Protein AF-0000000071193215 (afdb_homodimer)

Sequence (672 aa):
MALIPHDVGPQQVNVNNNQVQIKWNDGHLSCFDSSWLKANAYDGSQTRKRKSGLGSIADESNMLLWDKDKITSNPPRNFTFDQLKNDPKVLPSLLENLHRFGFIFVDDTPLDDECVSEVCELIGGFVQETIFGRVYVLSNRTLTHADIAYLNPALNAHTDQTYFACPVGLQAMHVTHHDGTGGLSLLVDGFKAAKDLYKEDPEAYEILTSTRIPFEYISKGHVLRNYHVILDVDPGTNELLHLRYNNTRVGSLAHLPYKRMEKFYRAIRSFGSILQREENELWFKLTPGRVIVMDNRRVLHGRSEITGSRKLVGGYVCIDNYMGSWRAMKLLTTDQMALIPHDVGPQQVNVNNNQVQIKWNDGHLSCFDSSWLKANAYDGSQTRKRKSGLGSIADESNMLLWDKDKITSNPPRNFTFDQLKNDPKVLPSLLENLHRFGFIFVDDTPLDDECVSEVCELIGGFVQETIFGRVYVLSNRTLTHADIAYLNPALNAHTDQTYFACPVGLQAMHVTHHDGTGGLSLLVDGFKAAKDLYKEDPEAYEILTSTRIPFEYISKGHVLRNYHVILDVDPGTNELLHLRYNNTRVGSLAHLPYKRMEKFYRAIRSFGSILQREENELWFKLTPGRVIVMDNRRVLHGRSEITGSRKLVGGYVCIDNYMGSWRAMKLLTTDQ

Radius of gyration: 26.39 Å; Cα contacts (8 Å, |Δi|>4): 1389; chains: 2; bounding box: 84×66×61 Å

Organism: Exaiptasia diaphana (NCBI:txid2652724)

Solvent-accessible surface area (backbone atoms only — not comparable to full-atom values): 34616 Å² total; per-residue (Å²): 102,49,79,57,64,92,78,64,42,75,68,42,80,44,79,48,102,55,33,37,36,33,34,31,70,82,68,49,74,47,76,39,43,44,70,54,48,64,40,46,41,65,78,50,68,53,43,76,72,38,48,48,45,79,64,26,66,60,67,70,68,58,45,52,73,41,38,34,67,53,37,70,76,56,58,70,72,78,41,39,42,63,45,59,74,71,34,84,70,40,53,60,53,50,43,48,38,29,62,22,62,29,35,41,45,31,30,76,28,68,66,52,79,62,44,49,45,49,53,28,23,73,65,29,69,41,51,40,66,51,99,64,39,53,55,40,75,49,59,54,66,84,53,61,78,82,57,39,64,84,58,34,60,57,38,66,74,24,30,68,52,58,24,39,88,60,48,53,22,31,38,36,41,33,31,54,40,73,56,63,50,74,46,30,33,34,40,26,42,42,60,37,40,49,52,48,33,44,73,77,35,48,68,32,40,49,44,34,48,66,47,66,43,39,16,40,46,79,54,98,61,35,36,33,66,28,69,44,38,37,37,37,49,37,89,87,76,61,45,78,72,34,45,42,44,46,69,89,31,54,50,77,62,46,87,41,56,65,70,57,42,52,51,42,50,52,22,47,26,54,49,43,52,49,56,64,32,71,61,31,43,40,74,45,74,68,44,64,26,35,29,40,40,30,29,31,35,41,32,22,37,29,28,43,46,40,45,69,40,39,34,36,36,32,27,28,17,43,41,54,38,38,51,7,38,48,46,31,49,51,53,59,55,64,75,97,101,49,80,58,63,91,79,64,41,76,68,42,78,45,80,50,101,55,33,38,36,32,35,30,69,82,67,48,74,46,76,40,43,45,68,55,48,62,39,46,41,65,78,49,66,52,46,74,72,39,47,50,45,78,64,30,64,62,67,70,70,58,45,53,72,40,39,33,67,53,37,70,76,57,58,71,71,78,41,39,41,64,45,59,73,71,35,84,70,39,53,62,54,50,44,51,40,30,62,23,62,28,35,40,44,32,30,75,29,69,68,53,80,61,44,47,47,48,54,28,23,74,64,29,70,40,50,40,65,52,99,66,39,52,56,41,75,49,58,55,66,84,52,62,78,83,59,39,63,83,59,34,61,57,38,67,72,23,29,68,52,58,25,40,90,59,49,54,21,32,39,35,41,30,30,55,40,73,56,65,49,74,45,30,33,34,40,28,43,43,60,36,41,48,54,49,32,44,72,77,36,49,67,33,40,51,46,34,49,66,46,66,41,39,17,41,47,79,54,96,62,34,36,33,65,28,70,42,38,37,37,37,50,38,89,88,76,59,44,78,71,34,46,44,43,46,67,90,31,53,51,77,61,47,88,41,56,64,71,56,42,52,52,41,50,52,23,47,27,53,49,43,52,50,55,63,32,71,62,31,43,40,75,45,75,69,46,63,27,36,30,40,39,31,30,32,36,43,32,22,37,28,29,42,45,40,44,67,40,40,32,35,36,32,26,26,16,44,40,55,38,38,50,6,37,46,46,30,50,51,55,58,54,65,78,96

InterPro domains:
  IPR003819 TauD/TfdA-like domain [PF02668] (78-316)
  IPR038492 GBBH-like, N-terminal domain superfamily [G3DSA:3.30.2020.30] (1-43)
  IPR042098 Glutarate 2-hydroxylase superfamily [G3DSA:3.60.130.10] (56-332)
  IPR050411 Alpha-ketoglutarate-dependent hydroxylases [PTHR10696] (10-327)

Nearest PDB structures (foldseek):
  3o2g-assembly1_A  TM=8.628E-01  e=1.027E-28  Homo sapiens
  6npc-assembly1_B  TM=8.709E-01  e=8.613E-29  Leisingera caerulea
  6npb-assembly1_A  TM=8.522E-01  e=2.988E-29  Leisingera caerulea
  3n6w-assembly1_A-2  TM=8.421E-01  e=6.963E-25  Homo sapiens
  7n7v-assembly1_A  TM=6.656E-01  e=7.761E-11  Streptomyces griseochromogenes

Foldseek 3Di:
DVPDDPPKDFPDWDDDPFWIWTQIPVRDIDIDGNLQCVLVPPPCPCVVVSQNRVGVLPCLCLADADWQVRCVVPPFDAAELCCLVPPPVVQLSVLSSCSHYQKYKYFQQDLDLCSQQVVQCSQQVGFDQDPCGSKHKDKCVVPDDVCALVPFAWWAWFFPDLLDPDDFFKKKKAWSDADFDFWKKKKFFLLNLLVVCCVPPVLLNVLQQPFWFWFWDDDDPDTGIDTDGQFHADPVPRHTDFGGGDPVGTDDPVVDDPVSVVSNVVSVVSSSVSRPDPRRMDIDDRDHRMMMMGGSRTMTMITHRIDGIIMMMMTGHHNCSNSVVNSVVVVVVVVD/DVPDDPPKDFPDWDDDPFWIWTQIPVRDIDIDGNLLCVLVPPPCPCVVVNCNSVGVLPCLCLADADWQVRCVVPPFDAAELCCLVPPPVVQLSVLVSCSHHQKYKYFQQDLDLCSQQVVQCSQQVGFDQDPCGSKHKDKCVVPDDVCALVPFAWWAWFFPDLLDPDDFFKKKKAWSDADFDFWKKKKFFLLNLLVVCCVPPVLLNVLQQPFWFWFWDDDDPDTGIDTDGQFHADPVPRHTDFGGGDPVGTDDPVVDDPVSVVSNVVSVVSSSVSRPDPRRMDIGDRDHRMMMMGGSRTMTMITHRIDGIIMMMMTGHHNCSNSVVNSVVVVVVVVD

Structure (mmCIF, N/CA/C/O backbone):
data_AF-0000000071193215-model_v1
#
loop_
_entity.id
_entity.type
_entity.pdbx_description
1 polymer 'TauD/TfdA-like domain-containing protein'
#
loop_
_atom_site.group_PDB
_atom_site.id
_atom_site.type_symbol
_atom_site.label_atom_id
_atom_site.label_alt_id
_atom_site.label_comp_id
_atom_site.label_asym_id
_atom_site.label_entity_id
_atom_site.label_seq_id
_atom_site.pdbx_PDB_ins_code
_atom_site.Cartn_x
_atom_site.Cartn_y
_atom_site.Cartn_z
_atom_site.occupancy
_atom_site.B_iso_or_equiv
_atom_site.auth_seq_id
_atom_site.auth_comp_id
_atom_site.auth_asym_id
_atom_site.auth_atom_id
_atom_site.pdbx_PDB_model_num
ATOM 1 N N . MET A 1 1 ? -15.883 -9.344 -17.438 1 50.72 1 MET A N 1
ATOM 2 C CA . MET A 1 1 ? -15.336 -8.445 -18.453 1 50.72 1 MET A CA 1
ATOM 3 C C . MET A 1 1 ? -14.539 -9.219 -19.5 1 50.72 1 MET A C 1
ATOM 5 O O . MET A 1 1 ? -14.773 -9.07 -20.688 1 50.72 1 MET A O 1
ATOM 9 N N . ALA A 1 2 ? -13.789 -10.102 -19.062 1 50.09 2 ALA A N 1
ATOM 10 C CA . ALA A 1 2 ? -12.914 -10.805 -20 1 50.09 2 ALA A CA 1
ATOM 11 C C . ALA A 1 2 ? -13.641 -11.953 -20.688 1 50.09 2 ALA A C 1
ATOM 13 O O . ALA A 1 2 ? -13.227 -12.414 -21.75 1 50.09 2 ALA A O 1
ATOM 14 N N . LEU A 1 3 ? -14.781 -12.266 -20.125 1 52.75 3 LEU A N 1
ATOM 15 C CA . LEU A 1 3 ? -15.43 -13.461 -20.641 1 52.75 3 LEU A CA 1
ATOM 16 C C . LEU A 1 3 ? -16.609 -13.102 -21.531 1 52.75 3 LEU A C 1
ATOM 18 O O . LEU A 1 3 ? -17.312 -13.992 -22.016 1 52.75 3 LEU A O 1
ATOM 22 N N . ILE A 1 4 ? -16.797 -11.797 -21.766 1 53.94 4 ILE A N 1
ATOM 23 C CA . ILE A 1 4 ? -17.922 -11.367 -22.578 1 53.94 4 ILE A CA 1
ATOM 24 C C . ILE A 1 4 ? -17.547 -11.398 -24.062 1 53.94 4 ILE A C 1
ATOM 26 O O . ILE A 1 4 ? -16.562 -10.781 -24.469 1 53.94 4 ILE A O 1
ATOM 30 N N . PRO A 1 5 ? -18.234 -12.219 -24.734 1 57.53 5 PRO A N 1
ATOM 31 C CA . PRO A 1 5 ? -17.922 -12.281 -26.172 1 57.53 5 PRO A CA 1
ATOM 32 C C . PRO A 1 5 ? -17.953 -10.906 -26.828 1 57.53 5 PRO A C 1
ATOM 34 O O . PRO A 1 5 ? -18.688 -10.016 -26.391 1 57.53 5 PRO A O 1
ATOM 37 N N . HIS A 1 6 ? -17.094 -10.656 -27.812 1 59.78 6 HIS A N 1
ATOM 38 C CA . HIS A 1 6 ? -16.922 -9.383 -28.5 1 59.78 6 HIS A CA 1
ATOM 39 C C . HIS A 1 6 ? -18.203 -9 -29.266 1 59.78 6 HIS A C 1
ATOM 41 O O . HIS A 1 6 ? -18.438 -7.816 -29.531 1 59.78 6 HIS A O 1
ATOM 47 N N . ASP A 1 7 ? -19.031 -9.977 -29.469 1 65.19 7 ASP A N 1
ATOM 48 C CA . ASP A 1 7 ? -20.156 -9.703 -30.359 1 65.19 7 ASP A CA 1
ATOM 49 C C . ASP A 1 7 ? -21.469 -9.641 -29.578 1 65.19 7 ASP A C 1
ATOM 51 O O . ASP A 1 7 ? -22.547 -9.82 -30.156 1 65.19 7 ASP A O 1
ATOM 55 N N . VAL A 1 8 ? -21.219 -9.406 -28.344 1 68.94 8 VAL A N 1
ATOM 56 C CA . VAL A 1 8 ? -22.453 -9.336 -27.562 1 68.94 8 VAL A CA 1
ATOM 57 C C . VAL A 1 8 ? -23.172 -8.031 -27.844 1 68.94 8 VAL A C 1
ATOM 59 O O . VAL A 1 8 ? -22.547 -6.969 -27.938 1 68.94 8 VAL A O 1
ATOM 62 N N . GLY A 1 9 ? -24.391 -8.133 -28.25 1 73 9 GLY A N 1
ATOM 63 C CA . GLY A 1 9 ? -25.234 -6.98 -28.516 1 73 9 GLY A CA 1
ATOM 64 C C . GLY A 1 9 ? -26.656 -7.152 -27.969 1 73 9 GLY A C 1
ATOM 65 O O . GLY A 1 9 ? -27.062 -8.266 -27.641 1 73 9 GLY A O 1
ATOM 66 N N . PRO A 1 10 ? -27.297 -6.016 -27.766 1 75.44 10 PRO A N 1
ATOM 67 C CA . PRO A 1 10 ? -28.656 -6.109 -27.25 1 75.44 10 PRO A CA 1
ATOM 68 C C . PRO A 1 10 ? -29.625 -6.734 -28.266 1 75.44 10 PRO A C 1
ATOM 70 O O . PRO A 1 10 ? -29.609 -6.375 -29.438 1 75.44 10 PRO A O 1
ATOM 73 N N . GLN A 1 11 ? -30.203 -7.77 -27.875 1 78.62 11 GLN A N 1
ATOM 74 C CA . GLN A 1 11 ? -31.234 -8.383 -28.703 1 78.62 11 GLN A CA 1
ATOM 75 C C . GLN A 1 11 ? -32.594 -7.684 -28.5 1 78.62 11 GLN A C 1
ATOM 77 O O . GLN A 1 11 ? -33.312 -7.426 -29.469 1 78.62 11 GLN A O 1
ATOM 82 N N . GLN A 1 12 ? -32.906 -7.367 -27.25 1 80.25 12 GLN A N 1
ATOM 83 C CA . GLN A 1 12 ? -34.156 -6.684 -26.891 1 80.25 12 GLN A CA 1
ATOM 84 C C . GLN A 1 12 ? -33.906 -5.68 -25.766 1 80.25 12 GLN A C 1
ATOM 86 O O . GLN A 1 12 ? -33.156 -5.961 -24.828 1 80.25 12 GLN A O 1
ATOM 91 N N . VAL A 1 13 ? -34.344 -4.5 -26.047 1 82.62 13 VAL A N 1
ATOM 92 C CA . VAL A 1 13 ? -34.25 -3.475 -25.016 1 82.62 13 VAL A CA 1
ATOM 93 C C . VAL A 1 13 ? -35.656 -3.029 -24.594 1 82.62 13 VAL A C 1
ATOM 95 O O . VAL A 1 13 ? -36.469 -2.629 -25.438 1 82.62 13 VAL A O 1
ATOM 98 N N . ASN A 1 14 ? -35.938 -3.273 -23.406 1 79.25 14 ASN A N 1
ATOM 99 C CA . ASN A 1 14 ? -37.188 -2.816 -22.844 1 79.25 14 ASN A CA 1
ATOM 100 C C . ASN A 1 14 ? -37 -1.726 -21.797 1 79.25 14 ASN A C 1
ATOM 102 O O . ASN A 1 14 ? -36.156 -1.868 -20.906 1 79.25 14 ASN A O 1
ATOM 106 N N . VAL A 1 15 ? -37.594 -0.628 -22.031 1 79.06 15 VAL A N 1
ATOM 107 C CA . VAL A 1 15 ? -37.5 0.479 -21.078 1 79.06 15 VAL A CA 1
ATOM 108 C C . VAL A 1 15 ? -38.812 0.582 -20.297 1 79.06 15 VAL A C 1
ATOM 110 O O . VAL A 1 15 ? -39.875 0.738 -20.875 1 79.06 15 VAL A O 1
ATOM 113 N N . ASN A 1 16 ? -38.656 0.169 -19.062 1 73.75 16 ASN A N 1
ATOM 114 C CA . ASN A 1 16 ? -39.781 0.359 -18.156 1 73.75 16 ASN A CA 1
ATOM 115 C C . ASN A 1 16 ? -39.5 1.41 -17.094 1 73.75 16 ASN A C 1
ATOM 117 O O . ASN A 1 16 ? -38.531 1.278 -16.344 1 73.75 16 ASN A O 1
ATOM 121 N N . ASN A 1 17 ? -40.344 2.373 -16.875 1 73.56 17 ASN A N 1
ATOM 122 C CA . ASN A 1 17 ? -40.344 3.576 -16.047 1 73.56 17 ASN A CA 1
ATOM 123 C C . ASN A 1 17 ? -38.969 3.922 -15.516 1 73.56 17 ASN A C 1
ATOM 125 O O . ASN A 1 17 ? -38.469 5.035 -15.719 1 73.56 17 ASN A O 1
ATOM 129 N N . ASN A 1 18 ? -38.312 3.072 -14.789 1 78.5 18 ASN A N 1
ATOM 130 C CA . ASN A 1 18 ? -37.031 3.498 -14.203 1 78.5 18 ASN A CA 1
ATOM 131 C C . ASN A 1 18 ? -35.969 2.438 -14.383 1 78.5 18 ASN A C 1
ATOM 133 O O . ASN A 1 18 ? -34.938 2.461 -13.688 1 78.5 18 ASN A O 1
ATOM 137 N N . GLN A 1 19 ? -36.344 1.544 -15.344 1 81.75 19 GLN A N 1
ATOM 138 C CA . GLN A 1 19 ? -35.344 0.501 -15.547 1 81.75 19 GLN A CA 1
ATOM 139 C C . GLN A 1 19 ? -35.219 0.14 -17.031 1 81.75 19 GLN A C 1
ATOM 141 O O . GLN A 1 19 ? -36.188 0.221 -17.781 1 81.75 19 GLN A O 1
ATOM 146 N N . VAL A 1 20 ? -34.031 -0.065 -17.453 1 80 20 VAL A N 1
ATOM 147 C CA . VAL A 1 20 ? -33.781 -0.585 -18.797 1 80 20 VAL A CA 1
ATOM 148 C C . VAL A 1 20 ? -33.375 -2.059 -18.703 1 80 20 VAL A C 1
ATOM 150 O O . VAL A 1 20 ? -32.438 -2.418 -18 1 80 20 VAL A O 1
ATOM 153 N N . GLN A 1 21 ? -34.219 -2.82 -19.234 1 81.38 21 GLN A N 1
ATOM 154 C CA . GLN A 1 21 ? -33.906 -4.246 -19.312 1 81.38 21 GLN A CA 1
ATOM 155 C C . GLN A 1 21 ? -33.375 -4.617 -20.688 1 81.38 21 GLN A C 1
ATOM 157 O O . GLN A 1 21 ? -33.969 -4.277 -21.703 1 81.38 21 GLN A O 1
ATOM 162 N N . ILE A 1 22 ? -32.156 -5.219 -20.656 1 75.62 22 ILE A N 1
ATOM 163 C CA . ILE A 1 22 ? -31.531 -5.605 -21.922 1 75.62 22 ILE A CA 1
ATOM 164 C C . ILE A 1 22 ? -31.359 -7.121 -21.969 1 75.62 22 ILE A C 1
ATOM 166 O O . ILE A 1 22 ? -30.781 -7.723 -21.062 1 75.62 22 ILE A O 1
ATOM 170 N N . LYS A 1 23 ? -31.984 -7.727 -22.859 1 79 23 LYS A N 1
ATOM 171 C CA . LYS A 1 23 ? -31.688 -9.117 -23.188 1 79 23 LYS A CA 1
ATOM 172 C C . LYS A 1 23 ? -30.578 -9.203 -24.234 1 79 23 LYS A C 1
ATOM 174 O O . LYS A 1 23 ? -30.734 -8.719 -25.359 1 79 23 LYS A O 1
ATOM 179 N N . TRP A 1 24 ? -29.484 -9.82 -23.812 1 77.25 24 TRP A N 1
ATOM 180 C CA . TRP A 1 24 ? -28.344 -9.891 -24.719 1 77.25 24 TRP A CA 1
ATOM 181 C C . TRP A 1 24 ? -28.422 -11.125 -25.609 1 77.25 24 TRP A C 1
ATOM 183 O O . TRP A 1 24 ? -29.219 -12.023 -25.359 1 77.25 24 TRP A O 1
ATOM 193 N N . ASN A 1 25 ? -27.656 -11.047 -26.703 1 76.5 25 ASN A N 1
ATOM 194 C CA . ASN A 1 25 ? -27.734 -12.117 -27.688 1 76.5 25 ASN A CA 1
ATOM 195 C C . ASN A 1 25 ? -27.141 -13.422 -27.141 1 76.5 25 ASN A C 1
ATOM 197 O O . ASN A 1 25 ? -27.297 -14.477 -27.766 1 76.5 25 ASN A O 1
ATOM 201 N N . ASP A 1 26 ? -26.562 -13.305 -26.078 1 71.56 26 ASP A N 1
ATOM 202 C CA . ASP A 1 26 ? -26.047 -14.516 -25.453 1 71.56 26 ASP A CA 1
ATOM 203 C C . ASP A 1 26 ? -27.016 -15.039 -24.391 1 71.56 26 ASP A C 1
ATOM 205 O O . ASP A 1 26 ? -26.719 -16 -23.672 1 71.56 26 ASP A O 1
ATOM 209 N N . GLY A 1 27 ? -28.109 -14.352 -24.344 1 74.38 27 GLY A N 1
ATOM 210 C CA . GLY A 1 27 ? -29.156 -14.828 -23.453 1 74.38 27 GLY A CA 1
ATOM 211 C C . GLY A 1 27 ? -29.125 -14.148 -22.094 1 74.38 27 GLY A C 1
ATOM 212 O O . GLY A 1 27 ? -30.047 -14.312 -21.297 1 74.38 27 GLY A O 1
ATOM 213 N N . HIS A 1 28 ? -28.141 -13.414 -21.875 1 75.94 28 HIS A N 1
ATOM 214 C CA . HIS A 1 28 ? -28.016 -12.727 -20.594 1 75.94 28 HIS A CA 1
ATOM 215 C C . HIS A 1 28 ? -29 -11.578 -20.484 1 75.94 28 HIS A C 1
ATOM 217 O O . HIS A 1 28 ? -29.266 -10.883 -21.469 1 75.94 28 HIS A O 1
ATOM 223 N N . LEU A 1 29 ? -29.609 -11.477 -19.312 1 76.06 29 LEU A N 1
ATOM 224 C CA . LEU A 1 29 ? -30.516 -10.367 -19.047 1 76.06 29 LEU A CA 1
ATOM 225 C C . LEU A 1 29 ? -29.875 -9.375 -18.078 1 76.06 29 LEU A C 1
ATOM 227 O O . LEU A 1 29 ? -29.328 -9.766 -17.047 1 76.06 29 LEU A O 1
ATOM 231 N N . SER A 1 30 ? -29.734 -8.141 -18.594 1 76.62 30 SER A N 1
ATOM 232 C CA . SER A 1 30 ? -29.266 -7.07 -17.719 1 76.62 30 SER A CA 1
ATOM 233 C C . SER A 1 30 ? -30.375 -6.078 -17.406 1 76.62 30 SER A C 1
ATOM 235 O O . SER A 1 30 ? -31.25 -5.84 -18.234 1 76.62 30 SER A O 1
ATOM 237 N N . CYS A 1 31 ? -30.5 -5.652 -16.188 1 76.44 31 CYS A N 1
ATOM 238 C CA . CYS A 1 31 ? -31.438 -4.609 -15.766 1 76.44 31 CYS A CA 1
ATOM 239 C C . CYS A 1 31 ? -30.688 -3.434 -15.141 1 76.44 31 CYS A C 1
ATOM 241 O O . CYS A 1 31 ? -29.906 -3.615 -14.211 1 76.44 31 CYS A O 1
ATOM 243 N N . PHE A 1 32 ? -30.844 -2.295 -15.766 1 76.12 32 PHE A N 1
ATOM 244 C CA . PHE A 1 32 ? -30.188 -1.094 -15.266 1 76.12 32 PHE A CA 1
ATOM 245 C C . PHE A 1 32 ? -31.203 -0.06 -14.82 1 76.12 32 PHE A C 1
ATOM 247 O O . PHE A 1 32 ? -32.188 0.185 -15.523 1 76.12 32 PHE A O 1
ATOM 254 N N . ASP A 1 33 ? -31 0.472 -13.695 1 76.06 33 ASP A N 1
ATOM 255 C CA . ASP A 1 33 ? -31.797 1.616 -13.266 1 76.06 33 ASP A CA 1
ATOM 256 C C . ASP A 1 33 ? -31.438 2.865 -14.07 1 76.06 33 ASP A C 1
ATOM 258 O O . ASP A 1 33 ? -30.281 3.09 -14.398 1 76.06 33 ASP A O 1
ATOM 262 N N . SER A 1 34 ? -32.438 3.613 -14.414 1 75.06 34 SER A N 1
ATOM 263 C CA . SER A 1 34 ? -32.25 4.836 -15.18 1 75.06 34 SER A CA 1
ATOM 264 C C . SER A 1 34 ? -31.25 5.766 -14.492 1 75.06 34 SER A C 1
ATOM 266 O O . SER A 1 34 ? -30.438 6.41 -15.148 1 75.06 34 SER A O 1
ATOM 268 N N . SER A 1 35 ? -31.406 5.758 -13.18 1 65.56 35 SER A N 1
ATOM 269 C CA . SER A 1 35 ? -30.484 6.625 -12.438 1 65.56 35 SER A CA 1
ATOM 270 C C . SER A 1 35 ? -29.047 6.172 -12.586 1 65.56 35 SER A C 1
ATOM 272 O O . SER A 1 35 ? -28.141 7 -12.719 1 65.56 35 SER A O 1
ATOM 274 N N . TRP A 1 36 ? -28.922 4.961 -12.68 1 66 36 TRP A N 1
ATOM 275 C CA . TRP A 1 36 ? -27.594 4.402 -12.875 1 66 36 TRP A CA 1
ATOM 276 C C . TRP A 1 36 ? -27.062 4.711 -14.273 1 66 36 TRP A C 1
ATOM 278 O O . TRP A 1 36 ? -25.906 5.082 -14.438 1 66 36 TRP A O 1
ATOM 288 N N . LEU A 1 37 ? -27.922 4.547 -15.219 1 69.56 37 LEU A N 1
ATOM 289 C CA . LEU A 1 37 ? -27.547 4.797 -16.609 1 69.56 37 LEU A CA 1
ATOM 290 C C . LEU A 1 37 ? -27.172 6.262 -16.812 1 69.56 37 LEU A C 1
ATOM 292 O O . LEU A 1 37 ? -26.234 6.57 -17.547 1 69.56 37 LEU A O 1
ATOM 296 N N . LYS A 1 38 ? -27.969 7.066 -16.172 1 64.94 38 LYS A N 1
ATOM 297 C CA . LYS A 1 38 ? -27.672 8.492 -16.266 1 64.94 38 LYS A CA 1
ATOM 298 C C . LYS A 1 38 ? -26.328 8.82 -15.633 1 64.94 38 LYS A C 1
ATOM 300 O O . LYS A 1 38 ? -25.531 9.578 -16.203 1 64.94 38 LYS A O 1
ATOM 305 N N . ALA A 1 39 ? -26.109 8.102 -14.57 1 61 39 ALA A N 1
ATOM 306 C CA . ALA A 1 39 ? -24.891 8.375 -13.812 1 61 39 ALA A CA 1
ATOM 307 C C . ALA A 1 39 ? -23.656 7.812 -14.523 1 61 39 ALA A C 1
ATOM 309 O O . ALA A 1 39 ? -22.547 8.297 -14.328 1 61 39 ALA A O 1
ATOM 310 N N . ASN A 1 40 ? -23.969 6.898 -15.461 1 61.16 40 ASN A N 1
ATOM 311 C CA . ASN A 1 40 ? -22.844 6.223 -16.109 1 61.16 40 ASN A CA 1
ATOM 312 C C . ASN A 1 40 ? -22.875 6.418 -17.625 1 61.16 40 ASN A C 1
ATOM 314 O O . ASN A 1 40 ? -22.406 5.559 -18.375 1 61.16 40 ASN A O 1
ATOM 318 N N . ALA A 1 41 ? -23.609 7.488 -18.078 1 59.5 41 ALA A N 1
ATOM 319 C CA . ALA A 1 41 ? -23.719 7.777 -19.5 1 59.5 41 ALA A CA 1
ATOM 320 C C . ALA A 1 41 ? -22.391 8.273 -20.062 1 59.5 41 ALA A C 1
ATOM 322 O O . ALA A 1 41 ? -21.641 8.992 -19.391 1 59.5 41 ALA A O 1
ATOM 323 N N . TYR A 1 42 ? -21.984 7.727 -21.234 1 53.88 42 TYR A N 1
ATOM 324 C CA . TYR A 1 42 ? -20.703 8.023 -21.859 1 53.88 42 TYR A CA 1
ATOM 325 C C . TYR A 1 42 ? -20.766 9.32 -22.656 1 53.88 42 TYR A C 1
ATOM 327 O O . TYR A 1 42 ? -19.797 9.711 -23.312 1 53.88 42 TYR A O 1
ATOM 335 N N . ASP A 1 43 ? -21.953 9.812 -23.031 1 49.5 43 ASP A N 1
ATOM 336 C CA . ASP A 1 43 ? -22.078 10.898 -24 1 49.5 43 ASP A CA 1
ATOM 337 C C . ASP A 1 43 ? -21.391 12.164 -23.5 1 49.5 43 ASP A C 1
ATOM 339 O O . ASP A 1 43 ? -21.469 13.219 -24.141 1 49.5 43 ASP A O 1
ATOM 343 N N . GLY A 1 44 ? -20.531 12.164 -22.906 1 45.59 44 GLY A N 1
ATOM 344 C CA . GLY A 1 44 ? -19.75 13.352 -22.578 1 45.59 44 GLY A CA 1
ATOM 345 C C . GLY A 1 44 ? -20.516 14.383 -21.781 1 45.59 44 GLY A C 1
ATOM 346 O O . GLY A 1 44 ? -19.938 15.359 -21.312 1 45.59 44 GLY A O 1
ATOM 347 N N . SER A 1 45 ? -21.766 14.617 -22.188 1 41.34 45 SER A N 1
ATOM 348 C CA . SER A 1 45 ? -22.5 15.727 -21.578 1 41.34 45 SER A CA 1
ATOM 349 C C . SER A 1 45 ? -22.359 15.711 -20.062 1 41.34 45 SER A C 1
ATOM 351 O O . SER A 1 45 ? -22.094 16.75 -19.453 1 41.34 45 SER A O 1
ATOM 353 N N . GLN A 1 46 ? -22.969 14.719 -19.531 1 38.72 46 GLN A N 1
ATOM 354 C CA . GLN A 1 46 ? -22.891 14.641 -18.078 1 38.72 46 GLN A CA 1
ATOM 355 C C . GLN A 1 46 ? -21.516 14.195 -17.625 1 38.72 46 GLN A C 1
ATOM 357 O O . GLN A 1 46 ? -21.281 14.008 -16.422 1 38.72 46 GLN A O 1
ATOM 362 N N . THR A 1 47 ? -20.828 13.789 -18.562 1 37.91 47 THR A N 1
ATOM 363 C CA . THR A 1 47 ? -19.469 13.375 -18.234 1 37.91 47 THR A CA 1
ATOM 364 C C . THR A 1 47 ? -18.703 14.508 -17.547 1 37.91 47 THR A C 1
ATOM 366 O O . THR A 1 47 ? -17.797 14.258 -16.75 1 37.91 47 THR A O 1
ATOM 369 N N . ARG A 1 48 ? -18.812 15.758 -18.141 1 37.56 48 ARG A N 1
ATOM 370 C CA . ARG A 1 48 ? -18.141 16.891 -17.516 1 37.56 48 ARG A CA 1
ATOM 371 C C . ARG A 1 48 ? -18.578 17.047 -16.062 1 37.56 48 ARG A C 1
ATOM 373 O O . ARG A 1 48 ? -17.781 17.422 -15.203 1 37.56 48 ARG A O 1
ATOM 380 N N . LYS A 1 49 ? -20.016 17.281 -15.93 1 33.41 49 LYS A N 1
ATOM 381 C CA . LYS A 1 49 ? -20.547 17.328 -14.57 1 33.41 49 LYS A CA 1
ATOM 382 C C . LYS A 1 49 ? -20.531 15.938 -13.93 1 33.41 49 LYS A C 1
ATOM 384 O O . LYS A 1 49 ? -21.125 15.727 -12.875 1 33.41 49 LYS A O 1
ATOM 389 N N . ARG A 1 50 ? -20.719 14.898 -14.852 1 33.34 50 ARG A N 1
ATOM 390 C CA . ARG A 1 50 ? -20.703 13.562 -14.266 1 33.34 50 ARG A CA 1
ATOM 391 C C . ARG A 1 50 ? -19.609 13.445 -13.203 1 33.34 50 ARG A C 1
ATOM 393 O O . ARG A 1 50 ? -18.422 13.484 -13.523 1 33.34 50 ARG A O 1
ATOM 400 N N . LYS A 1 51 ? -19.984 13.797 -12.211 1 30.66 51 LYS A N 1
ATOM 401 C CA . LYS A 1 51 ? -19.766 13.25 -10.875 1 30.66 51 LYS A CA 1
ATOM 402 C C . LYS A 1 51 ? -19.516 11.742 -10.938 1 30.66 51 LYS A C 1
ATOM 404 O O . LYS A 1 51 ? -20.312 11 -11.523 1 30.66 51 LYS A O 1
ATOM 409 N N . SER A 1 52 ? -18.344 11.148 -11.109 1 29.77 52 SER A N 1
ATOM 410 C CA . SER A 1 52 ? -17.875 9.766 -11.133 1 29.77 52 SER A CA 1
ATOM 411 C C . SER A 1 52 ? -19 8.805 -10.75 1 29.77 52 SER A C 1
ATOM 413 O O . SER A 1 52 ? -19.734 9.055 -9.797 1 29.77 52 SER A O 1
ATOM 415 N N . GLY A 1 53 ? -19.906 8.258 -11.555 1 29.48 53 GLY A N 1
ATOM 416 C CA . GLY A 1 53 ? -21 7.387 -11.172 1 29.48 53 GLY A CA 1
ATOM 417 C C . GLY A 1 53 ? -20.922 6.898 -9.742 1 29.48 53 GLY A C 1
ATOM 418 O O . GLY A 1 53 ? -21.906 6.895 -9.016 1 29.48 53 GLY A O 1
ATOM 419 N N . LEU A 1 54 ? -20.547 5.418 -9.484 1 29.92 54 LEU A N 1
ATOM 420 C CA . LEU A 1 54 ? -20.438 5.504 -8.031 1 29.92 54 LEU A CA 1
ATOM 421 C C . LEU A 1 54 ? -19.969 6.887 -7.602 1 29.92 54 LEU A C 1
ATOM 423 O O . LEU A 1 54 ? -19.172 7.52 -8.297 1 29.92 54 LEU A O 1
ATOM 427 N N . GLY A 1 55 ? -20.703 7.613 -6.77 1 29.64 55 GLY A N 1
ATOM 428 C CA . GLY A 1 55 ? -20.406 8.945 -6.254 1 29.64 55 GLY A CA 1
ATOM 429 C C . GLY A 1 55 ? -19 9.406 -6.555 1 29.64 55 GLY A C 1
ATOM 430 O O . GLY A 1 55 ? -18.078 8.586 -6.668 1 29.64 55 GLY A O 1
ATOM 431 N N . SER A 1 56 ? -18.828 10.383 -7.633 1 32.09 56 SER A N 1
ATOM 432 C CA . SER A 1 56 ? -17.609 11.18 -7.477 1 32.09 56 SER A CA 1
ATOM 433 C C . SER A 1 56 ? -16.906 10.852 -6.164 1 32.09 56 SER A C 1
ATOM 435 O O . SER A 1 56 ? -17.516 10.906 -5.098 1 32.09 56 SER A O 1
ATOM 437 N N . ILE A 1 57 ? -16.469 9.719 -6.039 1 33.09 57 ILE A N 1
ATOM 438 C CA . ILE A 1 57 ? -15.789 9.992 -4.781 1 33.09 57 ILE A CA 1
ATOM 439 C C . ILE A 1 57 ? -15.969 11.461 -4.402 1 33.09 57 ILE A C 1
ATOM 441 O O . ILE A 1 57 ? -15.836 12.352 -5.25 1 33.09 57 ILE A O 1
ATOM 445 N N . ALA A 1 58 ? -16.766 11.633 -3.383 1 34.72 58 ALA A N 1
ATOM 446 C CA . ALA A 1 58 ? -17.016 12.945 -2.781 1 34.72 58 ALA A CA 1
ATOM 447 C C . ALA A 1 58 ? -16.172 14.023 -3.461 1 34.72 58 ALA A C 1
ATOM 449 O O . ALA A 1 58 ? -15.039 13.766 -3.877 1 34.72 58 ALA A O 1
ATOM 450 N N . ASP A 1 59 ? -16.703 14.836 -4.387 1 43.25 59 ASP A N 1
ATOM 451 C CA . ASP A 1 59 ? -16.031 16.141 -4.426 1 43.25 59 ASP A CA 1
ATOM 452 C C . ASP A 1 59 ? -14.945 16.219 -3.355 1 43.25 59 ASP A C 1
ATOM 454 O O . ASP A 1 59 ? -15.211 16.641 -2.227 1 43.25 59 ASP A O 1
ATOM 458 N N . GLU A 1 60 ? -14.359 14.953 -3.266 1 50.84 60 GLU A N 1
ATOM 459 C CA . GLU A 1 60 ? -13.141 15.102 -2.477 1 50.84 60 GLU A CA 1
ATOM 460 C C . GLU A 1 60 ? -12.594 16.516 -2.561 1 50.84 60 GLU A C 1
ATOM 462 O O . GLU A 1 60 ? -11.453 16.781 -2.17 1 50.84 60 GLU A O 1
ATOM 467 N N . SER A 1 61 ? -13.477 17.219 -3.369 1 58.59 61 SER A N 1
ATOM 468 C CA . SER A 1 61 ? -13.305 18.641 -3.68 1 58.59 61 SER A CA 1
ATOM 469 C C . SER A 1 61 ? -13.438 19.5 -2.426 1 58.59 61 SER A C 1
ATOM 471 O O . SER A 1 61 ? -13.109 20.688 -2.447 1 58.59 61 SER A O 1
ATOM 473 N N . ASN A 1 62 ? -13.758 18.734 -1.398 1 76.94 62 ASN A N 1
ATOM 474 C CA . ASN A 1 62 ? -13.953 19.609 -0.249 1 76.94 62 ASN A CA 1
ATOM 475 C C . ASN A 1 62 ? -12.656 19.828 0.524 1 76.94 62 ASN A C 1
ATOM 477 O O . ASN A 1 62 ? -12.68 20.234 1.687 1 76.94 62 ASN A O 1
ATOM 481 N N . MET A 1 63 ? -11.648 19.547 -0.147 1 89.31 63 MET A N 1
ATOM 482 C CA . MET A 1 63 ? -10.375 19.797 0.518 1 89.31 63 MET A CA 1
ATOM 483 C C . MET A 1 63 ? -10.055 21.297 0.528 1 89.31 63 MET A C 1
ATOM 485 O O . MET A 1 63 ? -10.242 21.984 -0.478 1 89.31 63 MET A O 1
ATOM 489 N N . LEU A 1 64 ? -9.766 21.781 1.647 1 94.25 64 LEU A N 1
ATOM 490 C CA . LEU A 1 64 ? -9.297 23.141 1.766 1 94.25 64 LEU A CA 1
ATOM 491 C C . LEU A 1 64 ? -7.77 23.203 1.771 1 94.25 64 LEU A C 1
ATOM 493 O O . LEU A 1 64 ? -7.133 22.75 2.725 1 94.25 64 LEU A O 1
ATOM 497 N N . LEU A 1 65 ? -7.277 23.672 0.699 1 96.44 65 LEU A N 1
ATOM 498 C CA . LEU A 1 65 ? -5.84 23.922 0.694 1 96.44 65 LEU A CA 1
ATOM 499 C C . LEU A 1 65 ? -5.5 25.141 1.555 1 96.44 65 LEU A C 1
ATOM 501 O O . LEU A 1 65 ? -6.188 26.156 1.495 1 96.44 65 LEU A O 1
ATOM 505 N N . TRP A 1 66 ? -4.426 25.031 2.367 1 98 66 TRP A N 1
ATOM 506 C CA . TRP A 1 66 ? -4.27 26.109 3.334 1 98 66 TRP A CA 1
ATOM 507 C C . TRP A 1 66 ? -2.803 26.484 3.51 1 98 66 TRP A C 1
ATOM 509 O O . TRP A 1 66 ? -1.918 25.641 3.324 1 98 66 TRP A O 1
ATOM 519 N N . ASP A 1 67 ? -2.555 27.719 3.73 1 98 67 ASP A N 1
ATOM 520 C CA . ASP A 1 67 ? -1.336 28.25 4.328 1 98 67 ASP A CA 1
ATOM 521 C C . ASP A 1 67 ? -1.575 28.688 5.773 1 98 67 ASP A C 1
ATOM 523 O O . ASP A 1 67 ? -2.643 28.422 6.332 1 98 67 ASP A O 1
ATOM 527 N N . LYS A 1 68 ? -0.591 29.25 6.336 1 98 68 LYS A N 1
ATOM 528 C CA . LYS A 1 68 ? -0.652 29.609 7.746 1 98 68 LYS A CA 1
ATOM 529 C C . LYS A 1 68 ? -1.848 30.516 8.023 1 98 68 LYS A C 1
ATOM 531 O O . LYS A 1 68 ? -2.607 30.281 8.969 1 98 68 LYS A O 1
ATOM 536 N N . ASP A 1 69 ? -2.09 31.484 7.25 1 97.62 69 ASP A N 1
ATOM 537 C CA . ASP A 1 69 ? -3.16 32.469 7.461 1 97.62 69 ASP A CA 1
ATOM 538 C C . ASP A 1 69 ? -4.531 31.797 7.309 1 97.62 69 ASP A C 1
ATOM 540 O O . ASP A 1 69 ? -5.418 32 8.141 1 97.62 69 ASP A O 1
ATOM 544 N N . LYS A 1 70 ? -4.672 31.047 6.309 1 96.81 70 LYS A N 1
ATOM 545 C CA . LYS A 1 70 ? -5.961 30.422 6.031 1 96.81 70 LYS A CA 1
ATOM 546 C C . LYS A 1 70 ? -6.34 29.438 7.133 1 96.81 70 LYS A C 1
ATOM 548 O O . LYS A 1 70 ? -7.492 29.391 7.562 1 96.81 70 LYS A O 1
ATOM 553 N N . ILE A 1 71 ? -5.367 28.672 7.59 1 97.56 71 ILE A N 1
ATOM 554 C CA . ILE A 1 71 ? -5.688 27.609 8.547 1 97.56 71 ILE A CA 1
ATOM 555 C C . ILE A 1 71 ? -5.902 28.219 9.93 1 97.56 71 ILE A C 1
ATOM 557 O O . ILE A 1 71 ? -6.707 27.719 10.719 1 97.56 71 ILE A O 1
ATOM 561 N N . THR A 1 72 ? -5.172 29.297 10.234 1 96.69 72 THR A N 1
ATOM 562 C CA . THR A 1 72 ? -5.34 29.953 11.523 1 96.69 72 THR A CA 1
ATOM 563 C C . THR A 1 72 ? -6.672 30.703 11.578 1 96.69 72 THR A C 1
ATOM 565 O O . THR A 1 72 ? -7.289 30.797 12.641 1 96.69 72 THR A O 1
ATOM 568 N N . SER A 1 73 ? -7.129 31.188 10.445 1 96 73 SER A N 1
ATOM 569 C CA . SER A 1 73 ? -8.398 31.906 10.375 1 96 73 SER A CA 1
ATOM 570 C C . SER A 1 73 ? -9.578 30.938 10.398 1 96 73 SER A C 1
ATOM 572 O O . SER A 1 73 ? -10.672 31.297 10.844 1 96 73 SER A O 1
ATOM 574 N N . ASN A 1 74 ? -9.328 29.75 9.859 1 93.12 74 ASN A N 1
ATOM 575 C CA . ASN A 1 74 ? -10.352 28.719 9.789 1 93.12 74 ASN A CA 1
ATOM 576 C C . ASN A 1 74 ? -9.812 27.359 10.234 1 93.12 74 ASN A C 1
ATOM 578 O O . ASN A 1 74 ? -9.727 26.422 9.43 1 93.12 74 ASN A O 1
ATOM 582 N N . PRO A 1 75 ? -9.562 27.281 11.555 1 93.31 75 PRO A N 1
ATOM 583 C CA . PRO A 1 75 ? -8.984 26.016 12.023 1 93.31 75 PRO A CA 1
ATOM 584 C C . PRO A 1 75 ? -10.008 24.875 12.078 1 93.31 75 PRO A C 1
ATOM 586 O O . PRO A 1 75 ? -11.211 25.125 12.141 1 93.31 75 PRO A O 1
ATOM 589 N N . PRO A 1 76 ? -9.531 23.609 11.961 1 93.19 76 PRO A N 1
ATOM 590 C CA . PRO A 1 76 ? -10.445 22.484 12.133 1 93.19 76 PRO A CA 1
ATOM 591 C C . PRO A 1 76 ? -11.07 22.438 13.523 1 93.19 76 PRO A C 1
ATOM 593 O O . PRO A 1 76 ? -10.477 22.938 14.492 1 93.19 76 PRO A O 1
ATOM 596 N N . ARG A 1 77 ? -12.203 21.812 13.555 1 90.56 77 ARG A N 1
ATOM 597 C CA . ARG A 1 77 ? -12.867 21.594 14.844 1 90.56 77 ARG A CA 1
ATOM 598 C C . ARG A 1 77 ? -12.055 20.656 15.719 1 90.56 77 ARG A C 1
ATOM 600 O O . ARG A 1 77 ? -11.453 19.703 15.219 1 90.56 77 ARG A O 1
ATOM 607 N N . ASN A 1 78 ? -12.086 20.969 16.984 1 91.38 78 ASN A N 1
ATOM 608 C CA . ASN A 1 78 ? -11.469 20.062 17.938 1 91.38 78 ASN A CA 1
ATOM 609 C C . ASN A 1 78 ? -12.438 18.969 18.391 1 91.38 78 ASN A C 1
ATOM 611 O O . ASN A 1 78 ? -13.648 19.203 18.438 1 91.38 78 ASN A O 1
ATOM 615 N N . PHE A 1 79 ? -11.93 17.844 18.609 1 97.31 79 PHE A N 1
ATOM 616 C CA . PHE A 1 79 ? -12.664 16.719 19.172 1 97.31 79 PHE A CA 1
ATOM 617 C C . PHE A 1 79 ? -11.992 16.219 20.453 1 97.31 79 PHE A C 1
ATOM 619 O O . PHE A 1 79 ? -10.789 16.391 20.641 1 97.31 79 PHE A O 1
ATOM 626 N N . THR A 1 80 ? -12.812 15.656 21.328 1 97.94 80 THR A N 1
ATOM 627 C CA . THR A 1 80 ? -12.219 15.047 22.516 1 97.94 80 THR A CA 1
ATOM 628 C C . THR A 1 80 ? -12.227 13.523 22.422 1 97.94 80 THR A C 1
ATOM 630 O O . THR A 1 80 ? -13.016 12.961 21.656 1 97.94 80 THR A O 1
ATOM 633 N N . PHE A 1 81 ? -11.32 12.961 23.188 1 97.88 81 PHE A N 1
ATOM 634 C CA . PHE A 1 81 ? -11.242 11.5 23.234 1 97.88 81 PHE A CA 1
ATOM 635 C C . PHE A 1 81 ? -12.57 10.898 23.672 1 97.88 81 PHE A C 1
ATOM 637 O O . PHE A 1 81 ? -13.047 9.93 23.078 1 97.88 81 PHE A O 1
ATOM 644 N N . ASP A 1 82 ? -13.172 11.523 24.641 1 97.5 82 ASP A N 1
ATOM 645 C CA . ASP A 1 82 ? -14.453 11.047 25.156 1 97.5 82 ASP A CA 1
ATOM 646 C C . ASP A 1 82 ? -15.547 11.125 24.109 1 97.5 82 ASP A C 1
ATOM 648 O O . ASP A 1 82 ? -16.344 10.195 23.953 1 97.5 82 ASP A O 1
ATOM 652 N N . GLN A 1 83 ? -15.586 12.203 23.391 1 97 83 GLN A N 1
ATOM 653 C CA . GLN A 1 83 ? -16.562 12.344 22.328 1 97 83 GLN A CA 1
ATOM 654 C C . GLN A 1 83 ? -16.375 11.258 21.266 1 97 83 GLN A C 1
ATOM 656 O O . GLN A 1 83 ? -17.344 10.641 20.828 1 97 83 GLN A O 1
ATOM 661 N N . LEU A 1 84 ? -15.141 11.094 20.891 1 96.31 84 LEU A N 1
ATOM 662 C CA . LEU A 1 84 ? -14.828 10.125 19.844 1 96.31 84 LEU A CA 1
ATOM 663 C C . LEU A 1 84 ? -15.219 8.711 20.281 1 96.31 84 LEU A C 1
ATOM 665 O O . LEU A 1 84 ? -15.734 7.934 19.484 1 96.31 84 LEU A O 1
ATOM 669 N N . LYS A 1 85 ? -15.062 8.43 21.484 1 95.5 85 LYS A N 1
ATOM 670 C CA . LYS A 1 85 ? -15.289 7.09 22.031 1 95.5 85 LYS A CA 1
ATOM 671 C C . LYS A 1 85 ? -16.781 6.84 22.266 1 95.5 85 LYS A C 1
ATOM 673 O O . LYS A 1 85 ? -17.266 5.727 22.062 1 95.5 85 LYS A O 1
ATOM 678 N N . ASN A 1 86 ? -17.547 7.863 22.562 1 96.06 86 ASN A N 1
ATOM 679 C CA . ASN A 1 86 ? -18.859 7.594 23.141 1 96.06 86 ASN A CA 1
ATOM 680 C C . ASN A 1 86 ? -19.969 8.203 22.297 1 96.06 86 ASN A C 1
ATOM 682 O O . ASN A 1 86 ? -21.141 7.879 22.469 1 96.06 86 ASN A O 1
ATOM 686 N N . ASP A 1 87 ? -19.656 9.086 21.375 1 95 87 ASP A N 1
ATOM 687 C CA . ASP A 1 87 ? -20.656 9.758 20.562 1 95 87 ASP A CA 1
ATOM 688 C C . ASP A 1 87 ? -20.562 9.328 19.094 1 95 87 ASP A C 1
ATOM 690 O O . ASP A 1 87 ? -19.641 9.719 18.391 1 95 87 ASP A O 1
ATOM 694 N N . PRO A 1 88 ? -21.5 8.594 18.609 1 89.31 88 PRO A N 1
ATOM 695 C CA . PRO A 1 88 ? -21.453 8.078 17.234 1 89.31 88 PRO A CA 1
ATOM 696 C C . PRO A 1 88 ? -21.5 9.188 16.188 1 89.31 88 PRO A C 1
ATOM 698 O O . PRO A 1 88 ? -21.172 8.953 15.023 1 89.31 88 PRO A O 1
ATOM 701 N N . LYS A 1 89 ? -21.875 10.336 16.609 1 90.81 89 LYS A N 1
ATOM 702 C CA . LYS A 1 89 ? -21.984 11.438 15.664 1 90.81 89 LYS A CA 1
ATOM 703 C C . LYS A 1 89 ? -20.641 12.117 15.438 1 90.81 89 LYS A C 1
ATOM 705 O O . LYS A 1 89 ? -20.484 12.898 14.5 1 90.81 89 LYS A O 1
ATOM 710 N N . VAL A 1 90 ? -19.719 11.82 16.219 1 94.62 90 VAL A N 1
ATOM 711 C CA . VAL A 1 90 ? -18.438 12.523 16.203 1 94.62 90 VAL A CA 1
ATOM 712 C C . VAL A 1 90 ? -17.562 11.992 15.055 1 94.62 90 VAL A C 1
ATOM 714 O O . VAL A 1 90 ? -16.922 12.766 14.344 1 94.62 90 VAL A O 1
ATOM 717 N N . LEU A 1 91 ? -17.578 10.719 14.812 1 93.88 91 LEU A N 1
ATOM 718 C CA . LEU A 1 91 ? -16.672 10.117 13.844 1 93.88 91 LEU A CA 1
ATOM 719 C C . LEU A 1 91 ? -16.922 10.664 12.445 1 93.88 91 LEU A C 1
ATOM 721 O O . LEU A 1 91 ? -15.977 11.086 11.766 1 93.88 91 LEU A O 1
ATOM 725 N N . PRO A 1 92 ? -18.203 10.742 12 1 91.75 92 PRO A N 1
ATOM 726 C CA . PRO A 1 92 ? -18.422 11.312 10.664 1 91.75 92 PRO A CA 1
ATOM 727 C C . PRO A 1 92 ? -17.922 12.742 10.547 1 91.75 92 PRO A C 1
ATOM 729 O O . PRO A 1 92 ? -17.297 13.102 9.531 1 91.75 92 PRO A O 1
ATOM 732 N N . SER A 1 93 ? -18.141 13.492 11.57 1 93.38 93 SER A N 1
ATOM 733 C CA . SER A 1 93 ? -17.688 14.883 11.57 1 93.38 93 SER A CA 1
ATOM 734 C C . SER A 1 93 ? -16.172 14.961 11.594 1 93.38 93 SER A C 1
ATOM 736 O O . SER A 1 93 ? -15.57 15.781 10.898 1 93.38 93 SER A O 1
ATOM 738 N N . LEU A 1 94 ? -15.617 14.164 12.383 1 96.19 94 LEU A N 1
ATOM 739 C CA . LEU A 1 94 ? -14.164 14.109 12.492 1 96.19 94 LEU A CA 1
ATOM 740 C C . LEU A 1 94 ? -13.531 13.734 11.156 1 96.19 94 LEU A C 1
ATOM 742 O O . LEU A 1 94 ? -12.578 14.383 10.711 1 96.19 94 LEU A O 1
ATOM 746 N N . LEU A 1 95 ? -14.07 12.75 10.492 1 94.25 95 LEU A N 1
ATOM 747 C CA . LEU A 1 95 ? -13.539 12.289 9.211 1 94.25 95 LEU A CA 1
ATOM 748 C C . LEU A 1 95 ? -13.68 13.375 8.148 1 94.25 95 LEU A C 1
ATOM 750 O O . LEU A 1 95 ? -12.797 13.539 7.301 1 94.25 95 LEU A O 1
ATOM 754 N N . GLU A 1 96 ? -14.734 14.062 8.203 1 92.38 96 GLU A N 1
ATOM 755 C CA . GLU A 1 96 ? -14.938 15.164 7.27 1 92.38 96 GLU A CA 1
ATOM 756 C C . GLU A 1 96 ? -13.883 16.25 7.469 1 92.38 96 GLU A C 1
ATOM 758 O O . GLU A 1 96 ? -13.336 16.781 6.496 1 92.38 96 GLU A O 1
ATOM 763 N N . ASN A 1 97 ? -13.648 16.562 8.695 1 94.94 97 ASN A N 1
ATOM 764 C CA . ASN A 1 97 ? -12.633 17.578 8.992 1 94.94 97 ASN A CA 1
ATOM 765 C C . ASN A 1 97 ? -11.242 17.094 8.586 1 94.94 97 ASN A C 1
ATOM 767 O O . ASN A 1 97 ? -10.453 17.859 8.031 1 94.94 97 ASN A O 1
ATOM 771 N N . LEU A 1 98 ? -10.992 15.891 8.883 1 95.88 98 LEU A N 1
ATOM 772 C CA . LEU A 1 98 ? -9.719 15.305 8.492 1 95.88 98 LEU A CA 1
ATOM 773 C C . LEU A 1 98 ? -9.531 15.352 6.98 1 95.88 98 LEU A C 1
ATOM 775 O O . LEU A 1 98 ? -8.461 15.703 6.492 1 95.88 98 LEU A O 1
ATOM 779 N N . HIS A 1 99 ? -10.57 15.016 6.277 1 94 99 HIS A N 1
ATOM 780 C CA . HIS A 1 99 ? -10.516 15.062 4.82 1 94 99 HIS A CA 1
ATOM 781 C C . HIS A 1 99 ? -10.336 16.5 4.324 1 94 99 HIS A C 1
ATOM 783 O O . HIS A 1 99 ? -9.539 16.75 3.418 1 94 99 HIS A O 1
ATOM 789 N N . ARG A 1 100 ? -11.016 17.406 4.926 1 94.62 100 ARG A N 1
ATOM 790 C CA . ARG A 1 100 ? -11.031 18.797 4.492 1 94.62 100 ARG A CA 1
ATOM 791 C C . ARG A 1 100 ? -9.695 19.469 4.773 1 94.62 100 ARG A C 1
ATOM 793 O O . ARG A 1 100 ? -9.148 20.156 3.908 1 94.62 100 ARG A O 1
ATOM 800 N N . PHE A 1 101 ? -9.109 19.203 5.898 1 96.94 101 PHE A N 1
ATOM 801 C CA . PHE A 1 101 ? -7.973 20 6.332 1 96.94 101 PHE A CA 1
ATOM 802 C C . PHE A 1 101 ? -6.688 19.188 6.285 1 96.94 101 PHE A C 1
ATOM 804 O O . PHE A 1 101 ? -5.59 19.75 6.281 1 96.94 101 PHE A O 1
ATOM 811 N N . GLY A 1 102 ? -6.812 17.891 6.359 1 97.19 102 GLY A N 1
ATOM 812 C CA . GLY A 1 102 ? -5.645 17.031 6.336 1 97.19 102 GLY A CA 1
ATOM 813 C C . GLY A 1 102 ? -5.129 16.688 7.719 1 97.19 102 GLY A C 1
ATOM 814 O O . GLY A 1 102 ? -4.188 15.898 7.859 1 97.19 102 GLY A O 1
ATOM 815 N N . PHE A 1 103 ? -5.734 17.297 8.758 1 98.25 103 PHE A N 1
ATOM 816 C CA . PHE A 1 103 ? -5.359 16.953 10.133 1 98.25 103 PHE A CA 1
ATOM 817 C C . PHE A 1 103 ? -6.465 17.344 11.102 1 98.25 103 PHE A C 1
ATOM 819 O O . PHE A 1 103 ? -7.355 18.125 10.766 1 98.25 103 PHE A O 1
ATOM 826 N N . ILE A 1 104 ? -6.41 16.734 12.281 1 97.94 104 ILE A N 1
ATOM 827 C CA . ILE A 1 104 ? -7.305 17.062 13.383 1 97.94 104 ILE A CA 1
ATOM 828 C C . ILE A 1 104 ? -6.594 16.828 14.711 1 97.94 104 ILE A C 1
ATOM 830 O O . ILE A 1 104 ? -5.551 16.172 14.758 1 97.94 104 ILE A O 1
ATOM 834 N N . PHE A 1 105 ? -7.188 17.406 15.727 1 98 105 PHE A N 1
ATOM 835 C CA . PHE A 1 105 ? -6.719 17.156 17.078 1 98 105 PHE A CA 1
ATOM 836 C C . PHE A 1 105 ? -7.77 16.406 17.891 1 98 105 PHE A C 1
ATOM 838 O O . PHE A 1 105 ? -8.969 16.641 17.734 1 98 105 PHE A O 1
ATOM 845 N N . VAL A 1 106 ? -7.336 15.477 18.656 1 98.19 106 VAL A N 1
ATOM 846 C CA . VAL A 1 106 ? -8.148 14.812 19.672 1 98.19 106 VAL A CA 1
ATOM 847 C C . VAL A 1 106 ? -7.641 15.164 21.062 1 98.19 106 VAL A C 1
ATOM 849 O O . VAL A 1 106 ? -6.621 14.633 21.516 1 98.19 106 VAL A O 1
ATOM 852 N N . ASP A 1 107 ? -8.391 15.969 21.719 1 97.69 107 ASP A N 1
ATOM 853 C CA . ASP A 1 107 ? -7.973 16.531 23 1 97.69 107 ASP A CA 1
ATOM 854 C C . ASP A 1 107 ? -8.414 15.641 24.156 1 97.69 107 ASP A C 1
ATOM 856 O O . ASP A 1 107 ? -9.195 14.703 23.969 1 97.69 107 ASP A O 1
ATOM 860 N N . ASP A 1 108 ? -7.863 15.898 25.297 1 97.62 108 ASP A N 1
ATOM 861 C CA . ASP A 1 108 ? -8.195 15.227 26.547 1 97.62 108 ASP A CA 1
ATOM 862 C C . ASP A 1 108 ? -8.016 13.719 26.422 1 97.62 108 ASP A C 1
ATOM 864 O O . ASP A 1 108 ? -8.859 12.945 26.875 1 97.62 108 ASP A O 1
ATOM 868 N N . THR A 1 109 ? -7.039 13.352 25.688 1 97.75 109 THR A N 1
ATOM 869 C CA . THR A 1 109 ? -6.691 11.945 25.562 1 97.75 109 THR A CA 1
ATOM 870 C C . THR A 1 109 ? -5.84 11.492 26.75 1 97.75 109 THR A C 1
ATOM 872 O O . THR A 1 109 ? -4.867 12.156 27.109 1 97.75 109 THR A O 1
ATOM 875 N N . PRO A 1 110 ? -6.215 10.414 27.344 1 97.38 110 PRO A N 1
ATOM 876 C CA . PRO A 1 110 ? -5.375 9.906 28.438 1 97.38 110 PRO A CA 1
ATOM 877 C C . PRO A 1 110 ? -3.926 9.68 28.016 1 97.38 110 PRO A C 1
ATOM 879 O O . PRO A 1 110 ? -3.656 9.445 26.828 1 97.38 110 PRO A O 1
ATOM 882 N N . LEU A 1 111 ? -2.979 9.703 28.938 1 95.94 111 LEU A N 1
ATOM 883 C CA . LEU A 1 111 ? -1.552 9.734 28.625 1 95.94 111 LEU A CA 1
ATOM 884 C C . LEU A 1 111 ? -1.003 8.312 28.484 1 95.94 111 LEU A C 1
ATOM 886 O O . LEU A 1 111 ? 0.183 8.133 28.203 1 95.94 111 LEU A O 1
ATOM 890 N N . ASP A 1 112 ? -1.872 7.32 28.516 1 93.94 112 ASP A N 1
ATOM 891 C CA . ASP A 1 112 ? -1.454 5.934 28.328 1 93.94 112 ASP A CA 1
ATOM 892 C C . ASP A 1 112 ? -1.029 5.68 26.875 1 93.94 112 ASP A C 1
ATOM 894 O O . ASP A 1 112 ? -1.677 6.156 25.953 1 93.94 112 ASP A O 1
ATOM 898 N N . ASP A 1 113 ? 0.002 4.867 26.734 1 88.88 113 ASP A N 1
ATOM 899 C CA . ASP A 1 113 ? 0.557 4.574 25.422 1 88.88 113 ASP A CA 1
ATOM 900 C C . ASP A 1 113 ? -0.491 3.936 24.5 1 88.88 113 ASP A C 1
ATOM 902 O O . ASP A 1 113 ? -0.469 4.133 23.297 1 88.88 113 ASP A O 1
ATOM 906 N N . GLU A 1 114 ? -1.44 3.33 25.078 1 91.06 114 GLU A N 1
ATOM 907 C CA . GLU A 1 114 ? -2.428 2.564 24.328 1 91.06 114 GLU A CA 1
ATOM 908 C C . GLU A 1 114 ? -3.469 3.479 23.688 1 91.06 114 GLU A C 1
ATOM 910 O O . GLU A 1 114 ? -4.207 3.061 22.797 1 91.06 114 GLU A O 1
ATOM 915 N N . CYS A 1 115 ? -3.508 4.676 24.125 1 93.69 115 CYS A N 1
ATOM 916 C CA . CYS A 1 115 ? -4.59 5.547 23.672 1 93.69 115 CYS A CA 1
ATOM 917 C C . CYS A 1 115 ? -4.414 5.934 22.203 1 93.69 115 CYS A C 1
ATOM 919 O O . CYS A 1 115 ? -5.395 6.164 21.5 1 93.69 115 CYS A O 1
ATOM 921 N N . VAL A 1 116 ? -3.182 5.988 21.75 1 94.88 116 VAL A N 1
ATOM 922 C CA . VAL A 1 116 ? -2.947 6.27 20.344 1 94.88 116 VAL A CA 1
ATOM 923 C C . VAL A 1 116 ? -3.547 5.152 19.484 1 94.88 116 VAL A C 1
ATOM 925 O O . VAL A 1 116 ? -4.188 5.418 18.469 1 94.88 116 VAL A O 1
ATOM 928 N N . SER A 1 117 ? -3.332 3.939 19.969 1 95.19 117 SER A N 1
ATOM 929 C CA . SER A 1 117 ? -3.906 2.799 19.266 1 95.19 117 SER A CA 1
ATOM 930 C C . SER A 1 117 ? -5.43 2.867 19.25 1 95.19 117 SER A C 1
ATOM 932 O O . SER A 1 117 ? -6.059 2.543 18.234 1 95.19 117 SER A O 1
ATOM 934 N N . GLU A 1 118 ? -5.945 3.289 20.344 1 96.25 118 GLU A N 1
ATOM 935 C CA . GLU A 1 118 ? -7.402 3.395 20.438 1 96.25 118 GLU A CA 1
ATOM 936 C C . GLU A 1 118 ? -7.938 4.449 19.469 1 96.25 118 GLU A C 1
ATOM 938 O O . GLU A 1 118 ? -8.953 4.234 18.797 1 96.25 118 GLU A O 1
ATOM 943 N N . VAL A 1 119 ? -7.254 5.559 19.422 1 96.88 119 VAL A N 1
ATOM 944 C CA . VAL A 1 119 ? -7.641 6.617 18.5 1 96.88 119 VAL A CA 1
ATOM 945 C C . VAL A 1 119 ? -7.598 6.098 17.062 1 96.88 119 VAL A C 1
ATOM 947 O O . VAL A 1 119 ? -8.539 6.305 16.297 1 96.88 119 VAL A O 1
ATOM 950 N N . CYS A 1 120 ? -6.531 5.371 16.719 1 96.5 120 CYS A N 1
ATOM 951 C CA . CYS A 1 120 ? -6.387 4.801 15.383 1 96.5 120 CYS A CA 1
ATOM 952 C C . CYS A 1 120 ? -7.504 3.807 15.094 1 96.5 120 CYS A C 1
ATOM 954 O O . CYS A 1 120 ? -8.055 3.793 13.992 1 96.5 120 CYS A O 1
ATOM 956 N N . GLU A 1 121 ? -7.832 3.053 16.094 1 95.31 121 GLU A N 1
ATOM 957 C CA . GLU A 1 121 ? -8.875 2.041 15.922 1 95.31 121 GLU A CA 1
ATOM 958 C C . GLU A 1 121 ? -10.242 2.686 15.711 1 95.31 121 GLU A C 1
ATOM 960 O O . GLU A 1 121 ? -11.031 2.225 14.891 1 95.31 121 GLU A O 1
ATOM 965 N N . LEU A 1 122 ? -10.484 3.719 16.453 1 93.94 122 LEU A N 1
ATOM 966 C CA . LEU A 1 122 ? -11.766 4.406 16.344 1 93.94 122 LEU A CA 1
ATOM 967 C C . LEU A 1 122 ? -11.922 5.066 14.984 1 93.94 122 LEU A C 1
ATOM 969 O O . LEU A 1 122 ? -13.016 5.086 14.414 1 93.94 122 LEU A O 1
ATOM 973 N N . ILE A 1 123 ? -10.836 5.5 14.422 1 93.88 123 ILE A N 1
ATOM 974 C CA . ILE A 1 123 ? -10.875 6.262 13.18 1 93.88 123 ILE A CA 1
ATOM 975 C C . ILE A 1 123 ? -10.805 5.305 11.992 1 93.88 123 ILE A C 1
ATOM 977 O O . ILE A 1 123 ? -11.508 5.488 11 1 93.88 123 ILE A O 1
ATOM 981 N N . GLY A 1 124 ? -9.969 4.312 12.148 1 91.06 124 GLY A N 1
ATOM 982 C CA . GLY A 1 124 ? -9.68 3.498 10.977 1 91.06 124 GLY A CA 1
ATOM 983 C C . GLY A 1 124 ? -10.07 2.043 11.156 1 91.06 124 GLY A C 1
ATOM 984 O O . GLY A 1 124 ? -9.828 1.216 10.273 1 91.06 124 GLY A O 1
ATOM 985 N N . GLY A 1 125 ? -10.562 1.655 12.289 1 89.44 125 GLY A N 1
ATOM 986 C CA . GLY A 1 125 ? -10.953 0.28 12.547 1 89.44 125 GLY A CA 1
ATOM 987 C C . GLY A 1 125 ? -9.883 -0.529 13.25 1 89.44 125 GLY A C 1
ATOM 988 O O . GLY A 1 125 ? -10.18 -1.345 14.125 1 89.44 125 GLY A O 1
ATOM 989 N N . PHE A 1 126 ? -8.688 -0.377 12.805 1 92.06 126 PHE A N 1
ATOM 990 C CA . PHE A 1 126 ? -7.551 -1.008 13.461 1 92.06 126 PHE A CA 1
ATOM 991 C C . PHE A 1 126 ? -6.277 -0.204 13.227 1 92.06 126 PHE A C 1
ATOM 993 O O . PHE A 1 126 ? -6.25 0.692 12.375 1 92.06 126 PHE A O 1
ATOM 1000 N N . VAL A 1 127 ? -5.289 -0.52 14.008 1 94.62 127 VAL A N 1
ATOM 1001 C CA . VAL A 1 127 ? -3.971 0.084 13.852 1 94.62 127 VAL A CA 1
ATOM 1002 C C . VAL A 1 127 ? -3.182 -0.67 12.781 1 94.62 127 VAL A C 1
ATOM 1004 O O . VAL A 1 127 ? -3.158 -1.903 12.773 1 94.62 127 VAL A O 1
ATOM 1007 N N . GLN A 1 128 ? -2.65 0.029 11.898 1 94.12 128 GLN A N 1
ATOM 1008 C CA . GLN A 1 128 ? -1.796 -0.62 10.906 1 94.12 128 GLN A CA 1
ATOM 1009 C C . GLN A 1 128 ? -0.433 -0.965 11.5 1 94.12 128 GLN A C 1
ATOM 1011 O O . GLN A 1 128 ? 0.344 -0.072 11.852 1 94.12 128 GLN A O 1
ATOM 1016 N N . GLU A 1 129 ? -0.202 -2.229 11.562 1 92.62 129 GLU A N 1
ATOM 1017 C CA . GLU A 1 129 ? 1.095 -2.691 12.047 1 92.62 129 GLU A CA 1
ATOM 1018 C C . GLU A 1 129 ? 2.17 -2.547 10.977 1 92.62 129 GLU A C 1
ATOM 1020 O O . GLU A 1 129 ? 1.919 -2.809 9.797 1 92.62 129 GLU A O 1
ATOM 1025 N N . THR A 1 130 ? 3.354 -2.088 11.375 1 89.25 130 THR A N 1
ATOM 1026 C CA . THR A 1 130 ? 4.512 -1.975 10.5 1 89.25 130 THR A CA 1
ATOM 1027 C C . THR A 1 130 ? 5.727 -2.66 11.117 1 89.25 130 THR A C 1
ATOM 1029 O O . THR A 1 130 ? 5.613 -3.326 12.148 1 89.25 130 THR A O 1
ATOM 1032 N N . ILE A 1 131 ? 6.855 -2.527 10.484 1 85.38 131 ILE A N 1
ATOM 1033 C CA . ILE A 1 131 ? 8.086 -3.104 11 1 85.38 131 ILE A CA 1
ATOM 1034 C C . ILE A 1 131 ? 8.445 -2.439 12.328 1 85.38 131 ILE A C 1
ATOM 1036 O O . ILE A 1 131 ? 9.281 -2.951 13.078 1 85.38 131 ILE A O 1
ATOM 1040 N N . PHE A 1 132 ? 7.727 -1.402 12.633 1 86.94 132 PHE A N 1
ATOM 1041 C CA . PHE A 1 132 ? 8 -0.679 13.867 1 86.94 132 PHE A CA 1
ATOM 1042 C C . PHE A 1 132 ? 7.016 -1.079 14.961 1 86.94 132 PHE A C 1
ATOM 1044 O O . PHE A 1 132 ? 7.051 -0.535 16.062 1 86.94 132 PHE A O 1
ATOM 1051 N N . GLY A 1 133 ? 6.168 -1.98 14.625 1 88.56 133 GLY A N 1
ATOM 1052 C CA . GLY A 1 133 ? 5.152 -2.414 15.57 1 88.56 133 GLY A CA 1
ATOM 1053 C C . GLY A 1 133 ? 3.793 -1.788 15.312 1 88.56 133 GLY A C 1
ATOM 1054 O O . GLY A 1 133 ? 3.6 -1.101 14.312 1 88.56 133 GLY A O 1
ATOM 1055 N N . ARG A 1 134 ? 2.861 -2.121 16.203 1 90.94 134 ARG A N 1
ATOM 1056 C CA . ARG A 1 134 ? 1.53 -1.528 16.109 1 90.94 134 ARG A CA 1
ATOM 1057 C C . ARG A 1 134 ? 1.566 -0.049 16.484 1 90.94 134 ARG A C 1
ATOM 1059 O O . ARG A 1 134 ? 0.917 0.773 15.836 1 90.94 134 ARG A O 1
ATOM 1066 N N . VAL A 1 135 ? 2.371 0.142 17.562 1 92.44 135 VAL A N 1
ATOM 1067 C CA . VAL A 1 135 ? 2.684 1.509 17.969 1 92.44 135 VAL A CA 1
ATOM 1068 C C . VAL A 1 135 ? 4.195 1.682 18.078 1 92.44 135 VAL A C 1
ATOM 1070 O O . VAL A 1 135 ? 4.922 0.714 18.328 1 92.44 135 VAL A O 1
ATOM 1073 N N . TYR A 1 136 ? 4.664 2.873 17.797 1 90.75 136 TYR A N 1
ATOM 1074 C CA . TYR A 1 136 ? 6.078 3.156 18.016 1 90.75 136 TYR A CA 1
ATOM 1075 C C . TYR A 1 136 ? 6.262 4.23 19.078 1 90.75 136 TYR A C 1
ATOM 1077 O O . TYR A 1 136 ? 5.395 5.09 19.266 1 90.75 136 TYR A O 1
ATOM 1085 N N . VAL A 1 137 ? 7.312 4.129 19.812 1 89.75 137 VAL A N 1
ATOM 1086 C CA . VAL A 1 137 ? 7.625 5.059 20.891 1 89.75 137 VAL A CA 1
ATOM 1087 C C . VAL A 1 137 ? 8.969 5.734 20.609 1 89.75 137 VAL A C 1
ATOM 1089 O O . VAL A 1 137 ? 9.961 5.062 20.344 1 89.75 137 VAL A O 1
ATOM 1092 N N . LEU A 1 138 ? 8.906 6.988 20.562 1 84.62 138 LEU A N 1
ATOM 1093 C CA . LEU A 1 138 ? 10.133 7.781 20.484 1 84.62 138 LEU A CA 1
ATOM 1094 C C . LEU A 1 138 ? 10.414 8.484 21.812 1 84.62 138 LEU A C 1
ATOM 1096 O O . LEU A 1 138 ? 9.578 9.234 22.312 1 84.62 138 LEU A O 1
ATOM 1100 N N . SER A 1 139 ? 11.453 8 22.438 1 84.38 139 SER A N 1
ATOM 1101 C CA . SER A 1 139 ? 11.859 8.617 23.703 1 84.38 139 SER A CA 1
ATOM 1102 C C . SER A 1 139 ? 13.359 8.891 23.719 1 84.38 139 SER A C 1
ATOM 1104 O O . SER A 1 139 ? 14.148 8.094 23.203 1 84.38 139 SER A O 1
ATOM 1106 N N . ASN A 1 140 ? 13.719 10.055 24.062 1 71.88 140 ASN A N 1
ATOM 1107 C CA . ASN A 1 140 ? 15.148 10.328 24.172 1 71.88 140 ASN A CA 1
ATOM 1108 C C . ASN A 1 140 ? 15.672 10.039 25.578 1 71.88 140 ASN A C 1
ATOM 1110 O O . ASN A 1 140 ? 16.781 10.445 25.922 1 71.88 140 ASN A O 1
ATOM 1114 N N . ARG A 1 141 ? 14.82 9.609 26.562 1 58.78 141 ARG A N 1
ATOM 1115 C CA . ARG A 1 141 ? 15.305 9.328 27.906 1 58.78 141 ARG A CA 1
ATOM 1116 C C . ARG A 1 141 ? 16.422 8.289 27.875 1 58.78 141 ARG A C 1
ATOM 1118 O O . ARG A 1 141 ? 17.312 8.312 28.719 1 58.78 141 ARG A O 1
ATOM 1125 N N . THR A 1 142 ? 16.266 7.316 27.156 1 49.97 142 THR A N 1
ATOM 1126 C CA . THR A 1 142 ? 17.297 6.297 27.344 1 49.97 142 THR A CA 1
ATOM 1127 C C . THR A 1 142 ? 18.609 6.727 26.703 1 49.97 142 THR A C 1
ATOM 1129 O O . THR A 1 142 ? 19.594 5.988 26.719 1 49.97 142 THR A O 1
ATOM 1132 N N . LEU A 1 143 ? 18.562 7.77 25.844 1 44 143 LEU A N 1
ATOM 1133 C CA . LEU A 1 143 ? 19.891 8.133 25.391 1 44 143 LEU A CA 1
ATOM 1134 C C . LEU A 1 143 ? 20.594 9.031 26.406 1 44 143 LEU A C 1
ATOM 1136 O O . LEU A 1 143 ? 19.953 9.828 27.078 1 44 143 LEU A O 1
ATOM 1140 N N . THR A 1 144 ? 21.859 8.828 26.938 1 36.41 144 THR A N 1
ATOM 1141 C CA . THR A 1 144 ? 22.734 9.648 27.75 1 36.41 144 THR A CA 1
ATOM 1142 C C . THR A 1 144 ? 22.797 11.078 27.203 1 36.41 144 THR A C 1
ATOM 1144 O O . THR A 1 144 ? 22.484 11.312 26.047 1 36.41 144 THR A O 1
ATOM 1147 N N . HIS A 1 145 ? 23.344 12.234 28.172 1 35.69 145 HIS A N 1
ATOM 1148 C CA . HIS A 1 145 ? 23.5 13.664 27.938 1 35.69 145 HIS A CA 1
ATOM 1149 C C . HIS A 1 145 ? 24.078 13.938 26.547 1 35.69 145 HIS A C 1
ATOM 1151 O O . HIS A 1 145 ? 23.688 14.906 25.891 1 35.69 145 HIS A O 1
ATOM 1157 N N . ALA A 1 146 ? 25.281 13.578 26.453 1 32.38 146 ALA A N 1
ATOM 1158 C CA . ALA A 1 146 ? 26.141 13.898 25.312 1 32.38 146 ALA A CA 1
ATOM 1159 C C . ALA A 1 146 ? 25.406 13.703 23.984 1 32.38 146 ALA A C 1
ATOM 1161 O O . ALA A 1 146 ? 25.625 14.445 23.031 1 32.38 146 ALA A O 1
ATOM 1162 N N . ASP A 1 147 ? 24.719 12.672 23.906 1 35.09 147 ASP A N 1
ATOM 1163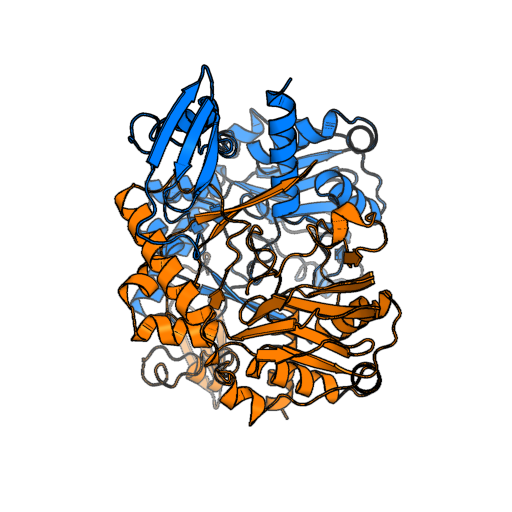 C CA . ASP A 1 147 ? 24.203 12.234 22.609 1 35.09 147 ASP A CA 1
ATOM 1164 C C . ASP A 1 147 ? 22.859 12.891 22.297 1 35.09 147 ASP A C 1
ATOM 1166 O O . ASP A 1 147 ? 22.281 12.648 21.234 1 35.09 147 ASP A O 1
ATOM 1170 N N . ILE A 1 148 ? 22.344 13.805 23.188 1 36.31 148 ILE A N 1
ATOM 1171 C CA . ILE A 1 148 ? 20.953 14.234 23.172 1 36.31 148 ILE A CA 1
ATOM 1172 C C . ILE A 1 148 ? 20.781 15.383 22.188 1 36.31 148 ILE A C 1
ATOM 1174 O O . ILE A 1 148 ? 19.812 15.398 21.422 1 36.31 148 ILE A O 1
ATOM 1178 N N . ALA A 1 149 ? 21.406 16.562 22.594 1 36.53 149 ALA A N 1
ATOM 1179 C CA . ALA A 1 149 ? 21.234 17.766 21.781 1 36.53 149 ALA A CA 1
ATOM 1180 C C . ALA A 1 149 ? 21.578 17.484 20.312 1 36.53 149 ALA A C 1
ATOM 1182 O O . ALA A 1 149 ? 20.906 17.984 19.406 1 36.53 149 ALA A O 1
ATOM 1183 N N . TYR A 1 150 ? 22.766 17.047 20.188 1 38.69 150 TYR A N 1
ATOM 1184 C CA . TYR A 1 150 ? 23.297 16.547 18.938 1 38.69 150 TYR A CA 1
ATOM 1185 C C . TYR A 1 150 ? 22.375 15.492 18.328 1 38.69 150 TYR A C 1
ATOM 1187 O O . TYR A 1 150 ? 22.422 15.227 17.125 1 38.69 150 TYR A O 1
ATOM 1195 N N . LEU A 1 151 ? 21.391 14.938 19.188 1 47.75 151 LEU A N 1
ATOM 1196 C CA . LEU A 1 151 ? 20.625 13.719 18.938 1 47.75 151 LEU A CA 1
ATOM 1197 C C . LEU A 1 151 ? 19.203 14.047 18.5 1 47.75 151 LEU A C 1
ATOM 1199 O O . LEU A 1 151 ? 18.484 13.172 18.016 1 47.75 151 LEU A O 1
ATOM 1203 N N . ASN A 1 152 ? 18.797 15.477 18.938 1 61 152 ASN A N 1
ATOM 1204 C CA . ASN A 1 152 ? 17.438 15.602 18.453 1 61 152 ASN A CA 1
ATOM 1205 C C . ASN A 1 152 ? 17.281 16.781 17.5 1 61 152 ASN A C 1
ATOM 1207 O O . ASN A 1 152 ? 16.609 17.766 17.828 1 61 152 ASN A O 1
ATOM 1211 N N . PRO A 1 153 ? 18.016 16.859 16.453 1 69.25 153 PRO A N 1
ATOM 1212 C CA . PRO A 1 153 ? 17.953 17.922 15.453 1 69.25 153 PRO A CA 1
ATOM 1213 C C . PRO A 1 153 ? 16.531 18.156 14.938 1 69.25 153 PRO A C 1
ATOM 1215 O O . PRO A 1 153 ? 15.656 17.328 15.133 1 69.25 153 PRO A O 1
ATOM 1218 N N . ALA A 1 154 ? 16.438 19.5 14.57 1 84.06 154 ALA A N 1
ATOM 1219 C CA . ALA A 1 154 ? 15.188 19.844 13.883 1 84.06 154 ALA A CA 1
ATOM 1220 C C . ALA A 1 154 ? 14.906 18.875 12.734 1 84.06 154 ALA A C 1
ATOM 1222 O O . ALA A 1 154 ? 15.836 18.328 12.133 1 84.06 154 ALA A O 1
ATOM 1223 N N . LEU A 1 155 ? 13.711 18.578 12.695 1 86.19 155 LEU A N 1
ATOM 1224 C CA . LEU A 1 155 ? 13.242 17.781 11.57 1 86.19 155 LEU A CA 1
ATOM 1225 C C . LEU A 1 155 ? 12.461 18.641 10.586 1 86.19 155 LEU A C 1
ATOM 1227 O O . LEU A 1 155 ? 11.492 19.297 10.961 1 86.19 155 LEU A O 1
ATOM 1231 N N . ASN A 1 156 ? 12.945 18.688 9.414 1 91.38 156 ASN A N 1
ATOM 1232 C CA . ASN A 1 156 ? 12.234 19.438 8.383 1 91.38 156 ASN A CA 1
ATOM 1233 C C . ASN A 1 156 ? 10.93 18.75 7.992 1 91.38 156 ASN A C 1
ATOM 1235 O O . ASN A 1 156 ? 10.727 17.578 8.297 1 91.38 156 ASN A O 1
ATOM 1239 N N . ALA A 1 157 ? 10.102 19.531 7.344 1 96.88 157 ALA A N 1
ATOM 1240 C CA . ALA A 1 157 ? 8.836 18.984 6.859 1 96.88 157 ALA A CA 1
ATOM 1241 C C . ALA A 1 157 ? 9.055 17.75 5.996 1 96.88 157 ALA A C 1
ATOM 1243 O O . ALA A 1 157 ? 9.875 17.766 5.074 1 96.88 157 ALA A O 1
ATOM 1244 N N . HIS A 1 158 ? 8.391 16.672 6.336 1 97.25 158 HIS A N 1
ATOM 1245 C CA . HIS A 1 158 ? 8.539 15.414 5.613 1 97.25 158 HIS A CA 1
ATOM 1246 C C . HIS A 1 158 ? 7.301 14.539 5.77 1 97.25 158 HIS A C 1
ATOM 1248 O O . HIS A 1 158 ? 6.418 14.836 6.574 1 97.25 158 HIS A O 1
ATOM 1254 N N . THR A 1 159 ? 7.133 13.562 4.945 1 97.06 159 THR A N 1
ATOM 1255 C CA . THR A 1 159 ? 6.16 12.492 5.125 1 97.06 159 THR A CA 1
ATOM 1256 C C . THR A 1 159 ? 6.852 11.203 5.555 1 97.06 159 THR A C 1
ATOM 1258 O O . THR A 1 159 ? 8.039 11.008 5.285 1 97.06 159 THR A O 1
ATOM 1261 N N . ASP A 1 160 ? 6.137 10.422 6.273 1 95 160 ASP A N 1
ATOM 1262 C CA . ASP A 1 160 ? 6.695 9.164 6.754 1 95 160 ASP A CA 1
ATOM 1263 C C . ASP A 1 160 ? 6.492 8.047 5.727 1 95 160 ASP A C 1
ATOM 1265 O O . ASP A 1 160 ? 5.656 8.164 4.828 1 95 160 ASP A O 1
ATOM 1269 N N . GLN A 1 161 ? 7.281 7.066 5.785 1 94.12 161 GLN A N 1
ATOM 1270 C CA . GLN A 1 161 ? 7.137 5.777 5.121 1 94.12 161 GLN A CA 1
ATOM 1271 C C . GLN A 1 161 ? 7.223 5.926 3.604 1 94.12 161 GLN A C 1
ATOM 1273 O O . GLN A 1 161 ? 6.492 5.262 2.867 1 94.12 161 GLN A O 1
ATOM 1278 N N . THR A 1 162 ? 8.102 6.801 3.184 1 95.25 162 THR A N 1
ATOM 1279 C CA . THR A 1 162 ? 8.273 7.051 1.757 1 95.25 162 THR A CA 1
ATOM 1280 C C . THR A 1 162 ? 8.852 5.82 1.059 1 95.25 162 THR A C 1
ATOM 1282 O O . THR A 1 162 ? 8.703 5.664 -0.155 1 95.25 162 THR A O 1
ATOM 1285 N N . TYR A 1 163 ? 9.484 4.914 1.824 1 93 163 TYR A N 1
ATOM 1286 C CA . TYR A 1 163 ? 10.203 3.766 1.277 1 93 163 TYR A CA 1
ATOM 1287 C C . TYR A 1 163 ? 9.281 2.561 1.146 1 93 163 TYR A C 1
ATOM 1289 O O . TYR A 1 163 ? 9.688 1.514 0.635 1 93 163 TYR A O 1
ATOM 1297 N N . PHE A 1 164 ? 8.062 2.684 1.585 1 93.06 164 PHE A N 1
ATOM 1298 C CA . PHE A 1 164 ? 7.094 1.603 1.439 1 93.06 164 PHE A CA 1
ATOM 1299 C C . PHE A 1 164 ? 6.422 1.656 0.072 1 93.06 164 PHE A C 1
ATOM 1301 O O . PHE A 1 164 ? 6.32 2.727 -0.533 1 93.06 164 PHE A O 1
ATOM 1308 N N . ALA A 1 165 ? 5.941 0.467 -0.361 1 90.69 165 ALA A N 1
ATOM 1309 C CA . ALA A 1 165 ? 5.164 0.418 -1.596 1 90.69 165 ALA A CA 1
ATOM 1310 C C . ALA A 1 165 ? 3.943 1.334 -1.514 1 90.69 165 ALA A C 1
ATOM 1312 O O . ALA A 1 165 ? 3.625 2.039 -2.473 1 90.69 165 ALA A O 1
ATOM 1313 N N . CYS A 1 166 ? 3.344 1.329 -0.366 1 89.19 166 CYS A N 1
ATOM 1314 C CA . CYS A 1 166 ? 2.236 2.232 -0.07 1 89.19 166 CYS A CA 1
ATOM 1315 C C . CYS A 1 166 ? 2.395 2.854 1.312 1 89.19 166 CYS A C 1
ATOM 1317 O O . CYS A 1 166 ? 2.342 2.15 2.324 1 89.19 166 CYS A O 1
ATOM 1319 N N . PRO A 1 167 ? 2.572 4.102 1.279 1 90.25 167 PRO A N 1
ATOM 1320 C CA . PRO A 1 167 ? 2.674 4.738 2.594 1 90.25 167 PRO A CA 1
ATOM 1321 C C . PRO A 1 167 ? 1.354 4.715 3.363 1 90.25 167 PRO A C 1
ATOM 1323 O O . PRO A 1 167 ? 0.287 4.578 2.76 1 90.25 167 PRO A O 1
ATOM 1326 N N . VAL A 1 168 ? 1.443 4.875 4.621 1 92.06 168 VAL A N 1
ATOM 1327 C CA . VAL A 1 168 ? 0.271 4.871 5.488 1 92.06 168 VAL A CA 1
ATOM 1328 C C . VAL A 1 168 ? -0.636 6.051 5.137 1 92.06 168 VAL A C 1
ATOM 1330 O O . VAL A 1 168 ? -0.185 7.031 4.543 1 92.06 168 VAL A O 1
ATOM 1333 N N . GLY A 1 169 ? -1.853 5.887 5.492 1 95.62 169 GLY A N 1
ATOM 1334 C CA . GLY A 1 169 ? -2.801 6.969 5.27 1 95.62 169 GLY A CA 1
ATOM 1335 C C . GLY A 1 169 ? -2.721 8.062 6.316 1 95.62 169 GLY A C 1
ATOM 1336 O O . GLY A 1 169 ? -2.34 9.195 6.016 1 95.62 169 GLY A O 1
ATOM 1337 N N . LEU A 1 170 ? -2.977 7.582 7.559 1 98 170 LEU A N 1
ATOM 1338 C CA . LEU A 1 170 ? -2.955 8.523 8.672 1 98 170 LEU A CA 1
ATOM 1339 C C . LEU A 1 170 ? -1.827 8.195 9.641 1 98 170 LEU A C 1
ATOM 1341 O O . LEU A 1 170 ? -1.479 7.023 9.82 1 98 170 LEU A O 1
ATOM 1345 N N . GLN A 1 171 ? -1.349 9.219 10.195 1 97.44 171 GLN A N 1
ATOM 1346 C CA . GLN A 1 171 ? -0.415 9.125 11.312 1 97.44 171 GLN A CA 1
ATOM 1347 C C . GLN A 1 171 ? -0.955 9.844 12.547 1 97.44 171 GLN A C 1
ATOM 1349 O O . GLN A 1 171 ? -1.365 11 12.469 1 97.44 171 GLN A O 1
ATOM 1354 N N . ALA A 1 172 ? -1.026 9.133 13.609 1 97.88 172 ALA A N 1
ATOM 1355 C CA . ALA A 1 172 ? -1.385 9.711 14.906 1 97.88 172 ALA A CA 1
ATOM 1356 C C . ALA A 1 172 ? -0.157 9.859 15.797 1 97.88 172 ALA A C 1
ATOM 1358 O O . ALA A 1 172 ? 0.683 8.953 15.859 1 97.88 172 ALA A O 1
ATOM 1359 N N . MET A 1 173 ? -0.044 10.984 16.453 1 96.88 173 MET A N 1
ATOM 1360 C CA . MET A 1 173 ? 1.076 11.234 17.359 1 96.88 173 MET A CA 1
ATOM 1361 C C . MET A 1 173 ? 0.592 11.844 18.672 1 96.88 173 MET A C 1
ATOM 1363 O O . MET A 1 173 ? -0.27 12.727 18.672 1 96.88 173 MET A O 1
ATOM 1367 N N . HIS A 1 174 ? 1.106 11.352 19.719 1 96.75 174 HIS A N 1
ATOM 1368 C CA . HIS A 1 174 ? 0.771 11.789 21.062 1 96.75 174 HIS A CA 1
ATOM 1369 C C . HIS A 1 174 ? 2.029 12.031 21.891 1 96.75 174 HIS A C 1
ATOM 1371 O O . HIS A 1 174 ? 2.764 11.094 22.203 1 96.75 174 HIS A O 1
ATOM 1377 N N . VAL A 1 175 ? 2.277 13.297 22.219 1 93.81 175 VAL A N 1
ATOM 1378 C CA . VAL A 1 175 ? 3.32 13.57 23.203 1 93.81 175 VAL A CA 1
ATOM 1379 C C . VAL A 1 175 ? 2.783 13.32 24.609 1 93.81 175 VAL A C 1
ATOM 1381 O O . VAL A 1 175 ? 1.897 14.039 25.078 1 93.81 175 VAL A O 1
ATOM 1384 N N . THR A 1 176 ? 3.355 12.359 25.234 1 94 176 THR A N 1
ATOM 1385 C CA . THR A 1 176 ? 2.82 11.992 26.547 1 94 176 THR A CA 1
ATOM 1386 C C . THR A 1 176 ? 3.643 12.617 27.672 1 94 176 THR A C 1
ATOM 1388 O O . THR A 1 176 ? 3.201 12.664 28.812 1 94 176 THR A O 1
ATOM 1391 N N . HIS A 1 177 ? 4.82 13.047 27.25 1 92.12 177 HIS A N 1
ATOM 1392 C CA . HIS A 1 177 ? 5.688 13.695 28.219 1 92.12 177 HIS A CA 1
ATOM 1393 C C . HIS A 1 177 ? 6.711 14.594 27.531 1 92.12 177 HIS A C 1
ATOM 1395 O O . HIS A 1 177 ? 7.273 14.227 26.5 1 92.12 177 HIS A O 1
ATOM 1401 N N . HIS A 1 178 ? 6.828 15.805 28.094 1 89.06 178 HIS A N 1
ATOM 1402 C CA . HIS A 1 178 ? 7.938 16.641 27.672 1 89.06 178 HIS A CA 1
ATOM 1403 C C . HIS A 1 178 ? 8.398 17.562 28.797 1 89.06 178 HIS A C 1
ATOM 1405 O O . HIS A 1 178 ? 7.621 18.391 29.281 1 89.06 178 HIS A O 1
ATOM 1411 N N . ASP A 1 179 ? 9.555 17.328 29.266 1 89.19 179 ASP A N 1
ATOM 1412 C CA . ASP A 1 179 ? 10.219 18.188 30.234 1 89.19 179 ASP A CA 1
ATOM 1413 C C . ASP A 1 179 ? 11.422 18.891 29.609 1 89.19 179 ASP A C 1
ATOM 1415 O O . ASP A 1 179 ? 12.531 18.359 29.625 1 89.19 179 ASP A O 1
ATOM 1419 N N . GLY A 1 180 ? 11.273 20 29.078 1 87.44 180 GLY A N 1
ATOM 1420 C CA . GLY A 1 180 ? 12.297 20.75 28.375 1 87.44 180 GLY A CA 1
ATOM 1421 C C . GLY A 1 180 ? 11.742 21.891 27.547 1 87.44 180 GLY A C 1
ATOM 1422 O O . GLY A 1 180 ? 10.641 22.375 27.812 1 87.44 180 GLY A O 1
ATOM 1423 N N . THR A 1 181 ? 12.555 22.406 26.625 1 87.62 181 THR A N 1
ATOM 1424 C CA . THR A 1 181 ? 12.156 23.516 25.781 1 87.62 181 THR A CA 1
ATOM 1425 C C . THR A 1 181 ? 12.141 23.109 24.312 1 87.62 181 THR A C 1
ATOM 1427 O O . THR A 1 181 ? 12.633 22.031 23.969 1 87.62 181 THR A O 1
ATOM 1430 N N . GLY A 1 182 ? 11.453 24.031 23.531 1 89.88 182 GLY A N 1
ATOM 1431 C CA . GLY A 1 182 ? 11.383 23.703 22.125 1 89.88 182 GLY A CA 1
ATOM 1432 C C . GLY A 1 182 ? 10.391 22.594 21.812 1 89.88 182 GLY A C 1
ATOM 1433 O O . GLY A 1 182 ? 9.305 22.562 22.391 1 89.88 182 GLY A O 1
ATOM 1434 N N . GLY A 1 183 ? 10.672 21.828 20.781 1 89.75 183 GLY A N 1
ATOM 1435 C CA . GLY A 1 183 ? 9.828 20.719 20.406 1 89.75 183 GLY A CA 1
ATOM 1436 C C . GLY A 1 183 ? 8.508 21.156 19.781 1 89.75 183 GLY A C 1
ATOM 1437 O O . GLY A 1 183 ? 7.477 20.5 20 1 89.75 183 GLY A O 1
ATOM 1438 N N . LEU A 1 184 ? 8.602 22.25 19.141 1 94.62 184 LEU A N 1
ATOM 1439 C CA . LEU A 1 184 ? 7.422 22.641 18.375 1 94.62 184 LEU A CA 1
ATOM 1440 C C . LEU A 1 184 ? 7.188 21.703 17.203 1 94.62 184 LEU A C 1
ATOM 1442 O O . LEU A 1 184 ? 8.141 21.219 16.594 1 94.62 184 LEU A O 1
ATOM 1446 N N . SER A 1 185 ? 5.945 21.5 16.953 1 96.06 185 SER A N 1
ATOM 1447 C CA . SER A 1 185 ? 5.57 20.688 15.805 1 96.06 185 SER A CA 1
ATOM 1448 C C . SER A 1 185 ? 5.281 21.562 14.586 1 96.06 185 SER A C 1
ATOM 1450 O O . SER A 1 185 ? 4.812 22.688 14.727 1 96.06 185 SER A O 1
ATOM 1452 N N . LEU A 1 186 ? 5.582 21.047 13.516 1 97.88 186 LEU A N 1
ATOM 1453 C CA . LEU A 1 186 ? 5.395 21.719 12.234 1 97.88 186 LEU A CA 1
ATOM 1454 C C . LEU A 1 186 ? 4.414 20.953 11.352 1 97.88 186 LEU A C 1
ATOM 1456 O O . LEU A 1 186 ? 4.477 19.734 11.273 1 97.88 186 LEU A O 1
ATOM 1460 N N . LEU A 1 187 ? 3.449 21.703 10.719 1 98.5 187 LEU A N 1
ATOM 1461 C CA . LEU A 1 187 ? 2.637 21.156 9.633 1 98.5 187 LEU A CA 1
ATOM 1462 C C . LEU A 1 187 ? 2.76 22.016 8.383 1 98.5 187 LEU A C 1
ATOM 1464 O O . LEU A 1 187 ? 2.812 23.25 8.477 1 98.5 187 LEU A O 1
ATOM 1468 N N . VAL A 1 188 ? 2.818 21.406 7.281 1 98.75 188 VAL A N 1
ATOM 1469 C CA . VAL A 1 188 ? 2.787 22.062 5.98 1 98.75 188 VAL A CA 1
ATOM 1470 C C . VAL A 1 188 ? 1.818 21.344 5.055 1 98.75 188 VAL A C 1
ATOM 1472 O O . VAL A 1 188 ? 1.907 20.125 4.887 1 98.75 188 VAL A O 1
ATOM 1475 N N . ASP A 1 189 ? 0.843 22.062 4.48 1 98.44 189 ASP A N 1
ATOM 1476 C CA . ASP A 1 189 ? -0.04 21.453 3.484 1 98.44 189 ASP A CA 1
ATOM 1477 C C . ASP A 1 189 ? 0.691 21.234 2.162 1 98.44 189 ASP A C 1
ATOM 1479 O O . ASP A 1 189 ? 0.843 22.156 1.368 1 98.44 189 ASP A O 1
ATOM 1483 N N . GLY A 1 190 ? 1.039 20.016 1.948 1 98.44 190 GLY A N 1
ATOM 1484 C CA . GLY A 1 190 ? 1.803 19.672 0.762 1 98.44 190 GLY A CA 1
ATOM 1485 C C . GLY A 1 190 ? 1.03 19.875 -0.527 1 98.44 190 GLY A C 1
ATOM 1486 O O . GLY A 1 190 ? 1.62 20.141 -1.574 1 98.44 190 GLY A O 1
ATOM 1487 N N . PHE A 1 191 ? -0.284 19.719 -0.487 1 97.56 191 PHE A N 1
ATOM 1488 C CA . PHE A 1 191 ? -1.103 19.906 -1.679 1 97.56 191 PHE A CA 1
ATOM 1489 C C . PHE A 1 191 ? -1.145 21.375 -2.076 1 97.56 191 PHE A C 1
ATOM 1491 O O . PHE A 1 191 ? -1.077 21.703 -3.262 1 97.56 191 PHE A O 1
ATOM 1498 N N . LYS A 1 192 ? -1.209 22.219 -1.096 1 97.62 192 LYS A N 1
ATOM 1499 C CA . LYS A 1 192 ? -1.122 23.656 -1.376 1 97.62 192 LYS A CA 1
ATOM 1500 C C . LYS A 1 192 ? 0.234 24.016 -1.974 1 97.62 192 LYS A C 1
ATOM 1502 O O . LYS A 1 192 ? 0.306 24.75 -2.963 1 97.62 192 LYS A O 1
ATOM 1507 N N . ALA A 1 193 ? 1.247 23.484 -1.398 1 98.31 193 ALA A N 1
ATOM 1508 C CA . ALA A 1 193 ? 2.598 23.734 -1.898 1 98.31 193 ALA A CA 1
ATOM 1509 C C . ALA A 1 193 ? 2.758 23.219 -3.324 1 98.31 193 ALA A C 1
ATOM 1511 O O . ALA A 1 193 ? 3.408 23.859 -4.156 1 98.31 193 ALA A O 1
ATOM 1512 N N . ALA A 1 194 ? 2.209 22.031 -3.576 1 98 194 ALA A N 1
ATOM 1513 C CA . ALA A 1 194 ? 2.27 21.469 -4.922 1 98 194 ALA A CA 1
ATOM 1514 C C . ALA A 1 194 ? 1.546 22.359 -5.926 1 98 194 ALA A C 1
ATOM 1516 O O . ALA A 1 194 ? 2.014 22.547 -7.055 1 98 194 ALA A O 1
ATOM 1517 N N . LYS A 1 195 ? 0.415 22.875 -5.5 1 96.75 195 LYS A N 1
ATOM 1518 C CA . LYS A 1 195 ? -0.314 23.797 -6.355 1 96.75 195 LYS A CA 1
ATOM 1519 C C . LYS A 1 195 ? 0.527 25.031 -6.668 1 96.75 195 LYS A C 1
ATOM 1521 O O . LYS A 1 195 ? 0.566 25.5 -7.809 1 96.75 195 LYS A O 1
ATOM 1526 N N . ASP A 1 196 ? 1.177 25.562 -5.688 1 97.81 196 ASP A N 1
ATOM 1527 C CA . ASP A 1 196 ? 2.066 26.703 -5.895 1 97.81 196 ASP A CA 1
ATOM 1528 C C . ASP A 1 196 ? 3.201 26.344 -6.852 1 97.81 196 ASP A C 1
ATOM 1530 O O . ASP A 1 196 ? 3.562 27.141 -7.715 1 97.81 196 ASP A O 1
ATOM 1534 N N . LEU A 1 197 ? 3.73 25.172 -6.676 1 98.12 197 LEU A N 1
ATOM 1535 C CA . LEU A 1 197 ? 4.809 24.734 -7.555 1 98.12 197 LEU A CA 1
ATOM 1536 C C . LEU A 1 197 ? 4.34 24.672 -9.008 1 98.12 197 LEU A C 1
ATOM 1538 O O . LEU A 1 197 ? 5.059 25.109 -9.914 1 98.12 197 LEU A O 1
ATOM 1542 N N . TYR A 1 198 ? 3.168 24.141 -9.164 1 97.06 198 TYR A N 1
ATOM 1543 C CA . TYR A 1 198 ? 2.605 24.031 -10.508 1 97.06 198 TYR A CA 1
ATOM 1544 C C . TYR A 1 198 ? 2.51 25.406 -11.164 1 97.06 198 TYR A C 1
ATOM 1546 O O . TYR A 1 198 ? 2.812 25.562 -12.344 1 97.06 198 TYR A O 1
ATOM 1554 N N . LYS A 1 199 ? 2.166 26.391 -10.445 1 97.25 199 LYS A N 1
ATOM 1555 C CA . LYS A 1 199 ? 2 27.766 -10.945 1 97.25 199 LYS A CA 1
ATOM 1556 C C . LYS A 1 199 ? 3.352 28.438 -11.148 1 97.25 199 LYS A C 1
ATOM 1558 O O . LYS A 1 199 ? 3.57 29.094 -12.164 1 97.25 199 LYS A O 1
ATOM 1563 N N . GLU A 1 200 ? 4.266 28.266 -10.25 1 98 200 GLU A N 1
ATOM 1564 C CA . GLU A 1 200 ? 5.5 29.047 -10.203 1 98 200 GLU A CA 1
ATOM 1565 C C . GLU A 1 200 ? 6.598 28.391 -11.031 1 98 200 GLU A C 1
ATOM 1567 O O . GLU A 1 200 ? 7.48 29.062 -11.555 1 98 200 GLU A O 1
ATOM 1572 N N . ASP A 1 201 ? 6.57 27.094 -11.07 1 97.94 201 ASP A N 1
ATOM 1573 C CA . ASP A 1 201 ? 7.613 26.328 -11.742 1 97.94 201 ASP A CA 1
ATOM 1574 C C . ASP A 1 201 ? 7.047 25.047 -12.367 1 97.94 201 ASP A C 1
ATOM 1576 O O . ASP A 1 201 ? 7.348 23.938 -11.914 1 97.94 201 ASP A O 1
ATOM 1580 N N . PRO A 1 202 ? 6.336 25.188 -13.453 1 97.56 202 PRO A N 1
ATOM 1581 C CA . PRO A 1 202 ? 5.668 24.047 -14.078 1 97.56 202 PRO A CA 1
ATOM 1582 C C . PRO A 1 202 ? 6.648 22.969 -14.531 1 97.56 202 PRO A C 1
ATOM 1584 O O . PRO A 1 202 ? 6.312 21.781 -14.516 1 97.56 202 PRO A O 1
ATOM 1587 N N . GLU A 1 203 ? 7.824 23.359 -14.883 1 97.31 203 GLU A N 1
ATOM 1588 C CA . GLU A 1 203 ? 8.828 22.359 -15.266 1 97.31 203 GLU A CA 1
ATOM 1589 C C . GLU A 1 203 ? 9.211 21.484 -14.086 1 97.31 203 GLU A C 1
ATOM 1591 O O . GLU A 1 203 ? 9.312 20.25 -14.227 1 97.31 203 GLU A O 1
ATOM 1596 N N . ALA A 1 204 ? 9.406 22.094 -12.922 1 97.19 204 ALA A N 1
ATOM 1597 C CA . ALA A 1 204 ? 9.711 21.328 -11.719 1 97.19 204 ALA A CA 1
ATOM 1598 C C . ALA A 1 204 ? 8.562 20.391 -11.367 1 97.19 204 ALA A C 1
ATOM 1600 O O . ALA A 1 204 ? 8.789 19.25 -10.977 1 97.19 204 ALA A O 1
ATOM 1601 N N . TYR A 1 205 ? 7.363 20.938 -11.523 1 97.19 205 TYR A N 1
ATOM 1602 C CA . TYR A 1 205 ? 6.191 20.109 -11.25 1 97.19 205 TYR A CA 1
ATOM 1603 C C . TYR A 1 205 ? 6.168 18.875 -12.148 1 97.19 205 TYR A C 1
ATOM 1605 O O . TYR A 1 205 ? 5.945 17.766 -11.672 1 97.19 205 TYR A O 1
ATOM 1613 N N . GLU A 1 206 ? 6.465 19.062 -13.328 1 95 206 GLU A N 1
ATOM 1614 C CA . GLU A 1 206 ? 6.488 17.953 -14.281 1 95 206 GLU A CA 1
ATOM 1615 C C . GLU A 1 206 ? 7.57 16.938 -13.93 1 95 206 GLU A C 1
ATOM 1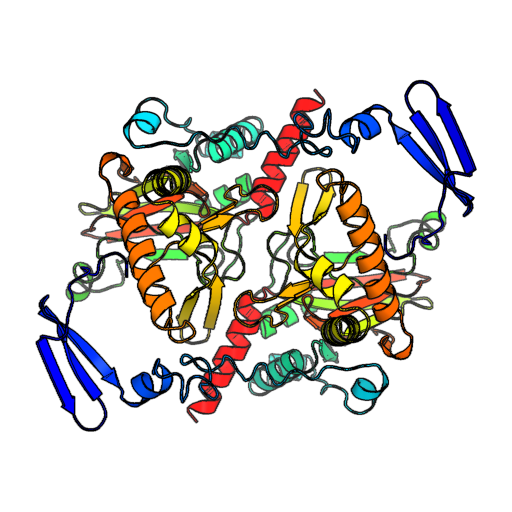617 O O . GLU A 1 206 ? 7.328 15.734 -13.961 1 95 206 GLU A O 1
ATOM 1622 N N . ILE A 1 207 ? 8.648 17.391 -13.578 1 95.31 207 ILE A N 1
ATOM 1623 C CA . ILE A 1 207 ? 9.766 16.516 -13.234 1 95.31 207 ILE A CA 1
ATOM 1624 C C . ILE A 1 207 ? 9.422 15.695 -11.992 1 95.31 207 ILE A C 1
ATOM 1626 O O . ILE A 1 207 ? 9.672 14.492 -11.945 1 95.31 207 ILE A O 1
ATOM 1630 N N . LEU A 1 208 ? 8.797 16.312 -11.023 1 96.31 208 LEU A N 1
ATOM 1631 C CA . LEU A 1 208 ? 8.516 15.664 -9.75 1 96.31 208 LEU A CA 1
ATOM 1632 C C . LEU A 1 208 ? 7.336 14.711 -9.875 1 96.31 208 LEU A C 1
ATOM 1634 O O . LEU A 1 208 ? 7.133 13.852 -9.016 1 96.31 208 LEU A O 1
ATOM 1638 N N . THR A 1 209 ? 6.527 14.852 -10.93 1 92.62 209 THR A N 1
ATOM 1639 C CA . THR A 1 209 ? 5.395 13.961 -11.148 1 92.62 209 THR A CA 1
ATOM 1640 C C . THR A 1 209 ? 5.789 12.797 -12.055 1 92.62 209 THR A C 1
ATOM 1642 O O . THR A 1 209 ? 5.043 11.828 -12.195 1 92.62 209 THR A O 1
ATOM 1645 N N . SER A 1 210 ? 7 12.852 -12.57 1 89.06 210 SER A N 1
ATOM 1646 C CA . SER A 1 210 ? 7.293 11.867 -13.609 1 89.06 210 SER A CA 1
ATOM 1647 C C . SER A 1 210 ? 8.586 11.117 -13.305 1 89.06 210 SER A C 1
ATOM 1649 O O . SER A 1 210 ? 8.844 10.055 -13.875 1 89.06 210 SER A O 1
ATOM 1651 N N . THR A 1 211 ? 9.406 11.656 -12.469 1 89.94 211 THR A N 1
ATOM 1652 C CA . THR A 1 211 ? 10.688 11.008 -12.18 1 89.94 211 THR A CA 1
ATOM 1653 C C . THR A 1 211 ? 10.57 10.117 -10.945 1 89.94 211 THR A C 1
ATOM 1655 O O . THR A 1 211 ? 10.32 10.609 -9.844 1 89.94 211 THR A O 1
ATOM 1658 N N . ARG A 1 212 ? 10.766 8.891 -11.125 1 89.25 212 ARG A N 1
ATOM 1659 C CA . ARG A 1 212 ? 10.773 7.965 -10 1 89.25 212 ARG A CA 1
ATOM 1660 C C . ARG A 1 212 ? 12.156 7.879 -9.367 1 89.25 212 ARG A C 1
ATOM 1662 O O . ARG A 1 212 ? 13.156 7.719 -10.07 1 89.25 212 ARG A O 1
ATOM 1669 N N . ILE A 1 213 ? 12.203 8.023 -8.086 1 90.06 213 ILE A N 1
ATOM 1670 C CA . ILE A 1 213 ? 13.477 7.93 -7.379 1 90.06 213 ILE A CA 1
ATOM 1671 C C . ILE A 1 213 ? 13.375 6.875 -6.277 1 90.06 213 ILE A C 1
ATOM 1673 O O . ILE A 1 213 ? 12.281 6.551 -5.816 1 90.06 213 ILE A O 1
ATOM 1677 N N . PRO A 1 214 ? 14.469 6.34 -5.887 1 89.56 214 PRO A N 1
ATOM 1678 C CA . PRO A 1 214 ? 14.453 5.336 -4.824 1 89.56 214 PRO A CA 1
ATOM 1679 C C . PRO A 1 214 ? 14.344 5.949 -3.432 1 89.56 214 PRO A C 1
ATOM 1681 O O . PRO A 1 214 ? 15.062 6.902 -3.113 1 89.56 214 PRO A O 1
ATOM 1684 N N . PHE A 1 215 ? 13.438 5.492 -2.676 1 92.44 215 PHE A N 1
ATOM 1685 C CA . PHE A 1 215 ? 13.398 5.695 -1.233 1 92.44 215 PHE A CA 1
ATOM 1686 C C . PHE A 1 215 ? 13.82 4.43 -0.494 1 92.44 215 PHE A C 1
ATOM 1688 O O . PHE A 1 215 ? 13.453 3.324 -0.894 1 92.44 215 PHE A O 1
ATOM 1695 N N . GLU A 1 216 ? 14.602 4.625 0.603 1 90 216 GLU A N 1
ATOM 1696 C CA . GLU A 1 216 ? 15.164 3.426 1.211 1 90 216 GLU A CA 1
ATOM 1697 C C . GLU A 1 216 ? 15.172 3.529 2.732 1 90 216 GLU A C 1
ATOM 1699 O O . GLU A 1 216 ? 15.234 4.629 3.285 1 90 216 GLU A O 1
ATOM 1704 N N . TYR A 1 217 ? 15.023 2.457 3.371 1 88.75 217 TYR A N 1
ATOM 1705 C CA . TYR A 1 217 ? 15.234 2.199 4.793 1 88.75 217 TYR A CA 1
ATOM 1706 C C . TYR A 1 217 ? 16 0.902 5.004 1 88.75 217 TYR A C 1
ATOM 1708 O O . TYR A 1 217 ? 15.484 -0.186 4.754 1 88.75 217 TYR A O 1
ATOM 1716 N N . ILE A 1 218 ? 17.234 1.028 5.398 1 83.62 218 ILE A N 1
ATOM 1717 C CA . ILE A 1 218 ? 18.109 -0.131 5.539 1 83.62 218 ILE A CA 1
ATOM 1718 C C . ILE A 1 218 ? 18.453 -0.347 7.012 1 83.62 218 ILE A C 1
ATOM 1720 O O . ILE A 1 218 ? 19.016 0.54 7.66 1 83.62 218 ILE A O 1
ATOM 1724 N N . SER A 1 219 ? 18.047 -1.354 7.586 1 78.75 219 SER A N 1
ATOM 1725 C CA . SER A 1 219 ? 18.359 -1.77 8.945 1 78.75 219 SER A CA 1
ATOM 1726 C C . SER A 1 219 ? 18.781 -3.236 8.992 1 78.75 219 SER A C 1
ATOM 1728 O O . SER A 1 219 ? 18.812 -3.91 7.965 1 78.75 219 SER A O 1
ATOM 1730 N N . LYS A 1 220 ? 19.141 -3.529 10.359 1 74.5 220 LYS A N 1
ATOM 1731 C CA . LYS A 1 220 ? 19.469 -4.938 10.562 1 74.5 220 LYS A CA 1
ATOM 1732 C C . LYS A 1 220 ? 18.234 -5.824 10.367 1 74.5 220 LYS A C 1
ATOM 1734 O O . LYS A 1 220 ? 17.234 -5.66 11.055 1 74.5 220 LYS A O 1
ATOM 1739 N N . GLY A 1 221 ? 18.016 -6.316 9.141 1 76.75 221 GLY A N 1
ATOM 1740 C CA . GLY A 1 221 ? 16.953 -7.293 8.945 1 76.75 221 GLY A CA 1
ATOM 1741 C C . GLY A 1 221 ? 15.93 -6.863 7.906 1 76.75 221 GLY A C 1
ATOM 1742 O O . GLY A 1 221 ? 15.164 -7.688 7.402 1 76.75 221 GLY A O 1
ATOM 1743 N N . HIS A 1 222 ? 15.922 -5.496 7.77 1 82 222 HIS A N 1
ATOM 1744 C CA . HIS A 1 222 ? 14.961 -5.012 6.789 1 82 222 HIS A CA 1
ATOM 1745 C C . HIS A 1 222 ? 15.625 -4.094 5.77 1 82 222 HIS A C 1
ATOM 1747 O O . HIS A 1 222 ? 16.219 -3.074 6.137 1 82 222 HIS A O 1
ATOM 1753 N N . VAL A 1 223 ? 15.531 -4.449 4.609 1 86.06 223 VAL A N 1
ATOM 1754 C CA . VAL A 1 223 ? 15.969 -3.598 3.508 1 86.06 223 VAL A CA 1
ATOM 1755 C C . VAL A 1 223 ? 14.773 -3.205 2.65 1 86.06 223 VAL A C 1
ATOM 1757 O O . VAL A 1 223 ? 14.305 -3.998 1.828 1 86.06 223 VAL A O 1
ATOM 1760 N N . LEU A 1 224 ? 14.297 -2.021 2.93 1 89.25 224 LEU A N 1
ATOM 1761 C CA . LEU A 1 224 ? 13.141 -1.523 2.197 1 89.25 224 LEU A CA 1
ATOM 1762 C C . LEU A 1 224 ? 13.562 -0.516 1.133 1 89.25 224 LEU A C 1
ATOM 1764 O O . LEU A 1 224 ? 14.352 0.389 1.407 1 89.25 224 LEU A O 1
ATOM 1768 N N . ARG A 1 225 ? 13.125 -0.769 -0.008 1 88.25 225 ARG A N 1
ATOM 1769 C CA . ARG A 1 225 ? 13.398 0.131 -1.124 1 88.25 225 ARG A CA 1
ATOM 1770 C C . ARG A 1 225 ? 12.258 0.113 -2.133 1 88.25 225 ARG A C 1
ATOM 1772 O O . ARG A 1 225 ? 11.805 -0.956 -2.545 1 88.25 225 ARG A O 1
ATOM 1779 N N . ASN A 1 226 ? 11.805 1.203 -2.461 1 89.12 226 ASN A N 1
ATOM 1780 C CA . ASN A 1 226 ? 10.812 1.369 -3.516 1 89.12 226 ASN A CA 1
ATOM 1781 C C . ASN A 1 226 ? 11.062 2.641 -4.324 1 89.12 226 ASN A C 1
ATOM 1783 O O . ASN A 1 226 ? 11.656 3.594 -3.822 1 89.12 226 ASN A O 1
ATOM 1787 N N . TYR A 1 227 ? 10.688 2.637 -5.555 1 89 227 TYR A N 1
ATOM 1788 C CA . TYR A 1 227 ? 10.812 3.793 -6.438 1 89 227 TYR A CA 1
ATOM 1789 C C . TYR A 1 227 ? 9.477 4.512 -6.59 1 89 227 TYR A C 1
ATOM 1791 O O . TYR A 1 227 ? 8.461 3.885 -6.91 1 89 227 TYR A O 1
ATOM 1799 N N . HIS A 1 228 ? 9.516 5.766 -6.309 1 91.38 228 HIS A N 1
ATOM 1800 C CA . HIS A 1 228 ? 8.289 6.555 -6.379 1 91.38 228 HIS A CA 1
ATOM 1801 C C . HIS A 1 228 ? 8.57 7.961 -6.895 1 91.38 228 HIS A C 1
ATOM 1803 O O . HIS A 1 228 ? 9.727 8.398 -6.926 1 91.38 228 HIS A O 1
ATOM 1809 N N . VAL A 1 229 ? 7.484 8.602 -7.371 1 92.5 229 VAL A N 1
ATOM 1810 C CA . VAL A 1 229 ? 7.543 10.031 -7.66 1 92.5 229 VAL A CA 1
ATOM 1811 C C . VAL A 1 229 ? 7.262 10.828 -6.387 1 92.5 229 VAL A C 1
ATOM 1813 O O . VAL A 1 229 ? 6.703 10.297 -5.426 1 92.5 229 VAL A O 1
ATOM 1816 N N . ILE A 1 230 ? 7.68 12.062 -6.418 1 96.5 230 ILE A N 1
ATOM 1817 C CA . ILE A 1 230 ? 7.434 12.938 -5.281 1 96.5 230 ILE A CA 1
ATOM 1818 C C . ILE A 1 230 ? 5.957 13.32 -5.234 1 96.5 230 ILE A C 1
ATOM 1820 O O . ILE A 1 230 ? 5.332 13.289 -4.168 1 96.5 230 ILE A O 1
ATOM 1824 N N . LEU A 1 231 ? 5.473 13.68 -6.395 1 95.88 231 LEU A N 1
ATOM 1825 C CA . LEU A 1 231 ? 4.078 14.07 -6.566 1 95.88 231 LEU A CA 1
ATOM 1826 C C . LEU A 1 231 ? 3.342 13.062 -7.453 1 95.88 231 LEU A C 1
ATOM 1828 O O . LEU A 1 231 ? 3.539 13.047 -8.672 1 95.88 231 LEU A O 1
ATOM 1832 N N . ASP A 1 232 ? 2.479 12.297 -6.805 1 90.81 232 ASP A N 1
ATOM 1833 C CA . ASP A 1 232 ? 1.754 11.266 -7.543 1 90.81 232 ASP A CA 1
ATOM 1834 C C . ASP A 1 232 ? 0.412 11.797 -8.047 1 90.81 232 ASP A C 1
ATOM 1836 O O . ASP A 1 232 ? -0.434 12.211 -7.254 1 90.81 232 ASP A O 1
ATOM 1840 N N . VAL A 1 233 ? 0.234 11.75 -9.336 1 85.69 233 VAL A N 1
ATOM 1841 C CA . VAL A 1 233 ? -0.978 12.305 -9.93 1 85.69 233 VAL A CA 1
ATOM 1842 C C . VAL A 1 233 ? -1.75 11.203 -10.648 1 85.69 233 VAL A C 1
ATOM 1844 O O . VAL A 1 233 ? -1.161 10.211 -11.102 1 85.69 233 VAL A O 1
ATOM 1847 N N . ASP A 1 234 ? -3 11.359 -10.617 1 72 234 ASP A N 1
ATOM 1848 C CA . ASP A 1 234 ? -3.838 10.484 -11.43 1 72 234 ASP A CA 1
ATOM 1849 C C . ASP A 1 234 ? -3.549 10.672 -12.922 1 72 234 ASP A C 1
ATOM 1851 O O . ASP A 1 234 ? -3.615 11.789 -13.43 1 72 234 ASP A O 1
ATOM 1855 N N . PRO A 1 235 ? -3.217 9.625 -13.586 1 65.88 235 PRO A N 1
ATOM 1856 C CA . PRO A 1 235 ? -2.844 9.789 -14.992 1 65.88 235 PRO A CA 1
ATOM 1857 C C . PRO A 1 235 ? -4.008 10.266 -15.859 1 65.88 235 PRO A C 1
ATOM 1859 O O . PRO A 1 235 ? -3.791 10.828 -16.938 1 65.88 235 PRO A O 1
ATOM 1862 N N . GLY A 1 236 ? -5.242 9.992 -15.383 1 62.09 236 GLY A N 1
ATOM 1863 C CA . GLY A 1 236 ? -6.391 10.398 -16.172 1 62.09 236 GLY A CA 1
ATOM 1864 C C . GLY A 1 236 ? -6.836 11.828 -15.883 1 62.09 236 GLY A C 1
ATOM 1865 O O . GLY A 1 236 ? -7.059 12.609 -16.812 1 62.09 236 GLY A O 1
ATOM 1866 N N . THR A 1 237 ? -6.777 12.203 -14.633 1 65.12 237 THR A N 1
ATOM 1867 C CA . THR A 1 237 ? -7.336 13.492 -14.242 1 65.12 237 THR A CA 1
ATOM 1868 C C . THR A 1 237 ? -6.227 14.477 -13.891 1 65.12 237 THR A C 1
ATOM 1870 O O . THR A 1 237 ? -6.473 15.68 -13.781 1 65.12 237 THR A O 1
ATOM 1873 N N . ASN A 1 238 ? -5.051 13.992 -13.641 1 76.62 238 ASN A N 1
ATOM 1874 C CA . ASN A 1 238 ? -3.885 14.766 -13.234 1 76.62 238 ASN A CA 1
ATOM 1875 C C . ASN A 1 238 ? -4.062 15.352 -11.836 1 76.62 238 ASN A C 1
ATOM 1877 O O . ASN A 1 238 ? -3.328 16.266 -11.438 1 76.62 238 ASN A O 1
ATOM 1881 N N 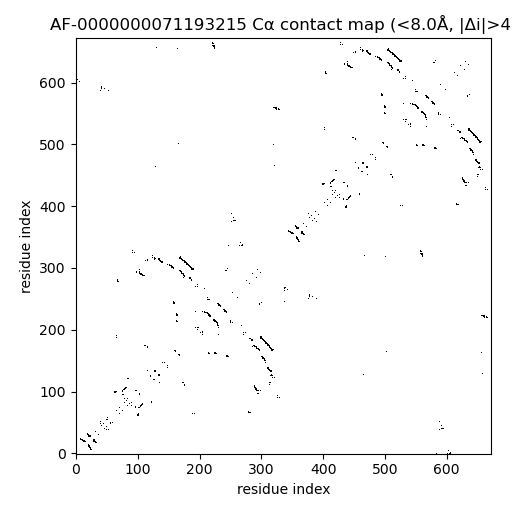. GLU A 1 239 ? -5.086 14.852 -11.234 1 82.12 239 GLU A N 1
ATOM 1882 C CA . GLU A 1 239 ? -5.258 15.273 -9.844 1 82.12 239 GLU A CA 1
ATOM 1883 C C . GLU A 1 239 ? -4.188 14.672 -8.945 1 82.12 239 GLU A C 1
ATOM 1885 O O . GLU A 1 239 ? -3.816 13.5 -9.109 1 82.12 239 GLU A O 1
ATOM 1890 N N . LEU A 1 240 ? -3.703 15.516 -8.047 1 89.44 240 LEU A N 1
ATOM 1891 C CA . LEU A 1 240 ? -2.697 15.039 -7.105 1 89.44 240 LEU A CA 1
ATOM 1892 C C . LEU A 1 240 ? -3.295 14.031 -6.133 1 89.44 240 LEU A C 1
ATOM 1894 O O . LEU A 1 240 ? -4.301 14.312 -5.48 1 89.44 240 LEU A O 1
ATOM 1898 N N . LEU A 1 241 ? -2.727 12.875 -6.062 1 86.62 241 LEU A N 1
ATOM 1899 C CA . LEU A 1 241 ? -3.227 11.789 -5.227 1 86.62 241 LEU A CA 1
ATOM 1900 C C . LEU A 1 241 ? -2.514 11.766 -3.879 1 86.62 241 LEU A C 1
ATOM 1902 O O . LEU A 1 241 ? -3.148 11.57 -2.84 1 86.62 241 LEU A O 1
ATOM 1906 N N . HIS A 1 242 ? -1.275 11.859 -3.945 1 91.88 242 HIS A N 1
ATOM 1907 C CA . HIS A 1 242 ? -0.49 11.945 -2.719 1 91.88 242 HIS A CA 1
ATOM 1908 C C . HIS A 1 242 ? 0.935 12.406 -3.01 1 91.88 242 HIS A C 1
ATOM 1910 O O . HIS A 1 242 ? 1.331 12.516 -4.172 1 91.88 242 HIS A O 1
ATOM 1916 N N . LEU A 1 243 ? 1.622 12.797 -1.981 1 95.81 243 LEU A N 1
ATOM 1917 C CA . LEU A 1 243 ? 3.02 13.188 -2.129 1 95.81 243 LEU A CA 1
ATOM 1918 C C . LEU A 1 243 ? 3.91 12.391 -1.183 1 95.81 243 LEU A C 1
ATOM 1920 O O . LEU A 1 243 ? 3.441 11.891 -0.156 1 95.81 243 LEU A O 1
ATOM 1924 N N . ARG A 1 244 ? 5.086 12.164 -1.558 1 96.81 244 ARG A N 1
ATOM 1925 C CA . ARG A 1 244 ? 6.18 11.57 -0.793 1 96.81 244 ARG A CA 1
ATOM 1926 C C . ARG A 1 244 ? 7.375 12.516 -0.721 1 96.81 244 ARG A C 1
ATOM 1928 O O . ARG A 1 244 ? 7.98 12.828 -1.745 1 96.81 244 ARG A O 1
ATOM 1935 N N . TYR A 1 245 ? 7.594 12.93 0.469 1 97.56 245 TYR A N 1
ATOM 1936 C CA . TYR A 1 245 ? 8.688 13.883 0.617 1 97.56 245 TYR A CA 1
ATOM 1937 C C . TYR A 1 245 ? 9.453 13.641 1.91 1 97.56 245 TYR A C 1
ATOM 1939 O O . TYR A 1 245 ? 8.977 13.977 2.996 1 97.56 245 TYR A O 1
ATOM 1947 N N . ASN A 1 246 ? 10.594 13.062 1.774 1 95.69 246 ASN A N 1
ATOM 1948 C CA . ASN A 1 246 ? 11.555 12.828 2.854 1 95.69 246 ASN A CA 1
ATOM 1949 C C . ASN A 1 246 ? 12.977 12.719 2.324 1 95.69 246 ASN A C 1
ATOM 1951 O O . ASN A 1 246 ? 13.398 11.648 1.868 1 95.69 246 ASN A O 1
ATOM 1955 N N . ASN A 1 247 ? 13.695 13.734 2.445 1 89.81 247 ASN A N 1
ATOM 1956 C CA . ASN A 1 247 ? 15.008 13.844 1.827 1 89.81 247 ASN A CA 1
ATOM 1957 C C . ASN A 1 247 ? 16.016 12.906 2.488 1 89.81 247 ASN A C 1
ATOM 1959 O O . ASN A 1 247 ? 17.047 12.57 1.892 1 89.81 247 ASN A O 1
ATOM 1963 N N . THR A 1 248 ? 15.734 12.508 3.676 1 87.19 248 THR A N 1
ATOM 1964 C CA . THR A 1 248 ? 16.688 11.688 4.414 1 87.19 248 THR A CA 1
ATOM 1965 C C . THR A 1 248 ? 16.547 10.219 4.023 1 87.19 248 THR A C 1
ATOM 1967 O O . THR A 1 248 ? 17.375 9.391 4.418 1 87.19 248 THR A O 1
ATOM 1970 N N . ARG A 1 249 ? 15.555 9.93 3.23 1 91.31 249 ARG A N 1
ATOM 1971 C CA . ARG A 1 249 ? 15.289 8.531 2.895 1 91.31 249 ARG A CA 1
ATOM 1972 C C . ARG A 1 249 ? 15.508 8.273 1.409 1 91.31 249 ARG A C 1
ATOM 1974 O O . ARG A 1 249 ? 15.172 7.203 0.902 1 91.31 249 ARG A O 1
ATOM 1981 N N . VAL A 1 250 ? 16.031 9.234 0.695 1 90.5 250 VAL A N 1
ATOM 1982 C CA . VAL A 1 250 ? 16.266 9.102 -0.739 1 90.5 250 VAL A CA 1
ATOM 1983 C C . VAL A 1 250 ? 17.578 8.359 -0.981 1 90.5 250 VAL A C 1
ATOM 1985 O O . VAL A 1 250 ? 18.609 8.68 -0.371 1 90.5 250 VAL A O 1
ATOM 1988 N N . GLY A 1 251 ? 17.516 7.324 -1.825 1 84.12 251 GLY A N 1
ATOM 1989 C CA . GLY A 1 251 ? 18.719 6.598 -2.215 1 84.12 251 GLY A CA 1
ATOM 1990 C C . GLY A 1 251 ? 19.453 7.234 -3.375 1 84.12 251 GLY A C 1
ATOM 1991 O O . GLY A 1 251 ? 19.141 8.359 -3.775 1 84.12 251 GLY A O 1
ATOM 1992 N N . SER A 1 252 ? 20.422 6.508 -3.883 1 81.38 252 SER A N 1
ATOM 1993 C CA . SER A 1 252 ? 21.219 6.973 -5.016 1 81.38 252 SER A CA 1
ATOM 1994 C C . SER A 1 252 ? 20.359 7.121 -6.27 1 81.38 252 SER A C 1
ATOM 1996 O O . SER A 1 252 ? 19.516 6.273 -6.551 1 81.38 252 SER A O 1
ATOM 1998 N N . LEU A 1 253 ? 20.625 8.219 -6.945 1 83.19 253 LEU A N 1
ATOM 1999 C CA . LEU A 1 253 ? 19.875 8.469 -8.18 1 83.19 253 LEU A CA 1
ATOM 2000 C C . LEU A 1 253 ? 20.688 8.008 -9.398 1 83.19 253 LEU A C 1
ATOM 2002 O O . LEU A 1 253 ? 20.469 8.5 -10.508 1 83.19 253 LEU A O 1
ATOM 2006 N N . ALA A 1 254 ? 21.547 7.094 -9.195 1 76.5 254 ALA A N 1
ATOM 2007 C CA . ALA A 1 254 ? 22.484 6.66 -10.219 1 76.5 254 ALA A CA 1
ATOM 2008 C C . ALA A 1 254 ? 21.766 6.016 -11.398 1 76.5 254 ALA A C 1
ATOM 2010 O O . ALA A 1 254 ? 22.344 5.867 -12.477 1 76.5 254 ALA A O 1
ATOM 2011 N N . HIS A 1 255 ? 20.531 5.633 -11.156 1 75.94 255 HIS A N 1
ATOM 2012 C CA . HIS A 1 255 ? 19.797 5.004 -12.242 1 75.94 255 HIS A CA 1
ATOM 2013 C C . HIS A 1 255 ? 19.328 6.035 -13.266 1 75.94 255 HIS A C 1
ATOM 2015 O O . HIS A 1 255 ? 18.922 5.68 -14.375 1 75.94 255 HIS A O 1
ATOM 2021 N N . LEU A 1 256 ? 19.391 7.316 -12.953 1 80.94 256 LEU A N 1
ATOM 2022 C CA . LEU A 1 256 ? 18.953 8.391 -13.844 1 80.94 256 LEU A CA 1
ATOM 2023 C C . LEU A 1 256 ? 20.125 8.898 -14.68 1 80.94 256 LEU A C 1
ATOM 2025 O O . LEU A 1 256 ? 21.25 9.016 -14.18 1 80.94 256 LEU A O 1
ATOM 2029 N N . PRO A 1 257 ? 19.781 9.188 -15.977 1 82.81 257 PRO A N 1
ATOM 2030 C CA . PRO A 1 257 ? 20.781 9.945 -16.719 1 82.81 257 PRO A CA 1
ATOM 2031 C C . PRO A 1 257 ? 21.141 11.266 -16.031 1 82.81 257 PRO A C 1
ATOM 2033 O O . PRO A 1 257 ? 20.297 11.875 -15.383 1 82.81 257 PRO A O 1
ATOM 2036 N N . TYR A 1 258 ? 22.344 11.641 -16.281 1 83.12 258 TYR A N 1
ATOM 2037 C CA . TYR A 1 258 ? 22.875 12.812 -15.594 1 83.12 258 TYR A CA 1
ATOM 2038 C C . TYR A 1 258 ? 21.984 14.023 -15.789 1 83.12 258 TYR A C 1
ATOM 2040 O O . TYR A 1 258 ? 21.672 14.734 -14.828 1 83.12 258 TYR A O 1
ATOM 2048 N N . LYS A 1 259 ? 21.578 14.242 -16.969 1 87.44 259 LYS A N 1
ATOM 2049 C CA . LYS A 1 259 ? 20.75 15.406 -17.266 1 87.44 259 LYS A CA 1
ATOM 2050 C C . LYS A 1 259 ? 19.438 15.367 -16.5 1 87.44 259 LYS A C 1
ATOM 2052 O O . LYS A 1 259 ? 18.969 16.391 -15.992 1 87.44 259 LYS A O 1
ATOM 2057 N N . ARG A 1 260 ? 18.891 14.219 -16.375 1 88.75 260 ARG A N 1
ATOM 2058 C CA . ARG A 1 260 ? 17.641 14.055 -15.648 1 88.75 260 ARG A CA 1
ATOM 2059 C C . ARG A 1 260 ? 17.844 14.219 -14.148 1 88.75 260 ARG A C 1
ATOM 2061 O O . ARG A 1 260 ? 17 14.766 -13.453 1 88.75 260 ARG A O 1
ATOM 2068 N N . MET A 1 261 ? 18.953 13.742 -13.734 1 87.5 261 MET A N 1
ATOM 2069 C CA . MET A 1 261 ? 19.312 13.883 -12.32 1 87.5 261 MET A CA 1
ATOM 2070 C C . MET A 1 261 ? 19.438 15.352 -11.938 1 87.5 261 MET A C 1
ATOM 2072 O O . MET A 1 261 ? 18.906 15.773 -10.906 1 87.5 261 MET A O 1
ATOM 2076 N N . GLU A 1 262 ? 20.047 16.078 -12.758 1 88.69 262 GLU A N 1
ATOM 2077 C CA . GLU A 1 262 ? 20.219 17.516 -12.5 1 88.69 262 GLU A CA 1
ATOM 2078 C C . GLU A 1 262 ? 18.859 18.219 -12.461 1 88.69 262 GLU A C 1
ATOM 2080 O O . GLU A 1 262 ? 18.625 19.062 -11.594 1 88.69 262 GLU A O 1
ATOM 2085 N N . LYS A 1 263 ? 18.094 17.844 -13.422 1 92.62 263 LYS A N 1
ATOM 2086 C CA . LYS A 1 263 ? 16.75 18.438 -13.469 1 92.62 263 LYS A CA 1
ATOM 2087 C C . LYS A 1 263 ? 15.953 18.078 -12.219 1 92.62 263 LYS A C 1
ATOM 2089 O O . LYS A 1 263 ? 15.203 18.906 -11.695 1 92.62 263 LYS A O 1
ATOM 2094 N N . PHE A 1 264 ? 16.188 16.938 -11.773 1 93.88 264 PHE A N 1
ATOM 2095 C CA . PHE A 1 264 ? 15.469 16.516 -10.578 1 93.88 264 PHE A CA 1
ATOM 2096 C C . PHE A 1 264 ? 15.922 17.297 -9.359 1 93.88 264 PHE A C 1
ATOM 2098 O O . PHE A 1 264 ? 15.102 17.781 -8.578 1 93.88 264 PHE A O 1
ATOM 2105 N N . TYR A 1 265 ? 17.172 17.484 -9.242 1 92.19 265 TYR A N 1
ATOM 2106 C CA . TYR A 1 265 ? 17.688 18.234 -8.109 1 92.19 265 TYR A CA 1
ATOM 2107 C C . TYR A 1 265 ? 17.172 19.672 -8.117 1 92.19 265 TYR A C 1
ATOM 2109 O O . TYR A 1 265 ? 16.828 20.219 -7.066 1 92.19 265 TYR A O 1
ATOM 2117 N N . ARG A 1 266 ? 17.125 20.188 -9.234 1 93.81 266 ARG A N 1
ATOM 2118 C CA . ARG A 1 266 ? 16.578 21.531 -9.336 1 93.81 266 ARG A CA 1
ATOM 2119 C C . ARG A 1 266 ? 15.109 21.562 -8.945 1 93.81 266 ARG A C 1
ATOM 2121 O O . ARG A 1 266 ? 14.672 22.453 -8.219 1 93.81 266 ARG A O 1
ATOM 2128 N N . ALA A 1 267 ? 14.398 20.578 -9.406 1 96.38 267 ALA A N 1
ATOM 2129 C CA . ALA A 1 267 ? 12.961 20.516 -9.164 1 96.38 267 ALA A CA 1
ATOM 2130 C C . ALA A 1 267 ? 12.664 20.312 -7.684 1 96.38 267 ALA A C 1
ATOM 2132 O O . ALA A 1 267 ? 11.789 20.984 -7.129 1 96.38 267 ALA A O 1
ATOM 2133 N N . ILE A 1 268 ? 13.422 19.438 -7.086 1 96.31 268 ILE A N 1
ATOM 2134 C CA . ILE A 1 268 ? 13.156 19.125 -5.68 1 96.31 268 ILE A CA 1
ATOM 2135 C C . ILE A 1 268 ? 13.555 20.328 -4.812 1 96.31 268 ILE A C 1
ATOM 2137 O O . ILE A 1 268 ? 12.93 20.578 -3.783 1 96.31 268 ILE A O 1
ATOM 2141 N N . ARG A 1 269 ? 14.523 21.125 -5.215 1 95.25 269 ARG A N 1
ATOM 2142 C CA . ARG A 1 269 ? 14.891 22.359 -4.512 1 95.25 269 ARG A CA 1
ATOM 2143 C C . ARG A 1 269 ? 13.781 23.391 -4.617 1 95.25 269 ARG A C 1
ATOM 2145 O O . ARG A 1 269 ? 13.477 24.094 -3.643 1 95.25 269 ARG A O 1
ATOM 2152 N N . SER A 1 270 ? 13.273 23.453 -5.777 1 96.69 270 SER A N 1
ATOM 2153 C CA . SER A 1 270 ? 12.164 24.375 -5.969 1 96.69 270 SER A CA 1
ATOM 2154 C C . SER A 1 270 ? 10.992 24.031 -5.055 1 96.69 270 SER A C 1
ATOM 2156 O O . SER A 1 270 ? 10.438 24.906 -4.391 1 96.69 270 SER A O 1
ATOM 2158 N N . PHE A 1 271 ? 10.648 22.828 -5.004 1 97.81 271 PHE A N 1
ATOM 2159 C CA . PHE A 1 271 ? 9.555 22.391 -4.148 1 97.81 271 PHE A CA 1
ATOM 2160 C C . PHE A 1 271 ? 9.898 22.609 -2.68 1 97.81 271 PHE A C 1
ATOM 2162 O O . PHE A 1 271 ? 9.07 23.094 -1.908 1 97.81 271 PHE A O 1
ATOM 2169 N N . GLY A 1 272 ? 11.133 22.234 -2.311 1 96.75 272 GLY A N 1
ATOM 2170 C CA . GLY A 1 272 ? 11.594 22.438 -0.947 1 96.75 272 GLY A CA 1
ATOM 2171 C C . GLY A 1 272 ? 11.516 23.875 -0.503 1 96.75 272 GLY A C 1
ATOM 2172 O O . GLY A 1 272 ? 11.141 24.172 0.636 1 96.75 272 GLY A O 1
ATOM 2173 N N . SER A 1 273 ? 11.852 24.703 -1.396 1 96.56 273 SER A N 1
ATOM 2174 C CA . SER A 1 273 ? 11.797 26.125 -1.087 1 96.56 273 SER A CA 1
ATOM 2175 C C . SER A 1 273 ? 10.375 26.578 -0.786 1 96.56 273 SER A C 1
ATOM 2177 O O . SER A 1 273 ? 10.148 27.406 0.105 1 96.56 273 SER A O 1
ATOM 2179 N N . ILE A 1 274 ? 9.461 26.062 -1.503 1 97.88 274 ILE A N 1
ATOM 2180 C CA . ILE A 1 274 ? 8.062 26.406 -1.283 1 97.88 274 ILE A CA 1
ATOM 2181 C C . ILE A 1 274 ? 7.602 25.859 0.064 1 97.88 274 ILE A C 1
ATOM 2183 O O . ILE A 1 274 ? 6.938 26.547 0.833 1 97.88 274 ILE A O 1
ATOM 2187 N N . LEU A 1 275 ? 7.977 24.641 0.354 1 98 275 LEU A N 1
ATOM 2188 C CA . LEU A 1 275 ? 7.582 23.984 1.599 1 98 275 LEU A CA 1
ATOM 2189 C C . LEU A 1 275 ? 8.117 24.75 2.805 1 98 275 LEU A C 1
ATOM 2191 O O . LEU A 1 275 ? 7.5 24.734 3.873 1 98 275 LEU A O 1
ATOM 2195 N N . GLN A 1 276 ? 9.211 25.484 2.59 1 96.69 276 GLN A N 1
ATOM 2196 C CA . GLN A 1 276 ? 9.898 26.109 3.713 1 96.69 276 GLN A CA 1
ATOM 2197 C C . GLN A 1 276 ? 9.531 27.578 3.84 1 96.69 276 GLN A C 1
ATOM 2199 O O . GLN A 1 276 ? 10.023 28.281 4.727 1 96.69 276 GLN A O 1
ATOM 2204 N N . ARG A 1 277 ? 8.656 28.016 2.98 1 97.56 277 ARG A N 1
ATOM 2205 C CA . ARG A 1 277 ? 8.18 29.391 3.148 1 97.56 277 ARG A CA 1
ATOM 2206 C C . ARG A 1 277 ? 7.465 29.547 4.484 1 97.56 277 ARG A C 1
ATOM 2208 O O . ARG A 1 277 ? 6.645 28.719 4.867 1 97.56 277 ARG A O 1
ATOM 2215 N N . GLU A 1 278 ? 7.766 30.641 5.098 1 97.5 278 GLU A N 1
ATOM 2216 C CA . GLU A 1 278 ? 7.156 30.906 6.398 1 97.5 278 GLU A CA 1
ATOM 2217 C C . GLU A 1 278 ? 5.637 30.906 6.309 1 97.5 278 GLU A C 1
ATOM 2219 O O . GLU A 1 278 ? 4.953 30.438 7.223 1 97.5 278 GLU A O 1
ATOM 2224 N N . GLU A 1 279 ? 5.094 31.375 5.262 1 98.12 279 GLU A N 1
ATOM 2225 C CA . GLU A 1 279 ? 3.648 31.469 5.09 1 98.12 279 GLU A CA 1
ATOM 2226 C C . GLU A 1 279 ? 3.014 30.094 4.977 1 98.12 279 GLU A C 1
ATOM 2228 O O . GLU A 1 279 ? 1.801 29.938 5.137 1 98.12 279 GLU A O 1
ATOM 2233 N N . ASN A 1 280 ? 3.844 29.062 4.676 1 98.19 280 ASN A N 1
ATOM 2234 C CA . ASN A 1 280 ? 3.311 27.719 4.504 1 98.19 280 ASN A CA 1
ATOM 2235 C C . ASN A 1 280 ? 3.521 26.875 5.754 1 98.19 280 ASN A C 1
ATOM 2237 O O . ASN A 1 280 ? 3.021 25.75 5.84 1 98.19 280 ASN A O 1
ATOM 2241 N N . GLU A 1 281 ? 4.227 27.391 6.699 1 98.25 281 GLU A N 1
ATOM 2242 C CA . GLU A 1 281 ? 4.582 26.625 7.887 1 98.25 281 GLU A CA 1
ATOM 2243 C C . GLU A 1 281 ? 3.654 26.953 9.055 1 98.25 281 GLU A C 1
ATOM 2245 O O . GLU A 1 281 ? 3.588 28.109 9.5 1 98.25 281 GLU A O 1
ATOM 2250 N N . LEU A 1 282 ? 2.967 26 9.555 1 98.19 282 LEU A N 1
ATOM 2251 C CA . LEU A 1 282 ? 2.189 26.125 10.781 1 98.19 282 LEU A CA 1
ATOM 2252 C C . LEU A 1 282 ? 2.932 25.5 11.961 1 98.19 282 LEU A C 1
ATOM 2254 O O . LEU A 1 282 ? 3.092 24.281 12.031 1 98.19 282 LEU A O 1
ATOM 2258 N N . TRP A 1 283 ? 3.383 26.328 12.883 1 97.31 283 TRP A N 1
ATOM 2259 C CA . TRP A 1 283 ? 4.105 25.859 14.062 1 97.31 283 TRP A CA 1
ATOM 2260 C C . TRP A 1 283 ? 3.211 25.891 15.297 1 97.31 283 TRP A C 1
ATOM 2262 O O . TRP A 1 283 ? 2.463 26.859 15.508 1 97.31 283 TRP A O 1
ATOM 2272 N N . PHE A 1 284 ? 3.273 24.859 16.078 1 96.06 284 PHE A N 1
ATOM 2273 C CA . PHE A 1 284 ? 2.502 24.797 17.312 1 96.06 284 PHE A CA 1
ATOM 2274 C C . PHE A 1 284 ? 3.141 23.812 18.297 1 96.06 284 PHE A C 1
ATOM 2276 O O . PHE A 1 284 ? 4.008 23.031 17.922 1 96.06 284 PHE A O 1
ATOM 2283 N N . LYS A 1 285 ? 2.752 23.906 19.5 1 94.56 285 LYS A N 1
ATOM 2284 C CA . LYS A 1 285 ? 3.238 22.984 20.516 1 94.56 285 LYS A CA 1
ATOM 2285 C C . LYS A 1 285 ? 2.24 21.859 20.75 1 94.56 285 LYS A C 1
ATOM 2287 O O . LYS A 1 285 ? 1.075 22.109 21.062 1 94.56 285 LYS A O 1
ATOM 2292 N N . LEU A 1 286 ? 2.703 20.656 20.5 1 94.25 286 LEU A N 1
ATOM 2293 C CA . LEU A 1 286 ? 1.907 19.5 20.859 1 94.25 286 LEU A CA 1
ATOM 2294 C C . LEU A 1 286 ? 2.068 19.156 22.344 1 94.25 286 LEU A C 1
ATOM 2296 O O . LEU A 1 286 ? 3.156 18.781 22.781 1 94.25 286 LEU A O 1
ATOM 2300 N N . THR A 1 287 ? 1.02 19.328 23.094 1 93.81 287 THR A N 1
ATOM 2301 C CA . THR A 1 287 ? 1.072 19.141 24.531 1 93.81 287 THR A CA 1
ATOM 2302 C C . THR A 1 287 ? 0.478 17.781 24.922 1 93.81 287 THR A C 1
ATOM 2304 O O . THR A 1 287 ? -0.345 17.234 24.188 1 93.81 287 THR A O 1
ATOM 2307 N N . PRO A 1 288 ? 0.964 17.266 26.125 1 95.88 288 PRO A N 1
ATOM 2308 C CA . PRO A 1 288 ? 0.384 16 26.578 1 95.88 288 PRO A CA 1
ATOM 2309 C C . PRO A 1 288 ? -1.141 16.047 26.656 1 95.88 288 PRO A C 1
ATOM 2311 O O . PRO A 1 288 ? -1.716 17.031 27.125 1 95.88 288 PRO A O 1
ATOM 2314 N N . GLY A 1 289 ? -1.758 15.008 26.109 1 96.81 289 GLY A N 1
ATOM 2315 C CA . GLY A 1 289 ? -3.209 14.922 26.125 1 96.81 289 GLY A CA 1
ATOM 2316 C C . GLY A 1 289 ? -3.842 15.305 24.797 1 96.81 289 GLY A C 1
ATOM 2317 O O . GLY A 1 289 ? -5.039 15.102 24.594 1 96.81 289 GLY A O 1
ATOM 2318 N N . ARG A 1 290 ? -3.041 15.836 23.984 1 96.94 290 ARG A N 1
ATOM 2319 C CA . ARG A 1 290 ? -3.529 16.188 22.656 1 96.94 290 ARG A CA 1
ATOM 2320 C C . ARG A 1 290 ? -2.9 15.297 21.594 1 96.94 290 ARG A C 1
ATOM 2322 O O . ARG A 1 290 ? -1.686 15.328 21.391 1 96.94 290 ARG A O 1
ATOM 2329 N N . VAL A 1 291 ? -3.744 14.5 20.875 1 97.81 291 VAL A N 1
ATOM 2330 C CA . VAL A 1 291 ? -3.287 13.664 19.781 1 97.81 291 VAL A CA 1
ATOM 2331 C C . VAL A 1 291 ? -3.535 14.375 18.453 1 97.81 291 VAL A C 1
ATOM 2333 O O . VAL A 1 291 ? -4.621 14.914 18.219 1 97.81 291 VAL A O 1
ATOM 2336 N N . ILE A 1 292 ? -2.529 14.445 17.672 1 98.12 292 ILE A N 1
ATOM 2337 C CA . ILE A 1 292 ? -2.734 14.906 16.312 1 98.12 292 ILE A CA 1
ATOM 2338 C C . ILE A 1 292 ? -2.896 13.703 15.383 1 98.12 292 ILE A C 1
ATOM 2340 O O . ILE A 1 292 ? -2.188 12.703 15.516 1 98.12 292 ILE A O 1
ATOM 2344 N N . VAL A 1 293 ? -3.865 13.742 14.531 1 98.25 293 VAL A N 1
ATOM 2345 C CA . VAL A 1 293 ? -4.039 12.789 13.445 1 98.25 293 VAL A CA 1
ATOM 2346 C C . VAL A 1 293 ? -3.922 13.508 12.102 1 98.25 293 VAL A C 1
ATOM 2348 O O . VAL A 1 293 ? -4.645 14.469 11.844 1 98.25 293 VAL A O 1
ATOM 2351 N N . MET A 1 294 ? -3.008 13.078 11.305 1 98.19 294 MET A N 1
ATOM 2352 C CA . MET A 1 294 ? -2.764 13.805 10.062 1 98.19 294 MET A CA 1
ATOM 2353 C C . MET A 1 294 ? -2.742 12.852 8.875 1 98.19 294 MET A C 1
ATOM 2355 O O . MET A 1 294 ? -2.361 11.688 9.008 1 98.19 294 MET A O 1
ATOM 2359 N N . ASP A 1 295 ? -3.162 13.312 7.738 1 97.81 295 ASP A N 1
ATOM 2360 C CA . ASP A 1 295 ? -3.033 12.617 6.461 1 97.81 295 ASP A CA 1
ATOM 2361 C C . ASP A 1 295 ? -1.593 12.664 5.953 1 97.81 295 ASP A C 1
ATOM 2363 O O . ASP A 1 295 ? -1.166 13.664 5.375 1 97.81 295 ASP A O 1
ATOM 2367 N N . ASN A 1 296 ? -0.896 11.578 6.148 1 97.5 296 ASN A N 1
ATOM 2368 C CA . ASN A 1 296 ? 0.52 11.461 5.816 1 97.5 296 ASN A CA 1
ATOM 2369 C C . ASN A 1 296 ? 0.754 11.602 4.312 1 97.5 296 ASN A C 1
ATOM 2371 O O . ASN A 1 296 ? 1.89 11.789 3.873 1 97.5 296 ASN A O 1
ATOM 2375 N N . ARG A 1 297 ? -0.257 11.578 3.568 1 96.56 297 ARG A N 1
ATOM 2376 C CA . ARG A 1 297 ? -0.159 11.617 2.113 1 96.56 297 ARG A CA 1
ATOM 2377 C C . ARG A 1 297 ? -0.357 13.039 1.593 1 96.56 297 ARG A C 1
ATOM 2379 O O . ARG A 1 297 ? -0.287 13.273 0.385 1 96.56 297 ARG A O 1
ATOM 2386 N N . ARG A 1 298 ? -0.592 13.922 2.494 1 97 298 ARG A N 1
ATOM 2387 C CA . ARG A 1 298 ? -0.868 15.305 2.117 1 97 298 ARG A CA 1
ATOM 2388 C C . ARG A 1 298 ? -0.077 16.281 2.986 1 97 298 ARG A C 1
ATOM 2390 O O . ARG A 1 298 ? 0.625 17.156 2.471 1 97 298 ARG A O 1
ATOM 2397 N N . VAL A 1 299 ? -0.204 16.078 4.262 1 98.38 299 VAL A N 1
ATOM 2398 C CA . VAL A 1 299 ? 0.323 17.062 5.215 1 98.38 299 VAL A CA 1
ATOM 2399 C C . VAL A 1 299 ? 1.709 16.625 5.684 1 98.38 299 VAL A C 1
ATOM 2401 O O . VAL A 1 299 ? 1.876 15.516 6.203 1 98.38 299 VAL A O 1
ATOM 2404 N N . LEU A 1 300 ? 2.689 17.453 5.449 1 98.56 300 LEU A N 1
ATOM 2405 C CA . LEU A 1 300 ? 4.035 17.203 5.953 1 98.56 300 LEU A CA 1
ATOM 2406 C C . LEU A 1 300 ? 4.168 17.656 7.402 1 98.56 300 LEU A C 1
ATOM 2408 O O . LEU A 1 300 ? 3.494 18.594 7.828 1 98.56 300 LEU A O 1
ATOM 2412 N N . HIS A 1 301 ? 5.016 16.969 8.117 1 98 301 HIS A N 1
ATOM 2413 C CA . HIS A 1 301 ? 5.234 17.328 9.516 1 98 301 HIS A CA 1
ATOM 2414 C C . HIS A 1 301 ? 6.723 17.453 9.828 1 98 301 HIS A C 1
ATOM 2416 O O . HIS A 1 301 ? 7.559 16.922 9.086 1 98 301 HIS A O 1
ATOM 2422 N N . GLY A 1 302 ? 7.031 18.203 10.797 1 95.75 302 GLY A N 1
ATOM 2423 C CA . GLY A 1 302 ? 8.375 18.406 11.305 1 95.75 302 GLY A CA 1
ATOM 2424 C C . GLY A 1 302 ? 8.414 18.797 12.766 1 95.75 302 GLY A C 1
ATOM 2425 O O . GLY A 1 302 ? 7.418 18.641 13.477 1 95.75 302 GLY A O 1
ATOM 2426 N N . ARG A 1 303 ? 9.617 19.109 13.164 1 93.12 303 ARG A N 1
ATOM 2427 C CA . ARG A 1 303 ? 9.797 19.453 14.57 1 93.12 303 ARG A CA 1
ATOM 2428 C C . ARG A 1 303 ? 10.984 20.391 14.75 1 93.12 303 ARG A C 1
ATOM 2430 O O . ARG A 1 303 ? 12.008 20.25 14.07 1 93.12 303 ARG A O 1
ATOM 2437 N N . SER A 1 304 ? 10.82 21.297 15.664 1 92.81 304 SER A N 1
ATOM 2438 C CA . SER A 1 304 ? 11.961 22.125 16.047 1 92.81 304 SER A CA 1
ATOM 2439 C C . SER A 1 304 ? 12.891 21.375 17 1 92.81 304 SER A C 1
ATOM 2441 O O . SER A 1 304 ? 12.594 20.25 17.406 1 92.81 304 SER A O 1
ATOM 2443 N N . GLU A 1 305 ? 13.969 21.984 17.234 1 89 305 GLU A N 1
ATOM 2444 C CA . GLU A 1 305 ? 14.914 21.391 18.188 1 89 305 GLU A CA 1
ATOM 2445 C C . GLU A 1 305 ? 14.273 21.203 19.562 1 89 305 GLU A C 1
ATOM 2447 O O . GLU A 1 305 ? 13.391 21.984 19.953 1 89 305 GLU A O 1
ATOM 2452 N N . ILE A 1 306 ? 14.633 20.156 20.172 1 86.31 306 ILE A N 1
ATOM 2453 C CA . ILE A 1 306 ? 14.039 19.844 21.469 1 86.31 306 ILE A CA 1
ATOM 2454 C C . ILE A 1 306 ? 15.148 19.688 22.516 1 86.31 306 ILE A C 1
ATOM 2456 O O . ILE A 1 306 ? 16.234 19.203 22.203 1 86.31 306 ILE A O 1
ATOM 2460 N N . THR A 1 307 ? 14.859 20.203 23.656 1 83.06 307 THR A N 1
ATOM 2461 C CA . THR A 1 307 ? 15.719 19.922 24.797 1 83.06 307 THR A CA 1
ATOM 2462 C C . THR A 1 307 ? 14.961 19.109 25.844 1 83.06 307 THR A C 1
ATOM 2464 O O . THR A 1 307 ? 13.734 19.031 25.812 1 83.06 307 THR A O 1
ATOM 2467 N N . GLY A 1 308 ? 15.648 18.391 26.672 1 84.19 308 GLY A N 1
ATOM 2468 C CA . GLY A 1 308 ? 15.031 17.641 27.75 1 84.19 308 GLY A CA 1
ATOM 2469 C C . GLY A 1 308 ? 14.453 16.312 27.297 1 84.19 308 GLY A C 1
ATOM 2470 O O . GLY A 1 308 ? 14.789 15.812 26.219 1 84.19 308 GLY A O 1
ATOM 2471 N N . SER A 1 309 ? 13.656 15.734 28.203 1 86 309 SER A N 1
ATOM 2472 C CA . SER A 1 309 ? 13.078 14.422 27.938 1 86 309 SER A CA 1
ATOM 2473 C C . SER A 1 309 ? 11.695 14.539 27.297 1 86 309 SER A C 1
ATOM 2475 O O . SER A 1 309 ? 10.867 15.336 27.734 1 86 309 SER A O 1
ATOM 2477 N N . ARG A 1 310 ? 11.562 13.828 26.266 1 88.88 310 ARG A N 1
ATOM 2478 C CA . ARG A 1 310 ? 10.273 13.797 25.562 1 88.88 310 ARG A CA 1
ATOM 2479 C C . ARG A 1 310 ? 9.891 12.367 25.188 1 88.88 310 ARG A C 1
ATOM 2481 O O . ARG A 1 310 ? 10.758 11.562 24.828 1 88.88 310 ARG A O 1
ATOM 2488 N N . LYS A 1 311 ? 8.664 12.117 25.375 1 91.69 311 LYS A N 1
ATOM 2489 C CA . LYS A 1 311 ? 8.109 10.836 24.953 1 91.69 311 LYS A CA 1
ATOM 2490 C C . LYS A 1 311 ? 6.953 11.039 23.969 1 91.69 311 LYS A C 1
ATOM 2492 O O . LYS A 1 311 ? 5.988 11.734 24.281 1 91.69 311 LYS A O 1
ATOM 2497 N N . LEU A 1 312 ? 7.129 10.484 22.828 1 93.12 312 LEU A N 1
ATOM 2498 C CA . LEU A 1 312 ? 6.109 10.539 21.781 1 93.12 312 LEU A CA 1
ATOM 2499 C C . LEU A 1 312 ? 5.68 9.133 21.375 1 93.12 312 LEU A C 1
ATOM 2501 O O . LEU A 1 312 ? 6.523 8.258 21.172 1 93.12 312 LEU A O 1
ATOM 2505 N N . VAL A 1 313 ? 4.422 8.914 21.328 1 94.5 313 VAL A N 1
ATOM 2506 C CA . VAL A 1 313 ? 3.855 7.648 20.875 1 94.5 313 VAL A CA 1
ATOM 2507 C C . VAL A 1 313 ? 3.094 7.863 19.562 1 94.5 313 VAL A C 1
ATOM 2509 O O . VAL A 1 313 ? 2.346 8.828 19.422 1 94.5 313 VAL A O 1
ATOM 2512 N N . GLY A 1 314 ? 3.326 6.996 18.609 1 95.81 314 GLY A N 1
ATOM 2513 C CA . GLY A 1 314 ? 2.67 7.156 17.312 1 95.81 314 GLY A CA 1
ATOM 2514 C C . GLY A 1 314 ? 2.053 5.867 16.797 1 95.81 314 GLY A C 1
ATOM 2515 O O . GLY A 1 314 ? 2.443 4.777 17.219 1 95.81 314 GLY A O 1
ATOM 2516 N N . GLY A 1 315 ? 1.053 5.996 15.977 1 95.69 315 GLY A N 1
ATOM 2517 C CA . GLY A 1 315 ? 0.382 4.906 15.281 1 95.69 315 GLY A CA 1
ATOM 2518 C C . GLY A 1 315 ? -0.081 5.289 13.883 1 95.69 315 GLY A C 1
ATOM 2519 O O . GLY A 1 315 ? -0.048 6.465 13.516 1 95.69 315 GLY A O 1
ATOM 2520 N N . TYR A 1 316 ? -0.481 4.238 13.188 1 96.38 316 TYR A N 1
ATOM 2521 C CA . TYR A 1 316 ? -0.804 4.465 11.781 1 96.38 316 TYR A CA 1
ATOM 2522 C C . TYR A 1 316 ? -2.16 3.865 11.43 1 96.38 316 TYR A C 1
ATOM 2524 O O . TYR A 1 316 ? -2.604 2.902 12.062 1 96.38 316 TYR A O 1
ATOM 2532 N N . VAL A 1 317 ? -2.797 4.5 10.469 1 96.5 317 VAL A N 1
ATOM 2533 C CA . VAL A 1 317 ? -4.039 3.988 9.898 1 96.5 317 VAL A CA 1
ATOM 2534 C C . VAL A 1 317 ? -3.883 3.83 8.383 1 96.5 317 VAL A C 1
ATOM 2536 O O . VAL A 1 317 ? -3.373 4.727 7.711 1 96.5 317 VAL A O 1
ATOM 2539 N N . CYS A 1 318 ? -4.316 2.717 7.945 1 93.81 318 CYS A N 1
ATOM 2540 C CA . CYS A 1 318 ? -4.285 2.422 6.516 1 93.81 318 CYS A CA 1
ATOM 2541 C C . CYS A 1 318 ? -5.156 3.4 5.738 1 93.81 318 CYS A C 1
ATOM 2543 O O . CYS A 1 318 ? -6.254 3.748 6.18 1 93.81 318 CYS A O 1
ATOM 2545 N N . ILE A 1 319 ? -4.688 3.811 4.613 1 94.31 319 ILE A N 1
ATOM 2546 C CA . ILE A 1 319 ? -5.383 4.797 3.791 1 94.31 319 ILE A CA 1
ATOM 2547 C C . ILE A 1 319 ? -6.738 4.238 3.355 1 94.31 319 ILE A C 1
ATOM 2549 O O . ILE A 1 319 ? -7.73 4.969 3.301 1 94.31 319 ILE A O 1
ATOM 2553 N N . ASP A 1 320 ? -6.824 2.982 3.047 1 92.44 320 ASP A N 1
ATOM 2554 C CA . ASP A 1 320 ? -8.062 2.393 2.549 1 92.44 320 ASP A CA 1
ATOM 2555 C C . ASP A 1 320 ? -9.125 2.342 3.645 1 92.44 320 ASP A C 1
ATOM 2557 O O . ASP A 1 320 ? -10.312 2.492 3.367 1 92.44 320 ASP A O 1
ATOM 2561 N N . ASN A 1 321 ? -8.648 2.119 4.84 1 91.25 321 ASN A N 1
ATOM 2562 C CA . ASN A 1 321 ? -9.594 2.117 5.957 1 91.25 321 ASN A CA 1
ATOM 2563 C C . ASN A 1 321 ? -10.133 3.516 6.238 1 91.25 321 ASN A C 1
ATOM 2565 O O . ASN A 1 321 ? -11.328 3.689 6.461 1 91.25 321 ASN A O 1
ATOM 2569 N N . TYR A 1 322 ? -9.273 4.445 6.23 1 92.88 322 TYR A N 1
ATOM 2570 C CA . TYR A 1 322 ? -9.648 5.84 6.438 1 92.88 322 TYR A CA 1
ATOM 2571 C C . TYR A 1 322 ? -10.602 6.312 5.348 1 92.88 322 TYR A C 1
ATOM 2573 O O . TYR A 1 322 ? -11.75 6.664 5.629 1 92.88 322 TYR A O 1
ATOM 2581 N N . MET A 1 323 ? -10.188 6.168 4.176 1 90.19 323 MET A N 1
ATOM 2582 C CA . MET A 1 323 ? -10.992 6.668 3.061 1 90.19 323 MET A CA 1
ATOM 2583 C C . MET A 1 323 ? -12.273 5.855 2.906 1 90.19 323 MET A C 1
ATOM 2585 O O . MET A 1 323 ? -13.32 6.402 2.555 1 90.19 323 MET A O 1
ATOM 2589 N N . GLY A 1 324 ? -12.133 4.555 3.104 1 88.25 324 GLY A N 1
ATOM 2590 C CA . GLY A 1 324 ? -13.32 3.711 3.039 1 88.25 324 GLY A CA 1
ATOM 2591 C C . GLY A 1 324 ? -14.375 4.09 4.055 1 88.25 324 GLY A C 1
ATOM 2592 O O . GLY A 1 324 ? -15.57 4.102 3.744 1 88.25 324 GLY A O 1
ATOM 2593 N N . SER A 1 325 ? -13.914 4.379 5.238 1 87.12 325 SER A N 1
ATOM 2594 C CA . SER A 1 325 ? -14.828 4.82 6.289 1 87.12 325 SER A CA 1
ATOM 2595 C C . SER A 1 325 ? -15.453 6.168 5.949 1 87.12 325 SER A C 1
ATOM 2597 O O . SER A 1 325 ? -16.656 6.371 6.145 1 87.12 325 SER A O 1
ATOM 2599 N N . TRP A 1 326 ? -14.633 7.031 5.504 1 89.5 326 TRP A N 1
ATOM 2600 C CA . TRP A 1 326 ? -15.102 8.359 5.137 1 89.5 326 TRP A CA 1
ATOM 2601 C C . TRP A 1 326 ? -16.156 8.281 4.035 1 89.5 326 TRP A C 1
ATOM 2603 O O . TRP A 1 326 ? -17.219 8.906 4.129 1 89.5 326 TRP A O 1
ATOM 2613 N N . ARG A 1 327 ? -15.938 7.449 3.041 1 86.12 327 ARG A N 1
ATOM 2614 C CA . ARG A 1 327 ? -16.875 7.285 1.928 1 86.12 327 ARG A CA 1
ATOM 2615 C C . ARG A 1 327 ? -18.156 6.617 2.387 1 86.12 327 ARG A C 1
ATOM 2617 O O . ARG A 1 327 ? -19.25 6.984 1.936 1 86.12 327 ARG A O 1
ATOM 2624 N N . ALA A 1 328 ? -17.984 5.621 3.189 1 84.31 328 ALA A N 1
ATOM 2625 C CA . ALA A 1 328 ? -19.141 4.902 3.693 1 84.31 328 ALA A CA 1
ATOM 2626 C C . ALA A 1 328 ? -20.078 5.84 4.457 1 84.31 328 ALA A C 1
ATOM 2628 O O . ALA A 1 328 ? -21.297 5.727 4.355 1 84.31 328 ALA A O 1
ATOM 2629 N N . MET A 1 329 ? -19.531 6.727 5.133 1 81.88 329 MET A N 1
ATOM 2630 C CA . MET A 1 329 ? -20.312 7.648 5.938 1 81.88 329 MET A CA 1
ATOM 2631 C C . MET A 1 329 ? -21.016 8.68 5.055 1 81.88 329 MET A C 1
ATOM 2633 O O . MET A 1 329 ? -22.094 9.164 5.395 1 81.88 329 MET A O 1
ATOM 2637 N N . LYS A 1 330 ? -20.406 8.984 3.986 1 77.88 330 LYS A N 1
ATOM 2638 C CA . LYS A 1 330 ? -21.016 9.922 3.049 1 77.88 330 LYS A CA 1
ATOM 2639 C C . LYS A 1 330 ? -22.203 9.289 2.326 1 77.88 330 LYS A C 1
ATOM 2641 O O . LYS A 1 330 ? -23.156 9.992 1.95 1 77.88 330 LYS A O 1
ATOM 2646 N N . LEU A 1 331 ? -22.078 8.062 2.039 1 70.88 331 LEU A N 1
ATOM 2647 C CA . LEU A 1 331 ? -23.172 7.352 1.396 1 70.88 331 LEU A CA 1
ATOM 2648 C C . LEU A 1 331 ? -24.375 7.246 2.332 1 70.88 331 LEU A C 1
ATOM 2650 O O . LEU A 1 331 ? -25.516 7.324 1.891 1 70.88 331 LEU A O 1
ATOM 2654 N N . LEU A 1 332 ? -24.094 6.98 3.562 1 61.03 332 LEU A N 1
ATOM 2655 C CA . LEU A 1 332 ? -25.172 6.859 4.547 1 61.03 332 LEU A CA 1
ATOM 2656 C C . LEU A 1 332 ? -25.875 8.195 4.746 1 61.03 332 LEU A C 1
ATOM 2658 O O . LEU A 1 332 ? -27.078 8.234 5.035 1 61.03 332 LEU A O 1
ATOM 2662 N N . THR A 1 333 ? -25.172 9.211 4.605 1 54.59 333 THR A N 1
ATOM 2663 C CA . THR A 1 333 ? -25.781 10.523 4.828 1 54.59 333 THR A CA 1
ATOM 2664 C C . THR A 1 333 ? -26.594 10.961 3.609 1 54.59 333 THR A C 1
ATOM 2666 O O . THR A 1 333 ? -27.547 11.734 3.734 1 54.59 333 THR A O 1
ATOM 2669 N N . THR A 1 334 ? -26.203 10.523 2.432 1 48.72 334 THR A N 1
ATOM 2670 C CA . THR A 1 334 ? -26.969 10.891 1.249 1 48.72 334 THR A CA 1
ATOM 2671 C C . THR A 1 334 ? -28.297 10.133 1.203 1 48.72 334 THR A C 1
ATOM 2673 O O . THR A 1 334 ? -29.281 10.602 0.619 1 48.72 334 THR A O 1
ATOM 2676 N N . ASP A 1 335 ? -28.359 8.906 1.665 1 40.75 335 ASP A N 1
ATOM 2677 C CA . ASP A 1 335 ? -29.625 8.164 1.661 1 40.75 335 ASP A CA 1
ATOM 2678 C C . ASP A 1 335 ? -30.578 8.695 2.732 1 40.75 335 ASP A C 1
ATOM 2680 O O . ASP A 1 335 ? -31.75 8.32 2.766 1 40.75 335 ASP A O 1
ATOM 2684 N N . GLN A 1 336 ? -30.109 9.469 3.637 1 33.59 336 GLN A N 1
ATOM 2685 C CA . GLN A 1 336 ? -31.125 10.047 4.508 1 33.59 336 GLN A CA 1
ATOM 2686 C C . GLN A 1 336 ? -31.656 11.359 3.938 1 33.59 336 GLN A C 1
ATOM 2688 O O . GLN A 1 336 ? -30.891 12.156 3.383 1 33.59 336 GLN A O 1
ATOM 2693 N N . MET B 1 1 ? 18.984 16.906 0.208 1 50.5 1 MET B N 1
ATOM 2694 C CA . MET B 1 1 ? 18.844 17.109 -1.231 1 50.5 1 MET B CA 1
ATOM 2695 C C . MET B 1 1 ? 18.266 18.484 -1.531 1 50.5 1 MET B C 1
ATOM 2697 O O . MET B 1 1 ? 18.812 19.234 -2.334 1 50.5 1 MET B O 1
ATOM 2701 N N . ALA B 1 2 ? 17.328 18.844 -0.815 1 49.84 2 ALA B N 1
ATOM 2702 C CA . ALA B 1 2 ? 16.641 20.109 -1.126 1 49.84 2 ALA B CA 1
ATOM 2703 C C . ALA B 1 2 ? 17.375 21.297 -0.52 1 49.84 2 ALA B C 1
ATOM 2705 O O . ALA B 1 2 ? 17.203 22.438 -0.964 1 49.84 2 ALA B O 1
ATOM 2706 N N . LEU B 1 3 ? 18.281 20.969 0.37 1 52.81 3 LEU B N 1
ATOM 2707 C CA . LEU B 1 3 ? 18.875 22.078 1.094 1 52.81 3 LEU B CA 1
ATOM 2708 C C . LEU B 1 3 ? 20.297 22.344 0.588 1 52.81 3 LEU B C 1
ATOM 2710 O O . LEU B 1 3 ? 20.984 23.219 1.111 1 52.81 3 LEU B O 1
ATOM 2714 N N . ILE B 1 4 ? 20.688 21.609 -0.463 1 54.31 4 ILE B N 1
ATOM 2715 C CA . ILE B 1 4 ? 22.047 21.781 -0.976 1 54.31 4 ILE B CA 1
ATOM 2716 C C . ILE B 1 4 ? 22.078 22.938 -1.978 1 54.31 4 ILE B C 1
ATOM 2718 O O . ILE B 1 4 ? 21.328 22.938 -2.955 1 54.31 4 ILE B O 1
ATOM 2722 N N . PRO B 1 5 ? 22.812 23.906 -1.597 1 57.5 5 PRO B N 1
ATOM 2723 C CA . PRO B 1 5 ? 22.891 25.031 -2.529 1 57.5 5 PRO B CA 1
ATOM 2724 C C . PRO B 1 5 ? 23.281 24.594 -3.941 1 57.5 5 PRO B C 1
ATOM 2726 O O . PRO B 1 5 ? 23.984 23.594 -4.113 1 57.5 5 PRO B O 1
ATOM 2729 N N . HIS B 1 6 ? 22.766 25.234 -4.98 1 59.47 6 HIS B N 1
ATOM 2730 C CA . HIS B 1 6 ? 22.953 24.922 -6.391 1 59.47 6 HIS B CA 1
ATOM 2731 C C . HIS B 1 6 ? 24.422 25.062 -6.789 1 59.47 6 HIS B C 1
ATOM 2733 O O . HIS B 1 6 ? 24.875 24.438 -7.754 1 59.47 6 HIS B O 1
ATOM 2739 N N . ASP B 1 7 ? 25.141 25.797 -5.973 1 65.19 7 ASP B N 1
ATOM 2740 C CA . ASP B 1 7 ? 26.484 26.125 -6.414 1 65.19 7 ASP B CA 1
ATOM 2741 C C . ASP B 1 7 ? 27.531 25.344 -5.617 1 65.19 7 ASP B C 1
ATOM 2743 O O . ASP B 1 7 ? 28.703 25.766 -5.547 1 65.19 7 ASP B O 1
ATOM 2747 N N . VAL B 1 8 ? 26.984 24.297 -5.082 1 69.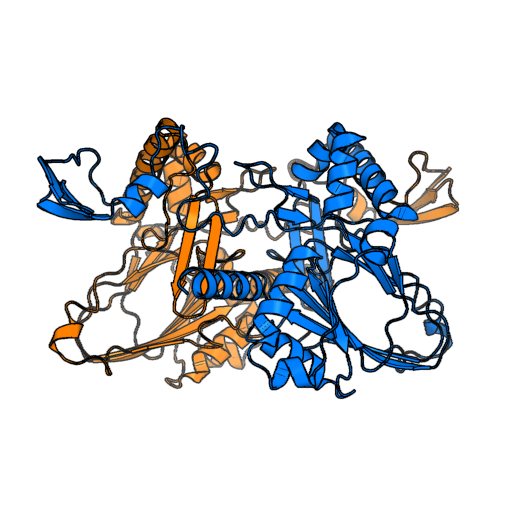06 8 VAL B N 1
ATOM 2748 C CA . VAL B 1 8 ? 27.953 23.531 -4.309 1 69.06 8 VAL B CA 1
ATOM 2749 C C . VAL B 1 8 ? 28.891 22.781 -5.25 1 69.06 8 VAL B C 1
ATOM 2751 O O . VAL B 1 8 ? 28.453 22.219 -6.262 1 69.06 8 VAL B O 1
ATOM 2754 N N . GLY B 1 9 ? 30.156 23 -5.09 1 73.06 9 GLY B N 1
ATOM 2755 C CA . GLY B 1 9 ? 31.188 22.312 -5.855 1 73.06 9 GLY B CA 1
ATOM 2756 C C . GLY B 1 9 ? 32.375 21.859 -5.008 1 73.06 9 GLY B C 1
ATOM 2757 O O . GLY B 1 9 ? 32.531 22.312 -3.871 1 73.06 9 GLY B O 1
ATOM 2758 N N . PRO B 1 10 ? 33.062 20.875 -5.523 1 75.56 10 PRO B N 1
ATOM 2759 C CA . PRO B 1 10 ? 34.219 20.391 -4.762 1 75.56 10 PRO B CA 1
ATOM 2760 C C . PRO B 1 10 ? 35.312 21.438 -4.66 1 75.56 10 PRO B C 1
ATOM 2762 O O . PRO B 1 10 ? 35.688 22.062 -5.66 1 75.56 10 PRO B O 1
ATOM 2765 N N . GLN B 1 11 ? 35.625 21.75 -3.516 1 78.81 11 GLN B N 1
ATOM 2766 C CA . GLN B 1 11 ? 36.781 22.641 -3.287 1 78.81 11 GLN B CA 1
ATOM 2767 C C . GLN B 1 11 ? 38.094 21.859 -3.314 1 78.81 11 GLN B C 1
ATOM 2769 O O . GLN B 1 11 ? 39.062 22.312 -3.904 1 78.81 11 GLN B O 1
ATOM 2774 N N . GLN B 1 12 ? 38.094 20.703 -2.684 1 80.56 12 GLN B N 1
ATOM 2775 C CA . GLN B 1 12 ? 39.281 19.828 -2.625 1 80.56 12 GLN B CA 1
ATOM 2776 C C . GLN B 1 12 ? 38.875 18.359 -2.727 1 80.56 12 GLN B C 1
ATOM 2778 O O . GLN B 1 12 ? 37.875 17.938 -2.141 1 80.56 12 GLN B O 1
ATOM 2783 N N . VAL B 1 13 ? 39.5 17.703 -3.648 1 83.12 13 VAL B N 1
ATOM 2784 C CA . VAL B 1 13 ? 39.25 16.281 -3.785 1 83.12 13 VAL B CA 1
ATOM 2785 C C . VAL B 1 13 ? 40.531 15.5 -3.473 1 83.12 13 VAL B C 1
ATOM 2787 O O . VAL B 1 13 ? 41.594 15.75 -4.07 1 83.12 13 VAL B O 1
ATOM 2790 N N . ASN B 1 14 ? 40.438 14.758 -2.477 1 79.81 14 ASN B N 1
ATOM 2791 C CA . ASN B 1 14 ? 41.562 13.883 -2.121 1 79.81 14 ASN B CA 1
ATOM 2792 C C . ASN B 1 14 ? 41.219 12.414 -2.326 1 79.81 14 ASN B C 1
ATOM 2794 O O . ASN B 1 14 ? 40.125 11.961 -1.904 1 79.81 14 ASN B O 1
ATOM 2798 N N . VAL B 1 15 ? 41.969 11.766 -3.109 1 79.31 15 VAL B N 1
ATOM 2799 C CA . VAL B 1 15 ? 41.781 10.344 -3.352 1 79.31 15 VAL B CA 1
ATOM 2800 C C . VAL B 1 15 ? 42.812 9.539 -2.576 1 79.31 15 VAL B C 1
ATOM 2802 O O . VAL B 1 15 ? 44 9.727 -2.76 1 79.31 15 VAL B O 1
ATOM 2805 N N . ASN B 1 16 ? 42.312 8.922 -1.554 1 74.06 16 ASN B N 1
ATOM 2806 C CA . ASN B 1 16 ? 43.188 8.016 -0.816 1 74.06 16 ASN B CA 1
ATOM 2807 C C . ASN B 1 16 ? 42.719 6.562 -0.972 1 74.06 16 ASN B C 1
ATOM 2809 O O . ASN B 1 16 ? 41.594 6.211 -0.603 1 74.06 16 ASN B O 1
ATOM 2813 N N . ASN B 1 17 ? 43.562 5.652 -1.317 1 73.69 17 ASN B N 1
ATOM 2814 C CA . ASN B 1 17 ? 43.531 4.23 -1.639 1 73.69 17 ASN B CA 1
ATOM 2815 C C . ASN B 1 17 ? 42.094 3.781 -1.975 1 73.69 17 ASN B C 1
ATOM 2817 O O . ASN B 1 17 ? 41.844 3.23 -3.049 1 73.69 17 ASN B O 1
ATOM 2821 N N . ASN B 1 18 ? 41.125 3.916 -1.11 1 78.44 18 ASN B N 1
ATOM 2822 C CA . ASN B 1 18 ? 39.812 3.369 -1.428 1 78.44 18 ASN B CA 1
ATOM 2823 C C . ASN B 1 18 ? 38.688 4.344 -1.056 1 78.44 18 ASN B C 1
ATOM 2825 O O . ASN B 1 18 ? 37.531 3.943 -0.923 1 78.44 18 ASN B O 1
ATOM 2829 N N . GLN B 1 19 ? 39.219 5.578 -0.904 1 82.06 19 GLN B N 1
ATOM 2830 C CA . GLN B 1 19 ? 38.188 6.551 -0.54 1 82.06 19 GLN B CA 1
ATOM 2831 C C . GLN B 1 19 ? 38.406 7.891 -1.228 1 82.06 19 GLN B C 1
ATOM 2833 O O . GLN B 1 19 ? 39.562 8.266 -1.485 1 82.06 19 GLN B O 1
ATOM 2838 N N . VAL B 1 20 ? 37.406 8.484 -1.665 1 80.5 20 VAL B N 1
ATOM 2839 C CA . VAL B 1 20 ? 37.438 9.844 -2.186 1 80.5 20 VAL B CA 1
ATOM 2840 C C . VAL B 1 20 ? 36.875 10.812 -1.153 1 80.5 20 VAL B C 1
ATOM 2842 O O . VAL B 1 20 ? 35.719 10.656 -0.715 1 80.5 20 VAL B O 1
ATOM 2845 N N . GLN B 1 21 ? 37.719 11.594 -0.704 1 81.94 21 GLN B N 1
ATOM 2846 C CA . GLN B 1 21 ? 37.25 12.641 0.214 1 81.94 21 GLN B CA 1
ATOM 2847 C C . GLN B 1 21 ? 37.094 13.969 -0.511 1 81.94 21 GLN B C 1
ATOM 2849 O O . GLN B 1 21 ? 37.969 14.422 -1.228 1 81.94 21 GLN B O 1
ATOM 2854 N N . ILE B 1 22 ? 35.844 14.516 -0.379 1 76 22 ILE B N 1
ATOM 2855 C CA . ILE B 1 22 ? 35.562 15.773 -1.046 1 76 22 ILE B CA 1
ATOM 2856 C C . ILE B 1 22 ? 35.219 16.844 -0.006 1 76 22 ILE B C 1
ATOM 2858 O O . ILE B 1 22 ? 34.344 16.641 0.844 1 76 22 ILE B O 1
ATOM 2862 N N . LYS B 1 23 ? 36 17.828 0.054 1 79.38 23 LYS B N 1
ATOM 2863 C CA . LYS B 1 23 ? 35.625 19.031 0.79 1 79.38 23 LYS B CA 1
ATOM 2864 C C . LYS B 1 23 ? 34.844 20 -0.097 1 79.38 23 LYS B C 1
ATOM 2866 O O . LYS B 1 23 ? 35.344 20.484 -1.104 1 79.38 23 LYS B O 1
ATOM 2871 N N . TRP B 1 24 ? 33.594 20.234 0.322 1 77.5 24 TRP B N 1
ATOM 2872 C CA . TRP B 1 24 ? 32.719 21.078 -0.494 1 77.5 24 TRP B CA 1
ATOM 2873 C C . TRP B 1 24 ? 32.906 22.547 -0.121 1 77.5 24 TRP B C 1
ATOM 2875 O O . TRP B 1 24 ? 33.469 22.859 0.921 1 77.5 24 TRP B O 1
ATOM 2885 N N . ASN B 1 25 ? 32.5 23.391 -1.074 1 77.06 25 ASN B N 1
ATOM 2886 C CA . ASN B 1 25 ? 32.688 24.812 -0.88 1 77.06 25 ASN B CA 1
ATOM 2887 C C . ASN B 1 25 ? 31.828 25.359 0.245 1 77.06 25 ASN B C 1
ATOM 2889 O O . ASN B 1 25 ? 32 26.5 0.683 1 77.06 25 ASN B O 1
ATOM 2893 N N . ASP B 1 26 ? 30.984 24.562 0.665 1 71.81 26 ASP B N 1
ATOM 2894 C CA . ASP B 1 26 ? 30.172 24.984 1.801 1 71.81 26 ASP B CA 1
ATOM 2895 C C . ASP B 1 26 ? 30.734 24.438 3.111 1 71.81 26 ASP B C 1
ATOM 2897 O O . ASP B 1 26 ? 30.125 24.594 4.172 1 71.81 26 ASP B O 1
ATOM 2901 N N . GLY B 1 27 ? 31.859 23.812 2.941 1 74.56 27 GLY B N 1
ATOM 2902 C CA . GLY B 1 27 ? 32.531 23.344 4.137 1 74.56 27 GLY B CA 1
ATOM 2903 C C . GLY B 1 27 ? 32.219 21.906 4.473 1 74.56 27 GLY B C 1
ATOM 2904 O O . GLY B 1 27 ? 32.875 21.312 5.348 1 74.56 27 GLY B O 1
ATOM 2905 N N . HIS B 1 28 ? 31.328 21.359 3.799 1 76.12 28 HIS B N 1
ATOM 2906 C CA . HIS B 1 28 ? 30.938 19.969 4.059 1 76.12 28 HIS B CA 1
ATOM 2907 C C . HIS B 1 28 ? 32 19 3.545 1 76.12 28 HIS B C 1
ATOM 2909 O O . HIS B 1 28 ? 32.594 19.234 2.494 1 76.12 28 HIS B O 1
ATOM 2915 N N . LEU B 1 29 ? 32.281 18.016 4.352 1 76.62 29 LEU B N 1
ATOM 2916 C CA . LEU B 1 29 ? 33.219 16.969 3.953 1 76.62 29 LEU B CA 1
ATOM 2917 C C . LEU B 1 29 ? 32.469 15.664 3.645 1 76.62 29 LEU B C 1
ATOM 2919 O O . LEU B 1 29 ? 31.609 15.242 4.418 1 76.62 29 LEU B O 1
ATOM 2923 N N . SER B 1 30 ? 32.625 15.234 2.391 1 77.06 30 SER B N 1
ATOM 2924 C CA . SER B 1 30 ? 32.062 13.938 2.014 1 77.06 30 SER B CA 1
ATOM 2925 C C . SER B 1 30 ? 33.156 12.906 1.78 1 77.06 30 SER B C 1
ATOM 2927 O O . SER B 1 30 ? 34.25 13.25 1.335 1 77.06 30 SER B O 1
ATOM 2929 N N . CYS B 1 31 ? 33 11.711 2.252 1 76.75 31 CYS B N 1
ATOM 2930 C CA . CYS B 1 31 ? 33.906 10.586 2.004 1 76.75 31 CYS B CA 1
ATOM 2931 C C . CYS B 1 31 ? 33.156 9.438 1.323 1 76.75 31 CYS B C 1
ATOM 2933 O O . CYS B 1 31 ? 32.125 8.969 1.821 1 76.75 31 CYS B O 1
ATOM 2935 N N . PHE B 1 32 ? 33.594 9.117 0.142 1 76.44 32 PHE B N 1
ATOM 2936 C CA . PHE B 1 32 ? 33 8.031 -0.609 1 76.44 32 PHE B CA 1
ATOM 2937 C C . PHE B 1 32 ? 33.969 6.887 -0.818 1 76.44 32 PHE B C 1
ATOM 2939 O O . PHE B 1 32 ? 35.125 7.117 -1.166 1 76.44 32 PHE B O 1
ATOM 2946 N N . ASP B 1 33 ? 33.531 5.734 -0.567 1 76.19 33 ASP B N 1
ATOM 2947 C CA . ASP B 1 33 ? 34.344 4.559 -0.919 1 76.19 33 ASP B CA 1
ATOM 2948 C C . ASP B 1 33 ? 34.375 4.359 -2.432 1 76.19 33 ASP B C 1
ATOM 2950 O O . ASP B 1 33 ? 33.375 4.594 -3.123 1 76.19 33 ASP B O 1
ATOM 2954 N N . SER B 1 34 ? 35.531 3.982 -2.918 1 75.06 34 SER B N 1
ATOM 2955 C CA . SER B 1 34 ? 35.688 3.762 -4.348 1 75.06 34 SER B CA 1
ATOM 2956 C C . SER B 1 34 ? 34.688 2.752 -4.875 1 75.06 34 SER B C 1
ATOM 2958 O O . SER B 1 34 ? 34.156 2.906 -5.984 1 75.06 34 SER B O 1
ATOM 2960 N N . SER B 1 35 ? 34.469 1.784 -4.012 1 65.69 35 SER B N 1
ATOM 2961 C CA . SER B 1 35 ? 33.5 0.771 -4.445 1 65.69 35 SER B CA 1
ATOM 2962 C C . SER B 1 35 ? 32.094 1.364 -4.609 1 65.69 35 SER B C 1
ATOM 2964 O O . SER B 1 35 ? 31.391 1.02 -5.547 1 65.69 35 SER B O 1
ATOM 2966 N N . TRP B 1 36 ? 31.859 2.244 -3.809 1 66.25 36 TRP B N 1
ATOM 2967 C CA . TRP B 1 36 ? 30.562 2.922 -3.887 1 66.25 36 TRP B CA 1
ATOM 2968 C C . TRP B 1 36 ? 30.484 3.807 -5.129 1 66.25 36 TRP B C 1
ATOM 2970 O O . TRP B 1 36 ? 29.469 3.826 -5.824 1 66.25 36 TRP B O 1
ATOM 2980 N N . LEU B 1 37 ? 31.562 4.508 -5.363 1 70.5 37 LEU B N 1
ATOM 2981 C CA . LEU B 1 37 ? 31.609 5.41 -6.512 1 70.5 37 LEU B CA 1
ATOM 2982 C C . LEU B 1 37 ? 31.5 4.633 -7.82 1 70.5 37 LEU B C 1
ATOM 2984 O O . LEU B 1 37 ? 30.844 5.074 -8.758 1 70.5 37 LEU B O 1
ATOM 2988 N N . LYS B 1 38 ? 32.188 3.514 -7.781 1 65.19 38 LYS B N 1
ATOM 2989 C CA . LYS B 1 38 ? 32.125 2.664 -8.969 1 65.19 38 LYS B CA 1
ATOM 2990 C C . LYS B 1 38 ? 30.688 2.15 -9.195 1 65.19 38 LYS B C 1
ATOM 2992 O O . LYS B 1 38 ? 30.188 2.16 -10.32 1 65.19 38 LYS B O 1
ATOM 2997 N N . ALA B 1 39 ? 30.094 1.869 -8.078 1 61.44 39 ALA B N 1
ATOM 2998 C CA . ALA B 1 39 ? 28.75 1.28 -8.148 1 61.44 39 ALA B CA 1
ATOM 2999 C C . ALA B 1 39 ? 27.703 2.33 -8.516 1 61.44 39 ALA B C 1
ATOM 3001 O O . ALA B 1 39 ? 26.656 1.999 -9.062 1 61.44 39 ALA B O 1
ATOM 3002 N N . ASN B 1 40 ? 28.125 3.582 -8.328 1 61.44 40 ASN B N 1
ATOM 3003 C CA . ASN B 1 40 ? 27.156 4.648 -8.547 1 61.44 40 ASN B CA 1
ATOM 3004 C C . ASN B 1 40 ? 27.625 5.625 -9.617 1 61.44 40 ASN B C 1
ATOM 3006 O O . ASN B 1 40 ? 27.281 6.809 -9.586 1 61.44 40 ASN B O 1
ATOM 3010 N N . ALA B 1 41 ? 28.594 5.156 -10.484 1 59.66 41 ALA B N 1
ATOM 3011 C CA . ALA B 1 41 ? 29.125 6 -11.547 1 59.66 41 ALA B CA 1
ATOM 3012 C C . ALA B 1 41 ? 28.062 6.254 -12.625 1 59.66 41 ALA B C 1
ATOM 3014 O O . ALA B 1 41 ? 27.266 5.371 -12.945 1 59.66 41 ALA B O 1
ATOM 3015 N N . TYR B 1 42 ? 27.922 7.523 -13.055 1 54.47 42 TYR B N 1
ATOM 3016 C CA . TYR B 1 42 ? 26.906 7.953 -14.008 1 54.47 42 TYR B CA 1
ATOM 3017 C C . TYR B 1 42 ? 27.344 7.672 -15.438 1 54.47 42 TYR B C 1
ATOM 3019 O O . TYR B 1 42 ? 26.625 8.016 -16.391 1 54.47 42 TYR B O 1
ATOM 3027 N N . ASP B 1 43 ? 28.641 7.48 -15.711 1 49.34 43 ASP B N 1
ATOM 3028 C CA . ASP B 1 43 ? 29.156 7.449 -17.078 1 49.34 43 ASP B CA 1
ATOM 3029 C C . ASP B 1 43 ? 28.531 6.309 -17.875 1 49.34 43 ASP B C 1
ATOM 3031 O O . ASP B 1 43 ? 28.891 6.078 -19.031 1 49.34 43 ASP B O 1
ATOM 3035 N N . GLY B 1 44 ? 27.531 5.965 -17.688 1 45.53 44 GLY B N 1
ATOM 3036 C CA . GLY B 1 44 ? 26.859 5.023 -18.562 1 45.53 44 GLY B CA 1
ATOM 3037 C C . GLY B 1 44 ? 27.531 3.666 -18.625 1 45.53 44 GLY B C 1
ATOM 3038 O O . GLY B 1 44 ? 27 2.725 -19.219 1 45.53 44 GLY B O 1
ATOM 3039 N N . SER B 1 45 ? 28.859 3.689 -18.672 1 41.53 45 SER B N 1
ATOM 3040 C CA . SER B 1 45 ? 29.562 2.432 -18.891 1 41.53 45 SER B CA 1
ATOM 3041 C C . SER B 1 45 ? 29.016 1.324 -18 1 41.53 45 SER B C 1
ATOM 3043 O O . SER B 1 45 ? 28.75 0.215 -18.469 1 41.53 45 SER B O 1
ATOM 3045 N N . GLN B 1 46 ? 29.281 1.518 -16.766 1 39.75 46 GLN B N 1
ATOM 3046 C CA . GLN B 1 46 ? 28.766 0.481 -15.867 1 39.75 46 GLN B CA 1
ATOM 3047 C C . GLN B 1 46 ? 27.266 0.599 -15.688 1 39.75 46 GLN B C 1
ATOM 3049 O O . GLN B 1 46 ? 26.672 -0.141 -14.898 1 39.75 46 GLN B O 1
ATOM 3054 N N . THR B 1 47 ? 26.828 1.645 -16.188 1 38.41 47 THR B N 1
ATOM 3055 C CA . THR B 1 47 ? 25.375 1.829 -16.109 1 38.41 47 THR B CA 1
ATOM 3056 C C . THR B 1 47 ? 24.641 0.648 -16.734 1 38.41 47 THR B C 1
ATOM 3058 O O . THR B 1 47 ? 23.5 0.358 -16.375 1 38.41 47 THR B O 1
ATOM 3061 N N . ARG B 1 48 ? 25.203 0.225 -18 1 37.44 48 ARG B N 1
ATOM 3062 C CA . ARG B 1 48 ? 24.562 -0.92 -18.641 1 37.44 48 ARG B CA 1
ATOM 3063 C C . ARG B 1 48 ? 24.531 -2.125 -17.703 1 37.44 48 ARG B C 1
ATOM 3065 O O . ARG B 1 48 ? 23.562 -2.887 -17.688 1 37.44 48 ARG B O 1
ATOM 3072 N N . LYS B 1 49 ? 25.906 -2.533 -17.453 1 34.81 49 LYS B N 1
ATOM 3073 C CA . LYS B 1 49 ? 25.984 -3.643 -16.516 1 34.81 49 LYS B CA 1
ATOM 3074 C C . LYS B 1 49 ? 25.609 -3.193 -15.102 1 34.81 49 LYS B C 1
ATOM 3076 O O . LYS B 1 49 ? 25.844 -3.914 -14.133 1 34.81 49 LYS B O 1
ATOM 3081 N N . ARG B 1 50 ? 25.891 -1.865 -14.875 1 33.78 50 ARG B N 1
ATOM 3082 C CA . ARG B 1 50 ? 25.578 -1.418 -13.523 1 33.78 50 ARG B CA 1
ATOM 3083 C C . ARG B 1 50 ? 24.281 -2.049 -13.031 1 33.78 50 ARG B C 1
ATOM 3085 O O . ARG B 1 50 ? 23.203 -1.758 -13.562 1 33.78 50 ARG B O 1
ATOM 3092 N N . LYS B 1 51 ? 24.453 -3.006 -12.422 1 31 51 LYS B N 1
ATOM 3093 C CA . LYS B 1 51 ? 23.797 -3.525 -11.227 1 31 51 LYS B CA 1
ATOM 3094 C C . LYS B 1 51 ? 23.344 -2.391 -10.312 1 31 51 LYS B C 1
ATOM 3096 O O . LYS B 1 51 ? 24.141 -1.507 -9.969 1 31 51 LYS B O 1
ATOM 3101 N N . SER B 1 52 ? 22.203 -1.687 -10.383 1 29.31 52 SER B N 1
ATOM 3102 C CA . SER B 1 52 ? 21.562 -0.677 -9.547 1 29.31 52 SER B CA 1
ATOM 3103 C C . SER B 1 52 ? 22.359 -0.439 -8.266 1 29.31 52 SER B C 1
ATOM 3105 O O . SER B 1 52 ? 22.812 -1.389 -7.629 1 29.31 52 SER B O 1
ATOM 3107 N N . GLY B 1 53 ? 23.422 0.387 -8.141 1 29.19 53 GLY B N 1
ATOM 3108 C CA . GLY B 1 53 ? 24.234 0.578 -6.945 1 29.19 53 GLY B CA 1
ATOM 3109 C C . GLY B 1 53 ? 23.656 -0.095 -5.719 1 29.19 53 GLY B C 1
ATOM 3110 O O . GLY B 1 53 ? 24.406 -0.615 -4.879 1 29.19 53 GLY B O 1
ATOM 3111 N N . LEU B 1 54 ? 22.938 0.778 -4.664 1 29.59 54 LEU B N 1
ATOM 3112 C CA . LEU B 1 54 ? 22.438 -0.292 -3.809 1 29.59 54 LEU B CA 1
ATOM 3113 C C . LEU B 1 54 ? 22.156 -1.553 -4.621 1 29.59 54 LEU B C 1
ATOM 3115 O O . LEU B 1 54 ? 21.719 -1.471 -5.77 1 29.59 54 LEU B O 1
ATOM 3119 N N . GLY B 1 55 ? 22.844 -2.672 -4.352 1 29.47 55 GLY B N 1
ATOM 3120 C CA . GLY B 1 55 ? 22.641 -3.963 -4.996 1 29.47 55 GLY B CA 1
ATOM 3121 C C . GLY B 1 55 ? 21.422 -4.008 -5.891 1 29.47 55 GLY B C 1
ATOM 3122 O O . GLY B 1 55 ? 20.438 -3.309 -5.637 1 29.47 55 GLY B O 1
ATOM 3123 N N . SER B 1 56 ? 21.656 -3.951 -7.309 1 32.16 56 SER B N 1
ATOM 3124 C CA . SER B 1 56 ? 20.562 -4.52 -8.086 1 32.16 56 SER B CA 1
ATOM 3125 C C . SER B 1 56 ? 19.531 -5.184 -7.18 1 32.16 56 SER B C 1
ATOM 3127 O O . SER B 1 56 ? 19.875 -6.055 -6.375 1 32.16 56 SER B O 1
ATOM 3129 N N . ILE B 1 57 ? 18.969 -4.488 -6.352 1 33.09 57 ILE B N 1
ATOM 3130 C CA . ILE B 1 57 ? 18.031 -5.516 -5.926 1 33.09 57 ILE B CA 1
ATOM 3131 C C . ILE B 1 57 ? 18.25 -6.789 -6.734 1 33.09 57 ILE B C 1
ATOM 3133 O O . ILE B 1 57 ? 18.484 -6.734 -7.945 1 33.09 57 ILE B O 1
ATOM 3137 N N . ALA B 1 58 ? 18.641 -7.809 -5.977 1 34.88 58 ALA B N 1
ATOM 3138 C CA . ALA B 1 58 ? 18.828 -9.148 -6.527 1 34.88 58 ALA B CA 1
ATOM 3139 C C . ALA B 1 58 ? 18.391 -9.211 -7.984 1 34.88 58 ALA B C 1
ATOM 3141 O O . ALA B 1 58 ? 17.422 -8.547 -8.375 1 34.88 58 ALA B O 1
ATOM 3142 N N . ASP B 1 59 ? 19.281 -9.109 -9 1 43.66 59 ASP B N 1
ATOM 3143 C CA . ASP B 1 59 ? 18.812 -9.797 -10.195 1 43.66 59 ASP B CA 1
ATOM 3144 C C . ASP B 1 59 ? 17.469 -10.484 -9.953 1 43.66 59 ASP B C 1
ATOM 3146 O O . ASP B 1 59 ? 17.422 -11.633 -9.516 1 43.66 59 ASP B O 1
ATOM 3150 N N . GLU B 1 60 ? 16.703 -9.586 -9.172 1 51.5 60 GLU B N 1
ATOM 3151 C CA . GLU B 1 60 ? 15.344 -10.094 -9.133 1 51.5 60 GLU B CA 1
ATOM 3152 C C . GLU B 1 60 ? 15.016 -10.898 -10.383 1 51.5 60 GLU B C 1
ATOM 3154 O O . GLU B 1 60 ? 13.852 -11.227 -10.633 1 51.5 60 GLU B O 1
ATOM 3159 N N . SER B 1 61 ? 16.172 -10.898 -11.156 1 59.16 61 SER B N 1
ATOM 3160 C CA . SER B 1 61 ? 16.219 -11.578 -12.445 1 59.16 61 SER B CA 1
ATOM 3161 C C . SER B 1 61 ? 16.109 -13.094 -12.273 1 59.16 61 SER B C 1
ATOM 3163 O O . SER B 1 61 ? 15.938 -13.82 -13.25 1 59.16 61 SER B O 1
ATOM 3165 N N . ASN B 1 62 ? 16.047 -13.398 -10.984 1 77.31 62 ASN B N 1
ATOM 3166 C CA . ASN B 1 62 ? 16.031 -14.852 -10.859 1 77.31 62 ASN B CA 1
ATOM 3167 C C . ASN B 1 62 ? 14.609 -15.398 -10.875 1 77.31 62 ASN B C 1
ATOM 3169 O O . ASN B 1 62 ? 14.367 -16.531 -10.43 1 77.31 62 ASN B O 1
ATOM 3173 N N . MET B 1 63 ? 13.797 -14.617 -11.367 1 89.44 63 MET B N 1
ATOM 3174 C CA . MET B 1 63 ? 12.422 -15.117 -11.477 1 89.44 63 MET B CA 1
ATOM 3175 C C . MET B 1 63 ? 12.289 -16.078 -12.656 1 89.44 63 MET B C 1
ATOM 3177 O O . MET B 1 63 ? 12.812 -15.828 -13.734 1 89.44 63 MET B O 1
ATOM 3181 N N . LEU B 1 64 ? 11.773 -17.188 -12.375 1 94.25 64 LEU B N 1
ATOM 3182 C CA . LEU B 1 64 ? 11.453 -18.141 -13.43 1 94.25 64 LEU B CA 1
ATOM 3183 C C . LEU B 1 64 ? 10 -17.984 -13.875 1 94.25 64 LEU B C 1
ATOM 3185 O O . LEU B 1 64 ? 9.086 -18.312 -13.117 1 94.25 64 LEU B O 1
ATOM 3189 N N . LEU B 1 65 ? 9.883 -17.469 -15.031 1 96.5 65 LEU B N 1
ATOM 3190 C CA . LEU B 1 65 ? 8.539 -17.453 -15.609 1 96.5 65 LEU B CA 1
ATOM 3191 C C . LEU B 1 65 ? 8.125 -18.859 -16.047 1 96.5 65 LEU B C 1
ATOM 3193 O O . LEU B 1 65 ? 8.922 -19.578 -16.656 1 96.5 65 LEU B O 1
ATOM 3197 N N . TRP B 1 66 ? 6.871 -19.25 -15.758 1 97.94 66 TRP B N 1
ATOM 3198 C CA . TRP B 1 66 ? 6.59 -20.656 -15.984 1 97.94 66 TRP B CA 1
ATOM 3199 C C . TRP B 1 66 ? 5.188 -20.859 -16.547 1 97.94 66 TRP B C 1
ATOM 3201 O O . TRP B 1 66 ? 4.293 -20.047 -16.281 1 97.94 66 TRP B O 1
ATOM 3211 N N . ASP B 1 67 ? 5.039 -21.812 -17.391 1 97.94 67 ASP B N 1
ATOM 3212 C CA . ASP B 1 67 ? 3.779 -22.453 -17.734 1 97.94 67 ASP B CA 1
ATOM 3213 C C . ASP B 1 67 ? 3.668 -23.828 -17.078 1 97.94 67 ASP B C 1
ATOM 3215 O O . ASP B 1 67 ? 4.508 -24.203 -16.25 1 97.94 67 ASP B O 1
ATOM 3219 N N . LYS B 1 68 ? 2.652 -24.5 -17.391 1 98 68 LYS B N 1
ATOM 3220 C CA . LYS B 1 68 ? 2.375 -25.797 -16.766 1 98 68 LYS B CA 1
ATOM 3221 C C . LYS B 1 68 ? 3.553 -26.75 -16.938 1 98 68 LYS B C 1
ATOM 3223 O O . LYS B 1 68 ? 3.996 -27.375 -15.977 1 98 68 LYS B O 1
ATOM 3228 N N . ASP B 1 69 ? 4.109 -26.859 -18.078 1 97.62 69 ASP B N 1
ATOM 3229 C CA . ASP B 1 69 ? 5.195 -27.797 -18.359 1 97.62 69 ASP B CA 1
ATOM 3230 C C . ASP B 1 69 ? 6.465 -27.406 -17.609 1 97.62 69 ASP B C 1
ATOM 3232 O O . ASP B 1 69 ? 7.109 -28.266 -17 1 97.62 69 ASP B O 1
ATOM 3236 N N . LYS B 1 70 ? 6.773 -26.188 -17.641 1 96.69 70 LYS B N 1
ATOM 3237 C CA . LYS B 1 70 ? 8 -25.719 -17.016 1 96.69 70 LYS B CA 1
ATOM 3238 C C . LYS B 1 70 ? 7.949 -25.922 -15.5 1 96.69 70 LYS B C 1
ATOM 3240 O O . LYS B 1 70 ? 8.93 -26.344 -14.883 1 96.69 70 LYS B O 1
ATOM 3245 N N . ILE B 1 71 ? 6.805 -25.609 -14.906 1 97.56 71 ILE B N 1
ATOM 3246 C CA . ILE B 1 71 ? 6.727 -25.641 -13.453 1 97.56 71 ILE B CA 1
ATOM 3247 C C . ILE B 1 71 ? 6.629 -27.094 -12.977 1 97.56 71 ILE B C 1
ATOM 3249 O O . ILE B 1 71 ? 7.125 -27.422 -11.898 1 97.56 71 ILE B O 1
ATOM 3253 N N . THR B 1 72 ? 5.984 -27.953 -13.766 1 96.62 72 THR B N 1
ATOM 3254 C CA .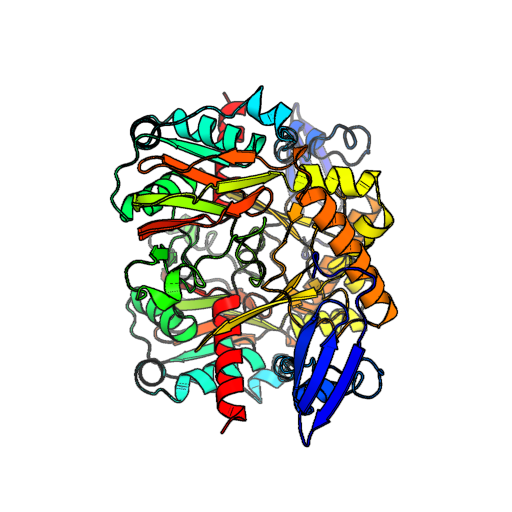 THR B 1 72 ? 5.879 -29.359 -13.398 1 96.62 72 THR B CA 1
ATOM 3255 C C . THR B 1 72 ? 7.223 -30.062 -13.555 1 96.62 72 THR B C 1
ATOM 3257 O O . THR B 1 72 ? 7.539 -30.984 -12.797 1 96.62 72 THR B O 1
ATOM 3260 N N . SER B 1 73 ? 8.016 -29.609 -14.492 1 96 73 SER B N 1
ATOM 3261 C CA . SER B 1 73 ? 9.328 -30.203 -14.727 1 96 73 SER B CA 1
ATOM 3262 C C . SER B 1 73 ? 10.344 -29.703 -13.695 1 96 73 SER B C 1
ATOM 3264 O O . SER B 1 73 ? 11.312 -30.406 -13.383 1 96 73 SER B O 1
ATOM 3266 N N . ASN B 1 74 ? 10.109 -28.484 -13.227 1 93.19 74 ASN B N 1
ATOM 3267 C CA . ASN B 1 74 ? 10.984 -27.875 -12.234 1 93.19 74 ASN B CA 1
ATOM 3268 C C . ASN B 1 74 ? 10.18 -27.219 -11.109 1 93.19 74 ASN B C 1
ATOM 3270 O O . ASN B 1 74 ? 10.203 -26 -10.945 1 93.19 74 ASN B O 1
ATOM 3274 N N . PRO B 1 75 ? 9.586 -28.109 -10.289 1 93.25 75 PRO B N 1
ATOM 3275 C CA . PRO B 1 75 ? 8.75 -27.547 -9.227 1 93.25 75 PRO B CA 1
ATOM 3276 C C . PRO B 1 75 ? 9.578 -26.953 -8.086 1 93.25 75 PRO B C 1
ATOM 3278 O O . PRO B 1 75 ? 10.742 -27.297 -7.906 1 93.25 75 PRO B O 1
ATOM 3281 N N . PRO B 1 76 ? 8.992 -25.953 -7.348 1 93.06 76 PRO B N 1
ATOM 3282 C CA . PRO B 1 76 ? 9.688 -25.453 -6.164 1 93.06 76 PRO B CA 1
ATOM 3283 C C . PRO B 1 76 ? 9.906 -26.516 -5.098 1 93.06 76 PRO B C 1
ATOM 3285 O O . PRO B 1 76 ? 9.141 -27.484 -5.02 1 93.06 76 PRO B O 1
ATOM 3288 N N . ARG B 1 77 ? 10.906 -26.25 -4.309 1 90.5 77 ARG B N 1
ATOM 3289 C CA . ARG B 1 77 ? 11.164 -27.125 -3.174 1 90.5 77 ARG B CA 1
ATOM 3290 C C . ARG B 1 77 ? 10.047 -27.047 -2.146 1 90.5 77 ARG B C 1
ATOM 3292 O O . ARG B 1 77 ? 9.484 -25.969 -1.92 1 90.5 77 ARG B O 1
ATOM 3299 N N . ASN B 1 78 ? 9.781 -28.188 -1.577 1 91.12 78 ASN B N 1
ATOM 3300 C CA . ASN B 1 78 ? 8.812 -28.188 -0.482 1 91.12 78 ASN B CA 1
ATOM 3301 C C . ASN B 1 78 ? 9.484 -27.906 0.858 1 91.12 78 ASN B C 1
ATOM 3303 O O . ASN B 1 78 ? 10.656 -28.234 1.054 1 91.12 78 ASN B O 1
ATOM 3307 N N . PHE B 1 79 ? 8.797 -27.25 1.686 1 97.31 79 PHE B N 1
ATOM 3308 C CA . PHE B 1 79 ? 9.211 -27 3.062 1 97.31 79 PHE B CA 1
ATOM 3309 C C . PHE B 1 79 ? 8.164 -27.531 4.043 1 97.31 79 PHE B C 1
ATOM 3311 O O . PHE B 1 79 ? 6.984 -27.625 3.703 1 97.31 79 PHE B O 1
ATOM 3318 N N . THR B 1 80 ? 8.633 -27.891 5.223 1 97.94 80 THR B N 1
ATOM 3319 C CA . THR B 1 80 ? 7.672 -28.281 6.246 1 97.94 80 THR B CA 1
ATOM 3320 C C . THR B 1 80 ? 7.527 -27.188 7.301 1 97.94 80 THR B C 1
ATOM 3322 O O . THR B 1 80 ? 8.414 -26.344 7.457 1 97.94 80 THR B O 1
ATOM 3325 N N . PHE B 1 81 ? 6.383 -27.266 7.953 1 97.94 81 PHE B N 1
ATOM 3326 C CA . PHE B 1 81 ? 6.117 -26.312 9.023 1 97.94 81 PHE B CA 1
ATOM 3327 C C . PHE B 1 81 ? 7.195 -26.391 10.102 1 97.94 81 PHE B C 1
ATOM 3329 O O . PHE B 1 81 ? 7.688 -25.359 10.57 1 97.94 81 PHE B O 1
ATOM 3336 N N . ASP B 1 82 ? 7.582 -27.594 10.414 1 97.5 82 ASP B N 1
ATOM 3337 C CA . ASP B 1 82 ? 8.602 -27.812 11.438 1 97.5 82 ASP B CA 1
ATOM 3338 C C . ASP B 1 82 ? 9.945 -27.234 11.016 1 97.5 82 ASP B C 1
ATOM 3340 O O . ASP B 1 82 ? 10.625 -26.594 11.812 1 97.5 82 ASP B O 1
ATOM 3344 N N . GLN B 1 83 ? 10.305 -27.438 9.797 1 97 83 GLN B N 1
ATOM 3345 C CA . GLN B 1 83 ? 11.539 -26.859 9.273 1 97 83 GLN B CA 1
ATOM 3346 C C . GLN B 1 83 ? 11.523 -25.328 9.367 1 97 83 GLN B C 1
ATOM 3348 O O . GLN B 1 83 ? 12.492 -24.719 9.812 1 97 83 GLN B O 1
ATOM 3353 N N . LEU B 1 84 ? 10.422 -24.797 8.914 1 96.31 84 LEU B N 1
ATOM 3354 C CA . LEU B 1 84 ? 10.281 -23.344 8.891 1 96.31 84 LEU B CA 1
ATOM 3355 C C . LEU B 1 84 ? 10.367 -22.766 10.297 1 96.31 84 LEU B C 1
ATOM 3357 O O . LEU B 1 84 ? 10.984 -21.719 10.516 1 96.31 84 LEU B O 1
ATOM 3361 N N . LYS B 1 85 ? 9.852 -23.453 11.227 1 95.5 85 LYS B N 1
ATOM 3362 C CA . LYS B 1 85 ? 9.766 -22.969 12.602 1 95.5 85 LYS B CA 1
ATOM 3363 C C . LYS B 1 85 ? 11.086 -23.156 13.336 1 95.5 85 LYS B C 1
ATOM 3365 O O . LYS B 1 85 ? 11.477 -22.328 14.148 1 95.5 85 LYS B O 1
ATOM 3370 N N . ASN B 1 86 ? 11.867 -24.172 12.977 1 96 86 ASN B N 1
ATOM 3371 C CA . ASN B 1 86 ? 12.938 -24.562 13.883 1 96 86 ASN B CA 1
ATOM 3372 C C . ASN B 1 86 ? 14.305 -24.5 13.203 1 96 86 ASN B C 1
ATOM 3374 O O . ASN B 1 86 ? 15.336 -24.562 13.875 1 96 86 ASN B O 1
ATOM 3378 N N . ASP B 1 87 ? 14.359 -24.359 11.914 1 94.94 87 ASP B N 1
ATOM 3379 C CA . ASP B 1 87 ? 15.625 -24.344 11.188 1 94.94 87 ASP B CA 1
ATOM 3380 C C . ASP B 1 87 ? 15.875 -22.969 10.562 1 94.94 87 ASP B C 1
ATOM 3382 O O . ASP B 1 87 ? 15.234 -22.609 9.578 1 94.94 87 ASP B O 1
ATOM 3386 N N . PRO B 1 88 ? 16.812 -22.25 11.039 1 89.31 88 PRO B N 1
ATOM 3387 C CA . PRO B 1 88 ? 17.078 -20.891 10.555 1 89.31 88 PRO B CA 1
ATOM 3388 C C . PRO B 1 88 ? 17.547 -20.859 9.102 1 89.31 88 PRO B C 1
ATOM 3390 O O . PRO B 1 88 ? 17.516 -19.812 8.453 1 89.31 88 PRO B O 1
ATOM 3393 N N . LYS B 1 89 ? 17.922 -21.984 8.609 1 90.81 89 LYS B N 1
ATOM 3394 C CA . LYS B 1 89 ? 18.422 -22.047 7.238 1 90.81 89 LYS B CA 1
ATOM 3395 C C . LYS B 1 89 ? 17.281 -22.172 6.242 1 90.81 89 LYS B C 1
ATOM 3397 O O . LYS B 1 89 ? 17.469 -21.984 5.039 1 90.81 89 LYS B O 1
ATOM 3402 N N . VAL B 1 90 ? 16.141 -22.422 6.699 1 94.62 90 VAL B N 1
ATOM 3403 C CA . VAL B 1 90 ? 15 -22.734 5.828 1 94.62 90 VAL B CA 1
ATOM 3404 C C . VAL B 1 90 ? 14.422 -21.422 5.273 1 94.62 90 VAL B C 1
ATOM 3406 O O . VAL B 1 90 ? 14.094 -21.344 4.086 1 94.62 90 VAL B O 1
ATOM 3409 N N . LEU B 1 91 ? 14.344 -20.391 6.055 1 93.81 91 LEU B N 1
ATOM 3410 C CA . LEU B 1 91 ? 13.656 -19.172 5.652 1 93.81 91 LEU B CA 1
ATOM 3411 C C . LEU B 1 91 ? 14.336 -18.547 4.441 1 93.81 91 LEU B C 1
ATOM 3413 O O . LEU B 1 91 ? 13.672 -18.203 3.459 1 93.81 91 LEU B O 1
ATOM 3417 N N . PRO B 1 92 ? 15.703 -18.422 4.461 1 91.62 92 PRO B N 1
ATOM 3418 C CA . PRO B 1 92 ? 16.344 -17.859 3.273 1 91.62 92 PRO B CA 1
ATOM 3419 C C . PRO B 1 92 ? 16.062 -18.656 2.008 1 91.62 92 PRO B C 1
ATOM 3421 O O . PRO B 1 92 ? 15.797 -18.078 0.951 1 91.62 92 PRO B O 1
ATOM 3424 N N . SER B 1 93 ? 16.094 -19.938 2.148 1 93.38 93 SER B N 1
ATOM 3425 C CA . SER B 1 93 ? 15.828 -20.812 1.01 1 93.38 93 SER B CA 1
ATOM 3426 C C . SER B 1 93 ? 14.375 -20.703 0.555 1 93.38 93 SER B C 1
ATOM 3428 O O . SER B 1 93 ? 14.102 -20.656 -0.645 1 93.38 93 SER B O 1
ATOM 3430 N N . LEU B 1 94 ? 13.539 -20.672 1.481 1 96.19 94 LEU B N 1
ATOM 3431 C CA . LEU B 1 94 ? 12.117 -20.547 1.193 1 96.19 94 LEU B CA 1
ATOM 3432 C C . LEU B 1 94 ? 11.828 -19.234 0.461 1 96.19 94 LEU B C 1
ATOM 3434 O O . LEU B 1 94 ? 11.117 -19.234 -0.543 1 96.19 94 LEU B O 1
ATOM 3438 N N . LEU B 1 95 ? 12.406 -18.156 0.914 1 94.31 95 LEU B N 1
ATOM 3439 C CA . LEU B 1 95 ? 12.188 -16.844 0.308 1 94.31 95 LEU B CA 1
ATOM 3440 C C . LEU B 1 95 ? 12.742 -16.812 -1.112 1 94.31 95 LEU B C 1
ATOM 3442 O O . LEU B 1 95 ? 12.148 -16.188 -1.999 1 94.31 95 LEU B O 1
ATOM 3446 N N . GLU B 1 96 ? 13.82 -17.438 -1.288 1 92.44 96 GLU B N 1
ATOM 3447 C CA . GLU B 1 96 ? 14.391 -17.516 -2.629 1 92.44 96 GLU B CA 1
ATOM 3448 C C . GLU B 1 96 ? 13.461 -18.266 -3.584 1 92.44 96 GLU B C 1
ATOM 3450 O O . GLU B 1 96 ? 13.266 -17.844 -4.723 1 92.44 96 GLU B O 1
ATOM 3455 N N . ASN B 1 97 ? 12.945 -19.344 -3.113 1 94.88 97 ASN B N 1
ATOM 3456 C CA . ASN B 1 97 ? 12.008 -20.109 -3.932 1 94.88 97 ASN B CA 1
ATOM 3457 C C . ASN B 1 97 ? 10.734 -19.328 -4.219 1 94.88 97 ASN B C 1
ATOM 3459 O O . ASN B 1 97 ? 10.234 -19.344 -5.34 1 94.88 97 ASN B O 1
ATOM 3463 N N . LEU B 1 98 ? 10.281 -18.703 -3.217 1 95.88 98 LEU B N 1
ATOM 3464 C CA . LEU B 1 98 ? 9.086 -17.875 -3.377 1 95.88 98 LEU B CA 1
ATOM 3465 C C . LEU B 1 98 ? 9.328 -16.766 -4.406 1 95.88 98 LEU B C 1
ATOM 3467 O O . LEU B 1 98 ? 8.477 -16.516 -5.262 1 95.88 98 LEU B O 1
ATOM 3471 N N . HIS B 1 99 ? 10.477 -16.172 -4.328 1 94.06 99 HIS B N 1
ATOM 3472 C CA . HIS B 1 99 ? 10.82 -15.125 -5.289 1 94.06 99 HIS B CA 1
ATOM 3473 C C . HIS B 1 99 ? 10.961 -15.703 -6.695 1 94.06 99 HIS B C 1
ATOM 3475 O O . HIS B 1 99 ? 10.469 -15.109 -7.664 1 94.06 99 HIS B O 1
ATOM 3481 N N . ARG B 1 100 ? 11.555 -16.828 -6.805 1 94.62 100 ARG B N 1
ATOM 3482 C CA . ARG B 1 100 ? 11.852 -17.438 -8.094 1 94.62 100 ARG B CA 1
ATOM 3483 C C . ARG B 1 100 ? 10.578 -17.938 -8.766 1 94.62 100 ARG B C 1
ATOM 3485 O O . ARG B 1 100 ? 10.375 -17.703 -9.961 1 94.62 100 ARG B O 1
ATOM 3492 N N . PHE B 1 101 ? 9.695 -18.516 -8.016 1 96.88 101 PHE B N 1
ATOM 3493 C CA . PHE B 1 101 ? 8.586 -19.234 -8.641 1 96.88 101 PHE B CA 1
ATOM 3494 C C . PHE B 1 101 ? 7.27 -18.484 -8.414 1 96.88 101 PHE B C 1
ATOM 3496 O O . PHE B 1 101 ? 6.289 -18.719 -9.125 1 96.88 101 PHE B O 1
ATOM 3503 N N . GLY B 1 102 ? 7.219 -17.688 -7.387 1 97.12 102 GLY B N 1
ATOM 3504 C CA . GLY B 1 102 ? 6.004 -16.953 -7.086 1 97.12 102 GLY B CA 1
ATOM 3505 C C . GLY B 1 102 ? 5.094 -17.672 -6.105 1 97.12 102 GLY B C 1
ATOM 3506 O O . GLY B 1 102 ? 4.07 -17.125 -5.688 1 97.12 102 GLY B O 1
ATOM 3507 N N . PHE B 1 103 ? 5.461 -18.922 -5.742 1 98.25 103 PHE B N 1
ATOM 3508 C CA . PHE B 1 103 ? 4.695 -19.641 -4.738 1 98.25 103 PHE B CA 1
ATOM 3509 C C . PHE B 1 103 ? 5.535 -20.75 -4.113 1 98.25 103 PHE B C 1
ATOM 3511 O O . PHE B 1 103 ? 6.57 -21.141 -4.66 1 98.25 103 PHE B O 1
ATOM 3518 N N . ILE B 1 104 ? 5.09 -21.188 -2.949 1 97.94 104 ILE B N 1
ATOM 3519 C CA . ILE B 1 104 ? 5.688 -22.328 -2.266 1 97.94 104 ILE B CA 1
ATOM 3520 C C . ILE B 1 104 ? 4.621 -23.062 -1.452 1 97.94 104 ILE B C 1
ATOM 3522 O O . ILE B 1 104 ? 3.535 -22.531 -1.22 1 97.94 104 ILE B O 1
ATOM 3526 N N . PHE B 1 105 ? 4.984 -24.266 -1.077 1 97.94 105 PHE B N 1
ATOM 3527 C CA . PHE B 1 105 ? 4.141 -25.047 -0.176 1 97.94 105 PHE B CA 1
ATOM 3528 C C . PHE B 1 105 ? 4.832 -25.25 1.164 1 97.94 105 PHE B C 1
ATOM 3530 O O . PHE B 1 105 ? 6.047 -25.453 1.216 1 97.94 105 PHE B O 1
ATOM 3537 N N . VAL B 1 106 ? 4.105 -25.141 2.203 1 98.12 106 VAL B N 1
ATOM 3538 C CA . VAL B 1 106 ? 4.531 -25.547 3.541 1 98.12 106 VAL B CA 1
ATOM 3539 C C . VAL B 1 106 ? 3.709 -26.734 4.016 1 98.12 106 VAL B C 1
ATOM 3541 O O . VAL B 1 106 ? 2.551 -26.578 4.41 1 98.12 106 VAL B O 1
ATOM 3544 N N . ASP B 1 107 ? 4.336 -27.859 4.039 1 97.62 107 ASP B N 1
ATOM 3545 C CA . ASP B 1 107 ? 3.662 -29.125 4.316 1 97.62 107 ASP B CA 1
ATOM 3546 C C . ASP B 1 107 ? 3.662 -29.422 5.812 1 97.62 107 ASP B C 1
ATOM 3548 O O . ASP B 1 107 ? 4.344 -28.75 6.59 1 97.62 107 ASP B O 1
ATOM 3552 N N . ASP B 1 108 ? 2.861 -30.359 6.18 1 97.62 108 ASP B N 1
ATOM 3553 C CA . ASP B 1 108 ? 2.754 -30.875 7.543 1 97.62 108 ASP B CA 1
ATOM 3554 C C . ASP B 1 108 ? 2.43 -29.75 8.523 1 97.62 108 ASP B C 1
ATOM 3556 O O . ASP B 1 108 ? 3.021 -29.672 9.602 1 97.62 108 ASP B O 1
ATOM 3560 N N . THR B 1 109 ? 1.659 -28.844 8.07 1 97.75 109 THR B N 1
ATOM 3561 C CA . THR B 1 109 ? 1.187 -27.766 8.93 1 97.75 109 THR B CA 1
ATOM 3562 C C . THR B 1 109 ? 0.001 -28.234 9.773 1 97.75 109 THR B C 1
ATOM 3564 O O . THR B 1 109 ? -0.946 -28.828 9.25 1 97.75 109 THR B O 1
ATOM 3567 N N . PRO B 1 110 ? 0.073 -28 11.039 1 97.31 110 PRO B N 1
ATOM 3568 C CA . PRO B 1 110 ? -1.082 -28.359 11.867 1 97.31 110 PRO B CA 1
ATOM 3569 C C . PRO B 1 110 ? -2.379 -27.719 11.375 1 97.31 110 PRO B C 1
ATOM 3571 O O . PRO B 1 110 ? -2.35 -26.656 10.75 1 97.31 110 PRO B O 1
ATOM 3574 N N . LEU B 1 111 ? -3.535 -28.297 11.672 1 95.88 111 LEU B N 1
ATOM 3575 C CA . LEU B 1 111 ? -4.812 -27.922 11.078 1 95.88 111 LEU B CA 1
ATOM 3576 C C . LEU B 1 111 ? -5.469 -26.797 11.875 1 95.88 111 LEU B C 1
ATOM 3578 O O . LEU B 1 111 ? -6.543 -26.312 11.516 1 95.88 111 LEU B O 1
ATOM 3582 N N . ASP B 1 112 ? -4.773 -26.25 12.859 1 94 112 ASP B N 1
ATOM 3583 C CA . ASP B 1 112 ? -5.289 -25.125 13.641 1 94 112 ASP B CA 1
ATOM 3584 C C . ASP B 1 112 ? -5.336 -23.844 12.812 1 94 112 ASP B C 1
ATOM 3586 O O . ASP B 1 112 ? -4.406 -23.562 12.055 1 94 112 ASP B O 1
ATOM 3590 N N . ASP B 1 113 ? -6.371 -23.078 13.047 1 89 113 ASP B N 1
ATOM 3591 C CA . ASP B 1 113 ? -6.582 -21.844 12.289 1 89 113 ASP B CA 1
ATOM 3592 C C . ASP B 1 113 ? -5.414 -20.875 12.469 1 89 113 ASP B C 1
ATOM 3594 O O . ASP B 1 113 ? -5.086 -20.125 11.562 1 89 113 ASP B O 1
ATOM 3598 N N . GLU B 1 114 ? -4.742 -21.016 13.531 1 91.12 114 GLU B N 1
ATOM 3599 C CA . GLU B 1 114 ? -3.691 -20.062 13.883 1 91.12 114 GLU B CA 1
ATOM 3600 C C . GLU B 1 114 ? -2.412 -20.344 13.094 1 91.12 114 GLU B C 1
ATOM 3602 O O . GLU B 1 114 ? -1.519 -19.484 13.039 1 91.12 114 GLU B O 1
ATOM 3607 N N . CYS B 1 115 ? -2.35 -21.469 12.5 1 93.75 115 CYS B N 1
ATOM 3608 C CA . CYS B 1 115 ? -1.087 -21.844 11.883 1 93.75 115 CYS B CA 1
ATOM 3609 C C . CYS B 1 115 ? -0.815 -21.016 10.633 1 93.75 115 CYS B C 1
ATOM 3611 O O . CYS B 1 115 ? 0.341 -20.781 10.281 1 93.75 115 CYS B O 1
ATOM 3613 N N . VAL B 1 116 ? -1.86 -20.578 9.977 1 94.88 116 VAL B N 1
ATOM 3614 C CA . VAL B 1 116 ? -1.666 -19.688 8.828 1 94.88 116 VAL B CA 1
ATOM 3615 C C . VAL B 1 116 ? -1 -18.391 9.273 1 94.88 116 VAL B C 1
ATOM 3617 O O . VAL B 1 116 ? -0.082 -17.906 8.609 1 94.88 116 VAL B O 1
ATOM 3620 N N . SER B 1 117 ? -1.484 -17.906 10.406 1 95.12 117 SER B N 1
ATOM 3621 C CA . SER B 1 117 ? -0.884 -16.703 10.953 1 95.12 117 SER B CA 1
ATOM 3622 C C . SER B 1 117 ? 0.583 -16.922 11.305 1 95.12 117 SER B C 1
ATOM 3624 O O . SER B 1 117 ? 1.419 -16.047 11.078 1 95.12 117 SER B O 1
ATOM 3626 N N . GLU B 1 118 ? 0.831 -18.062 11.812 1 96.19 118 GLU B N 1
ATOM 3627 C CA . GLU B 1 118 ? 2.209 -18.375 12.188 1 96.19 118 GLU B CA 1
ATOM 3628 C C . GLU B 1 118 ? 3.107 -18.438 10.953 1 96.19 118 GLU B C 1
ATOM 3630 O O . GLU B 1 118 ? 4.23 -17.938 10.969 1 96.19 118 GLU B O 1
ATOM 3635 N N . VAL B 1 119 ? 2.611 -19.062 9.93 1 96.94 119 VAL B N 1
ATOM 3636 C CA . VAL B 1 119 ? 3.359 -19.156 8.68 1 96.94 119 VAL B CA 1
ATOM 3637 C C . VAL B 1 119 ? 3.641 -17.75 8.148 1 96.94 119 VAL B C 1
ATOM 3639 O O . VAL B 1 119 ? 4.773 -17.438 7.77 1 96.94 119 VAL B O 1
ATOM 3642 N N . CYS B 1 120 ? 2.633 -16.875 8.188 1 96.5 120 CYS B N 1
ATOM 3643 C CA . CYS B 1 120 ? 2.785 -15.5 7.734 1 96.5 120 CYS B CA 1
ATOM 3644 C C . CYS B 1 120 ? 3.807 -14.758 8.586 1 96.5 120 CYS B C 1
ATOM 3646 O O . CYS B 1 120 ? 4.633 -14.008 8.062 1 96.5 120 CYS B O 1
ATOM 3648 N N . GLU B 1 121 ? 3.758 -15.023 9.852 1 95.31 121 GLU B N 1
ATOM 3649 C CA . GLU B 1 121 ? 4.672 -14.352 10.766 1 95.31 121 GLU B CA 1
ATOM 3650 C C . GLU B 1 121 ? 6.113 -14.797 10.531 1 95.31 121 GLU B C 1
ATOM 3652 O O . GLU B 1 121 ? 7.035 -13.977 10.578 1 95.31 121 GLU B O 1
ATOM 3657 N N . LEU B 1 122 ? 6.273 -16.062 10.305 1 93.94 122 LEU B N 1
ATOM 3658 C CA . LEU B 1 122 ? 7.609 -16.594 10.078 1 93.94 122 LEU B CA 1
ATOM 3659 C C . LEU B 1 122 ? 8.203 -16.047 8.781 1 93.94 122 LEU B C 1
ATOM 3661 O O . LEU B 1 122 ? 9.406 -15.781 8.703 1 93.94 122 LEU B O 1
ATOM 3665 N N . ILE B 1 123 ? 7.367 -15.805 7.82 1 93.81 123 ILE B N 1
ATOM 3666 C CA . ILE B 1 123 ? 7.828 -15.406 6.496 1 93.81 123 ILE B CA 1
ATOM 3667 C C . ILE B 1 123 ? 7.965 -13.883 6.434 1 93.81 123 ILE B C 1
ATOM 3669 O O . ILE B 1 123 ? 8.93 -13.367 5.871 1 93.81 123 ILE B O 1
ATOM 3673 N N . GLY B 1 124 ? 7.012 -13.234 7.023 1 91.06 124 GLY B N 1
ATOM 3674 C CA . GLY B 1 124 ? 6.953 -11.797 6.816 1 91.06 124 GLY B CA 1
ATOM 3675 C C . GLY B 1 124 ? 7.102 -11 8.102 1 91.06 124 GLY B C 1
ATOM 3676 O O . GLY B 1 124 ? 7.008 -9.766 8.094 1 91.06 124 GLY B O 1
ATOM 3677 N N . GLY B 1 125 ? 7.223 -11.625 9.227 1 89.38 125 GLY B N 1
ATOM 3678 C CA . GLY B 1 125 ? 7.363 -10.938 10.5 1 89.38 125 GLY B CA 1
ATOM 3679 C C . GLY B 1 125 ? 6.047 -10.781 11.242 1 89.38 125 GLY B C 1
ATOM 3680 O O . GLY B 1 125 ? 5.996 -10.922 12.469 1 89.38 125 GLY B O 1
ATOM 3681 N N . PHE B 1 126 ? 5.043 -10.414 10.547 1 92 126 PHE B N 1
ATOM 3682 C CA . PHE B 1 126 ? 3.701 -10.336 11.109 1 92 126 PHE B CA 1
ATOM 3683 C C . PHE B 1 126 ? 2.646 -10.539 10.031 1 92 126 PHE B C 1
ATOM 3685 O O . PHE B 1 126 ? 2.959 -10.508 8.836 1 92 126 PHE B O 1
ATOM 3692 N N . VAL B 1 127 ? 1.451 -10.789 10.484 1 94.62 127 VAL B N 1
ATOM 3693 C CA . VAL B 1 127 ? 0.31 -10.906 9.578 1 94.62 127 VAL B CA 1
ATOM 3694 C C . VAL B 1 127 ? -0.24 -9.523 9.258 1 94.62 127 VAL B C 1
ATOM 3696 O O . VAL B 1 127 ? -0.396 -8.68 10.148 1 94.62 127 VAL B O 1
ATOM 3699 N N . GLN B 1 128 ? -0.421 -9.281 8.047 1 94.06 128 GLN B N 1
ATOM 3700 C CA . GLN B 1 128 ? -1.048 -8.016 7.676 1 94.06 128 GLN B CA 1
ATOM 3701 C C . GLN B 1 128 ? -2.553 -8.055 7.93 1 94.06 128 GLN B C 1
ATOM 3703 O O . GLN B 1 128 ? -3.279 -8.812 7.281 1 94.06 128 GLN B O 1
ATOM 3708 N N . GLU B 1 129 ? -2.949 -7.219 8.836 1 92.62 129 GLU B N 1
ATOM 3709 C CA . GLU B 1 129 ? -4.375 -7.109 9.133 1 92.62 129 GLU B CA 1
ATOM 3710 C C . GLU B 1 129 ? -5.094 -6.285 8.07 1 92.62 129 GLU B C 1
ATOM 3712 O O . GLU B 1 129 ? -4.566 -5.277 7.594 1 92.62 129 GLU B O 1
ATOM 3717 N N . THR B 1 130 ? -6.273 -6.742 7.66 1 89.19 130 THR B N 1
ATOM 3718 C CA . THR B 1 130 ? -7.133 -6.035 6.715 1 89.19 130 THR B CA 1
ATOM 3719 C C . THR B 1 130 ? -8.539 -5.879 7.281 1 89.19 130 THR B C 1
ATOM 3721 O O . THR B 1 130 ? -8.789 -6.203 8.445 1 89.19 130 THR B O 1
ATOM 3724 N N . ILE B 1 131 ? -9.43 -5.371 6.484 1 85.31 131 ILE B N 1
ATOM 3725 C CA . ILE B 1 131 ? -10.82 -5.215 6.902 1 85.31 131 ILE B CA 1
ATOM 3726 C C . ILE B 1 131 ? -11.438 -6.586 7.148 1 85.31 131 ILE B C 1
ATOM 3728 O O . ILE B 1 131 ? -12.5 -6.691 7.77 1 85.31 131 ILE B O 1
ATOM 3732 N N . PHE B 1 132 ? -10.711 -7.59 6.77 1 86.88 132 PHE B N 1
ATOM 3733 C CA . PHE B 1 132 ? -11.219 -8.945 6.938 1 86.88 132 PHE B CA 1
ATOM 3734 C C . PHE B 1 132 ? -10.625 -9.602 8.18 1 86.88 132 PHE B C 1
ATOM 3736 O O . PHE B 1 132 ? -10.891 -10.773 8.461 1 86.88 132 PHE B O 1
ATOM 3743 N N . GLY B 1 133 ? -9.836 -8.852 8.852 1 88.5 133 GLY B N 1
ATOM 3744 C CA . GLY B 1 133 ? -9.172 -9.383 10.031 1 88.5 133 GLY B CA 1
ATOM 3745 C C . GLY B 1 133 ? -7.73 -9.781 9.773 1 88.5 133 GLY B C 1
ATOM 3746 O O . GLY B 1 133 ? -7.191 -9.539 8.695 1 88.5 133 GLY B O 1
ATOM 3747 N N . ARG B 1 134 ? -7.102 -10.328 10.82 1 90.88 134 ARG B N 1
ATOM 3748 C CA . ARG B 1 134 ? -5.734 -10.82 10.695 1 90.88 134 ARG B CA 1
ATOM 3749 C C . ARG B 1 134 ? -5.691 -12.078 9.836 1 90.88 134 ARG B C 1
ATOM 3751 O O . ARG B 1 134 ? -4.793 -12.234 9 1 90.88 134 ARG B O 1
ATOM 3758 N N . VAL B 1 135 ? -6.734 -12.906 10.148 1 92.44 135 VAL B N 1
ATOM 3759 C CA . VAL B 1 135 ? -6.977 -14.078 9.32 1 92.44 135 VAL B CA 1
ATOM 3760 C C . VAL B 1 135 ? -8.43 -14.102 8.859 1 92.44 135 VAL B C 1
ATOM 3762 O O . VAL B 1 135 ? -9.305 -13.555 9.531 1 92.44 135 VAL B O 1
ATOM 3765 N N . TYR B 1 136 ? -8.656 -14.633 7.688 1 90.81 136 TYR B N 1
ATOM 3766 C CA . TYR B 1 136 ? -10.031 -14.805 7.234 1 90.81 136 TYR B CA 1
ATOM 3767 C C . TYR B 1 136 ? -10.359 -16.281 7.062 1 90.81 136 TYR B C 1
ATOM 3769 O O . TYR B 1 136 ? -9.477 -17.094 6.785 1 90.81 136 TYR B O 1
ATOM 3777 N N . VAL B 1 137 ? -11.578 -16.625 7.301 1 89.88 137 VAL B N 1
ATOM 3778 C CA . VAL B 1 137 ? -12.055 -18 7.203 1 89.88 137 VAL B CA 1
ATOM 3779 C C . VAL B 1 137 ? -13.18 -18.078 6.18 1 89.88 137 VAL B C 1
ATOM 3781 O O . VAL B 1 137 ? -14.141 -17.312 6.234 1 89.88 137 VAL B O 1
ATOM 3784 N N . LEU B 1 138 ? -12.961 -18.891 5.242 1 84.94 138 LEU B N 1
ATOM 3785 C CA . LEU B 1 138 ? -14.016 -19.219 4.281 1 84.94 138 LEU B CA 1
ATOM 3786 C C . LEU B 1 138 ? -14.555 -20.625 4.516 1 84.94 138 LEU B C 1
ATOM 3788 O O . LEU B 1 138 ? -13.797 -21.594 4.5 1 84.94 138 LEU B O 1
ATOM 3792 N N . SER B 1 139 ? -15.773 -20.625 4.977 1 84.75 139 SER B N 1
ATOM 3793 C CA . SER B 1 139 ? -16.422 -21.906 5.203 1 84.75 139 SER B CA 1
ATOM 3794 C C . SER B 1 139 ? -17.844 -21.938 4.617 1 84.75 139 SER B C 1
ATOM 3796 O O . SER B 1 139 ? -18.547 -20.922 4.668 1 84.75 139 SER B O 1
ATOM 3798 N N . ASN B 1 140 ? -18.141 -22.906 3.877 1 71.81 140 ASN B N 1
ATOM 3799 C CA . ASN B 1 140 ? -19.5 -23 3.359 1 71.81 140 ASN B CA 1
ATOM 3800 C C . ASN B 1 140 ? -20.406 -23.766 4.305 1 71.81 140 ASN B C 1
ATOM 3802 O O . ASN B 1 140 ? -21.531 -24.156 3.932 1 71.81 140 ASN B O 1
ATOM 3806 N N . ARG B 1 141 ? -19.906 -24.312 5.473 1 58.84 141 ARG B N 1
ATOM 3807 C CA . ARG B 1 141 ? -20.75 -25.062 6.387 1 58.84 141 ARG B CA 1
ATOM 3808 C C . ARG B 1 141 ? -21.953 -24.219 6.82 1 58.84 141 ARG B C 1
ATOM 3810 O O . ARG B 1 141 ? -23.031 -24.75 7.094 1 58.84 141 ARG B O 1
ATOM 3817 N N . THR B 1 142 ? -21.734 -23.031 7.125 1 49.84 142 THR B N 1
ATOM 3818 C CA . THR B 1 142 ? -22.891 -22.375 7.711 1 49.84 142 THR B CA 1
ATOM 3819 C C . THR B 1 142 ? -23.922 -22.047 6.633 1 49.84 142 THR B C 1
ATOM 3821 O O . THR B 1 142 ? -24.969 -21.469 6.93 1 49.84 142 THR B O 1
ATOM 3824 N N . LEU B 1 143 ? -23.531 -22.125 5.348 1 44.19 143 LEU B N 1
ATOM 3825 C CA . LEU B 1 143 ? -24.641 -21.891 4.426 1 44.19 143 LEU B CA 1
ATOM 3826 C C . LEU B 1 143 ? -25.453 -23.156 4.195 1 44.19 143 LEU B C 1
ATOM 3828 O O . LEU B 1 143 ? -24.906 -24.266 4.215 1 44.19 143 LEU B O 1
ATOM 3832 N N . THR B 1 144 ? -26.828 -23.281 4.32 1 36.72 144 THR B N 1
ATOM 3833 C CA . THR B 1 144 ? -27.766 -24.344 3.973 1 36.72 144 THR B CA 1
ATOM 3834 C C . THR B 1 144 ? -27.469 -24.891 2.576 1 36.72 144 THR B C 1
ATOM 3836 O O . THR B 1 144 ? -26.828 -24.219 1.766 1 36.72 144 THR B O 1
ATOM 3839 N N . HIS B 1 145 ? -28.109 -26.297 2.154 1 36.06 145 HIS B N 1
ATOM 3840 C CA . HIS B 1 145 ? -27.969 -27.062 0.922 1 36.06 145 HIS B CA 1
ATOM 3841 C C . HIS B 1 145 ? -28.109 -26.172 -0.303 1 36.06 145 HIS B C 1
ATOM 3843 O O . HIS B 1 145 ? -27.406 -26.359 -1.297 1 36.06 145 HIS B O 1
ATOM 3849 N N . ALA B 1 146 ? -29.312 -25.734 -0.456 1 32.94 146 ALA B N 1
ATOM 3850 C CA . ALA B 1 146 ? -29.781 -25 -1.628 1 32.94 146 ALA B CA 1
ATOM 3851 C C . ALA B 1 146 ? -28.75 -23.953 -2.064 1 32.94 146 ALA B C 1
ATOM 3853 O O . ALA B 1 146 ? -28.578 -23.719 -3.26 1 32.94 146 ALA B O 1
ATOM 3854 N N . ASP B 1 147 ? -28.219 -23.312 -1.142 1 35.44 147 ASP B N 1
ATOM 3855 C CA . ASP B 1 147 ? -27.438 -22.109 -1.434 1 35.44 147 ASP B CA 1
ATOM 3856 C C . ASP B 1 147 ? -25.984 -22.469 -1.74 1 35.44 147 ASP B C 1
ATOM 3858 O O . ASP B 1 147 ? -25.188 -21.594 -2.084 1 35.44 147 ASP B O 1
ATOM 3862 N N . ILE B 1 148 ? -25.594 -23.781 -1.717 1 36.94 148 ILE B N 1
ATOM 3863 C CA . ILE B 1 148 ? -24.203 -24.219 -1.68 1 36.94 148 ILE B CA 1
ATOM 3864 C C . ILE B 1 148 ? -23.656 -24.281 -3.1 1 36.94 148 ILE B C 1
ATOM 3866 O O . ILE B 1 148 ? -22.531 -23.828 -3.359 1 36.94 148 ILE B O 1
ATOM 3870 N N . ALA B 1 149 ? -24.219 -25.297 -3.875 1 36.75 149 ALA B N 1
ATOM 3871 C CA . ALA B 1 149 ? -23.719 -25.531 -5.227 1 36.75 149 ALA B CA 1
ATOM 3872 C C . ALA B 1 149 ? -23.703 -24.234 -6.039 1 36.75 149 ALA B C 1
ATOM 3874 O O . ALA B 1 149 ? -22.766 -23.984 -6.801 1 36.75 149 ALA B O 1
ATOM 3875 N N . TYR B 1 150 ? -24.859 -23.719 -6.102 1 38.69 150 TYR B N 1
ATOM 3876 C CA . TYR B 1 150 ? -25.109 -22.406 -6.668 1 38.69 150 TYR B CA 1
ATOM 3877 C C . TYR B 1 150 ? -24.203 -21.359 -6.035 1 38.69 150 TYR B C 1
ATOM 3879 O O . TYR B 1 150 ? -23.938 -20.297 -6.629 1 38.69 150 TYR B O 1
ATOM 3887 N N . LEU B 1 151 ? -23.562 -21.688 -4.828 1 47.5 151 LEU B N 1
ATOM 3888 C CA . LEU B 1 151 ? -22.922 -20.75 -3.918 1 47.5 151 LEU B CA 1
ATOM 3889 C C . LEU B 1 151 ? -21.391 -20.844 -4.031 1 47.5 151 LEU B C 1
ATOM 3891 O O . LEU B 1 151 ? -20.688 -19.984 -3.516 1 47.5 151 LEU B O 1
ATOM 3895 N N . ASN B 1 152 ? -20.969 -22.188 -4.672 1 60.78 152 ASN B N 1
ATOM 3896 C CA . ASN B 1 152 ? -19.516 -22.078 -4.691 1 60.78 152 ASN B CA 1
ATOM 3897 C C . ASN B 1 152 ? -18.969 -22.188 -6.113 1 60.78 152 ASN B C 1
ATOM 3899 O O . ASN B 1 152 ? -18.297 -23.156 -6.457 1 60.78 152 ASN B O 1
ATOM 3903 N N . PRO B 1 153 ? -19.359 -21.375 -7.02 1 68.69 153 PRO B N 1
ATOM 3904 C CA . PRO B 1 153 ? -18.906 -21.359 -8.406 1 68.69 153 PRO B CA 1
ATOM 3905 C C . PRO B 1 153 ? -17.375 -21.312 -8.523 1 68.69 153 PRO B C 1
ATOM 3907 O O . PRO B 1 153 ? -16.688 -21 -7.551 1 68.69 153 PRO B O 1
ATOM 3910 N N . ALA B 1 154 ? -17.016 -21.953 -9.703 1 83.81 154 ALA B N 1
ATOM 3911 C CA . ALA B 1 154 ? -15.602 -21.844 -10.055 1 83.81 154 ALA B CA 1
ATOM 3912 C C . ALA B 1 154 ? -15.141 -20.391 -9.977 1 83.81 154 ALA B C 1
ATOM 3914 O O . ALA B 1 154 ? -15.93 -19.469 -10.211 1 83.81 154 ALA B O 1
ATOM 3915 N N . LEU B 1 155 ? -14.031 -20.297 -9.461 1 86 155 LEU B N 1
ATOM 3916 C CA . LEU B 1 155 ? -13.367 -19 -9.453 1 86 155 LEU B CA 1
ATOM 3917 C C . LEU B 1 155 ? -12.258 -18.953 -10.492 1 86 155 LEU B C 1
ATOM 3919 O O . LEU B 1 155 ? -11.352 -19.781 -10.484 1 86 155 LEU B O 1
ATOM 3923 N N . ASN B 1 156 ? -12.398 -18.062 -11.383 1 91.19 156 ASN B N 1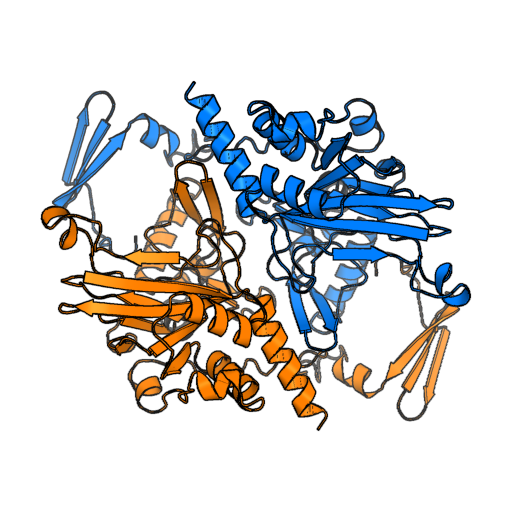
ATOM 3924 C CA . ASN B 1 156 ? -11.352 -17.875 -12.391 1 91.19 156 ASN B CA 1
ATOM 3925 C C . ASN B 1 156 ? -10.078 -17.297 -11.781 1 91.19 156 ASN B C 1
ATOM 3927 O O . ASN B 1 156 ? -10.102 -16.766 -10.672 1 91.19 156 ASN B O 1
ATOM 3931 N N . ALA B 1 157 ? -9.023 -17.453 -12.531 1 96.88 157 ALA B N 1
ATOM 3932 C CA . ALA B 1 157 ? -7.742 -16.891 -12.102 1 96.88 157 ALA B CA 1
ATOM 3933 C C . ALA B 1 157 ? -7.875 -15.406 -11.789 1 96.88 157 ALA B C 1
ATOM 3935 O O . ALA B 1 157 ? -8.414 -14.641 -12.594 1 96.88 157 ALA B O 1
ATOM 3936 N N . HIS B 1 158 ? -7.461 -15.008 -10.602 1 97.31 158 HIS B N 1
ATOM 3937 C CA . HIS B 1 158 ? -7.559 -13.617 -10.172 1 97.31 158 HIS B CA 1
ATOM 3938 C C . HIS B 1 158 ? -6.52 -13.297 -9.094 1 97.31 158 HIS B C 1
ATOM 3940 O O . HIS B 1 158 ? -5.855 -14.195 -8.586 1 97.31 158 HIS B O 1
ATOM 3946 N N . THR B 1 159 ? -6.258 -12.062 -8.844 1 97.06 159 THR B N 1
ATOM 3947 C CA . THR B 1 159 ? -5.508 -11.594 -7.684 1 97.06 159 THR B CA 1
ATOM 3948 C C . THR B 1 159 ? -6.441 -10.961 -6.656 1 97.06 159 THR B C 1
ATOM 3950 O O . THR B 1 159 ? -7.523 -10.484 -7.004 1 97.06 159 THR B O 1
ATOM 3953 N N . ASP B 1 160 ? -6.055 -11.055 -5.449 1 94.94 160 ASP B N 1
ATOM 3954 C CA . ASP B 1 160 ? -6.871 -10.492 -4.379 1 94.94 160 ASP B CA 1
ATOM 3955 C C . ASP B 1 160 ? -6.535 -9.023 -4.145 1 94.94 160 ASP B C 1
ATOM 3957 O O . ASP B 1 160 ? -5.48 -8.547 -4.566 1 94.94 160 ASP B O 1
ATOM 3961 N N . GLN B 1 161 ? -7.414 -8.312 -3.611 1 94.12 161 GLN B N 1
ATOM 3962 C CA . GLN B 1 161 ? -7.258 -6.977 -3.039 1 94.12 161 GLN B CA 1
ATOM 3963 C C . GLN B 1 161 ? -6.91 -5.953 -4.117 1 94.12 161 GLN B C 1
ATOM 3965 O O . GLN B 1 161 ? -6.098 -5.055 -3.887 1 94.12 161 GLN B O 1
ATOM 3970 N N . THR B 1 162 ? -7.523 -6.117 -5.258 1 95.31 162 THR B N 1
ATOM 3971 C CA . THR B 1 162 ? -7.27 -5.215 -6.375 1 95.31 162 THR B CA 1
ATOM 3972 C C . THR B 1 162 ? -7.789 -3.812 -6.062 1 95.31 162 THR B C 1
ATOM 3974 O O . THR B 1 162 ? -7.34 -2.832 -6.66 1 95.31 162 THR B O 1
ATOM 3977 N N . TYR B 1 163 ? -8.711 -3.691 -5.086 1 93.06 163 TYR B N 1
ATOM 3978 C CA . TYR B 1 163 ? -9.391 -2.438 -4.777 1 93.06 163 TYR B CA 1
ATOM 3979 C C . TYR B 1 163 ? -8.625 -1.648 -3.725 1 93.06 163 TYR B C 1
ATOM 3981 O O . TYR B 1 163 ? -9 -0.524 -3.385 1 93.06 163 TYR B O 1
ATOM 3989 N N . PHE B 1 164 ? -7.566 -2.201 -3.217 1 93.06 164 PHE B N 1
ATOM 3990 C CA . PHE B 1 164 ? -6.738 -1.49 -2.252 1 93.06 164 PHE B CA 1
ATOM 3991 C C . PHE B 1 164 ? -5.719 -0.605 -2.959 1 93.06 164 PHE B C 1
ATOM 3993 O O . PHE B 1 164 ? -5.332 -0.884 -4.098 1 93.06 164 PHE B O 1
ATOM 4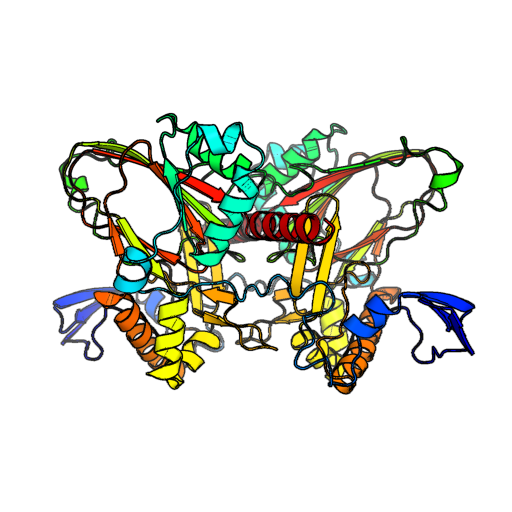000 N N . ALA B 1 165 ? -5.277 0.445 -2.229 1 90.69 165 ALA B N 1
ATOM 4001 C CA . ALA B 1 165 ? -4.207 1.29 -2.754 1 90.69 165 ALA B CA 1
ATOM 4002 C C . ALA B 1 165 ? -2.955 0.469 -3.047 1 90.69 165 ALA B C 1
ATOM 4004 O O . ALA B 1 165 ? -2.311 0.658 -4.082 1 90.69 165 ALA B O 1
ATOM 4005 N N . CYS B 1 166 ? -2.682 -0.443 -2.174 1 89.19 166 CYS B N 1
ATOM 4006 C CA . CYS B 1 166 ? -1.598 -1.4 -2.355 1 89.19 166 CYS B CA 1
ATOM 4007 C C . CYS B 1 166 ? -2.049 -2.811 -1.994 1 89.19 166 CYS B C 1
ATOM 4009 O O . CYS B 1 166 ? -2.354 -3.09 -0.833 1 89.19 166 CYS B O 1
ATOM 4011 N N . PRO B 1 167 ? -2.062 -3.594 -2.979 1 90.19 167 PRO B N 1
ATOM 4012 C CA . PRO B 1 167 ? -2.436 -4.973 -2.656 1 90.19 167 PRO B CA 1
ATOM 4013 C C . PRO B 1 167 ? -1.387 -5.684 -1.803 1 90.19 167 PRO B C 1
ATOM 4015 O O . PRO B 1 167 ? -0.221 -5.281 -1.787 1 90.19 167 PRO B O 1
ATOM 4018 N N . VAL B 1 168 ? -1.796 -6.699 -1.161 1 91.94 168 VAL B N 1
ATOM 4019 C CA . VAL B 1 168 ? -0.911 -7.477 -0.299 1 91.94 168 VAL B CA 1
ATOM 4020 C C . VAL B 1 168 ? 0.198 -8.109 -1.135 1 91.94 168 VAL B C 1
ATOM 4022 O O . VAL B 1 168 ? 0.052 -8.281 -2.348 1 91.94 168 VAL B O 1
ATOM 4025 N N . GLY B 1 169 ? 1.251 -8.422 -0.46 1 95.62 169 GLY B N 1
ATOM 4026 C CA . GLY B 1 169 ? 2.352 -9.094 -1.133 1 95.62 169 GLY B CA 1
ATOM 4027 C C . GLY B 1 169 ? 2.131 -10.586 -1.297 1 95.62 169 GLY B C 1
ATOM 4028 O O . GLY B 1 169 ? 1.973 -11.07 -2.416 1 95.62 169 GLY B O 1
ATOM 4029 N N . LEU B 1 170 ? 1.975 -11.195 -0.111 1 97.94 170 LEU B N 1
ATOM 4030 C CA . LEU B 1 170 ? 1.771 -12.641 -0.111 1 97.94 170 LEU B CA 1
ATOM 4031 C C . LEU B 1 170 ? 0.392 -13 0.434 1 97.94 170 LEU B C 1
ATOM 4033 O O . LEU B 1 170 ? -0.128 -12.312 1.315 1 97.94 170 LEU B O 1
ATOM 4037 N N . GLN B 1 171 ? -0.094 -14.031 -0.103 1 97.44 171 GLN B N 1
ATOM 4038 C CA . GLN B 1 171 ? -1.3 -14.672 0.414 1 97.44 171 GLN B CA 1
ATOM 4039 C C . GLN B 1 171 ? -1.029 -16.125 0.802 1 97.44 171 GLN B C 1
ATOM 4041 O O . GLN B 1 171 ? -0.475 -16.891 0.012 1 97.44 171 GLN B O 1
ATOM 4046 N N . ALA B 1 172 ? -1.337 -16.438 2.002 1 97.88 172 ALA B N 1
ATOM 4047 C CA . ALA B 1 172 ? -1.272 -17.812 2.48 1 97.88 172 ALA B CA 1
ATOM 4048 C C . ALA B 1 172 ? -2.668 -18.422 2.598 1 97.88 172 ALA B C 1
ATOM 4050 O O . ALA B 1 172 ? -3.598 -17.766 3.072 1 97.88 172 ALA B O 1
ATOM 4051 N N . MET B 1 173 ? -2.818 -19.641 2.152 1 96.88 173 MET B N 1
ATOM 4052 C CA . MET B 1 173 ? -4.102 -20.328 2.23 1 96.88 173 MET B CA 1
ATOM 4053 C C . MET B 1 173 ? -3.92 -21.75 2.736 1 96.88 173 MET B C 1
ATOM 4055 O O . MET B 1 173 ? -2.988 -22.453 2.324 1 96.88 173 MET B O 1
ATOM 4059 N N . HIS B 1 174 ? -4.75 -22.141 3.611 1 96.75 174 HIS B N 1
ATOM 4060 C CA . HIS B 1 174 ? -4.738 -23.453 4.223 1 96.75 174 HIS B CA 1
ATOM 4061 C C . HIS B 1 174 ? -6.133 -24.078 4.223 1 96.75 174 HIS B C 1
ATOM 4063 O O . HIS B 1 174 ? -7.035 -23.578 4.906 1 96.75 174 HIS B O 1
ATOM 4069 N N . VAL B 1 175 ? -6.312 -25.125 3.441 1 93.81 175 VAL B N 1
ATOM 4070 C CA . VAL B 1 175 ? -7.543 -25.906 3.574 1 93.81 175 VAL B CA 1
ATOM 4071 C C . VAL B 1 175 ? -7.434 -26.844 4.777 1 93.81 175 VAL B C 1
ATOM 4073 O O . VAL B 1 175 ? -6.625 -27.766 4.781 1 93.81 175 VAL B O 1
ATOM 4076 N N . THR B 1 176 ? -8.266 -26.594 5.723 1 93.94 176 THR B N 1
ATOM 4077 C CA . THR B 1 176 ? -8.148 -27.359 6.953 1 93.94 176 THR B CA 1
ATOM 4078 C C . THR B 1 176 ? -9.156 -28.516 6.969 1 93.94 176 THR B C 1
ATOM 4080 O O . THR B 1 176 ? -9.039 -29.438 7.77 1 93.94 176 THR B O 1
ATOM 4083 N N . HIS B 1 177 ? -10.117 -28.344 6.082 1 92.19 177 HIS B N 1
ATOM 4084 C CA . HIS B 1 177 ? -11.125 -29.391 5.98 1 92.19 177 HIS B CA 1
ATOM 4085 C C . HIS B 1 177 ? -11.805 -29.375 4.613 1 92.19 177 HIS B C 1
ATOM 4087 O O . HIS B 1 177 ? -12.117 -28.297 4.09 1 92.19 177 HIS B O 1
ATOM 4093 N N . HIS B 1 178 ? -11.922 -30.578 4.047 1 89 178 HIS B N 1
ATOM 4094 C CA . HIS B 1 178 ? -12.766 -30.688 2.859 1 89 178 HIS B CA 1
ATOM 4095 C C . HIS B 1 178 ? -13.391 -32.062 2.766 1 89 178 HIS B C 1
ATOM 4097 O O . HIS B 1 178 ? -12.68 -33.094 2.674 1 89 178 HIS B O 1
ATOM 4103 N N . ASP B 1 179 ? -14.656 -32.125 2.922 1 89.06 179 ASP B N 1
ATOM 4104 C CA . ASP B 1 179 ? -15.438 -33.312 2.725 1 89.06 179 ASP B CA 1
ATOM 4105 C C . ASP B 1 179 ? -16.344 -33.188 1.495 1 89.06 179 ASP B C 1
ATOM 4107 O O . ASP B 1 179 ? -17.469 -32.75 1.594 1 89.06 179 ASP B O 1
ATOM 4111 N N . GLY B 1 180 ? -15.914 -33.562 0.399 1 87.31 180 GLY B N 1
ATOM 4112 C CA . GLY B 1 180 ? -16.609 -33.438 -0.867 1 87.31 180 GLY B CA 1
ATOM 4113 C C . GLY B 1 180 ? -15.719 -33.656 -2.072 1 87.31 180 GLY B C 1
ATOM 4114 O O . GLY B 1 180 ? -14.68 -34.312 -1.965 1 87.31 180 GLY B O 1
ATOM 4115 N N . THR B 1 181 ? -16.172 -33.219 -3.246 1 87.5 181 THR B N 1
ATOM 4116 C CA . THR B 1 181 ? -15.43 -33.406 -4.488 1 87.5 181 THR B CA 1
ATOM 4117 C C . THR B 1 181 ? -15.078 -32.031 -5.098 1 87.5 181 THR B C 1
ATOM 4119 O O . THR B 1 181 ? -15.586 -31 -4.66 1 87.5 181 THR B O 1
ATOM 4122 N N . GLY B 1 182 ? -14.094 -32.156 -6.082 1 89.75 182 GLY B N 1
ATOM 4123 C CA . GLY B 1 182 ? -13.688 -30.922 -6.715 1 89.75 182 GLY B CA 1
ATOM 4124 C C . GLY B 1 182 ? -12.797 -30.078 -5.836 1 89.75 182 GLY B C 1
ATOM 4125 O O . GLY B 1 182 ? -11.898 -30.594 -5.16 1 89.75 182 GLY B O 1
ATOM 4126 N N . GLY B 1 183 ? -12.898 -28.766 -5.977 1 89.5 183 GLY B N 1
ATOM 4127 C CA . GLY B 1 183 ? -12.125 -27.844 -5.168 1 89.5 183 GLY B CA 1
ATOM 4128 C C . GLY B 1 183 ? -10.641 -27.844 -5.516 1 89.5 183 GLY B C 1
ATOM 4129 O O . GLY B 1 183 ? -9.797 -27.688 -4.633 1 89.5 183 GLY B O 1
ATOM 4130 N N . LEU B 1 184 ? -10.422 -28.094 -6.762 1 94.5 184 LEU B N 1
ATOM 4131 C CA . LEU B 1 184 ? -9.039 -27.953 -7.211 1 94.5 184 LEU B CA 1
ATOM 4132 C C . LEU B 1 184 ? -8.609 -26.484 -7.195 1 94.5 184 LEU B C 1
ATOM 4134 O O . LEU B 1 184 ? -9.422 -25.594 -7.469 1 94.5 184 LEU B O 1
ATOM 4138 N N . SER B 1 185 ? -7.398 -26.328 -6.859 1 96 185 SER B N 1
ATOM 4139 C CA . SER B 1 185 ? -6.824 -24.984 -6.883 1 96 185 SER B CA 1
ATOM 4140 C C . SER B 1 185 ? -6.121 -24.703 -8.211 1 96 185 SER B C 1
ATOM 4142 O O . SER B 1 185 ? -5.57 -25.625 -8.828 1 96 185 SER B O 1
ATOM 4144 N N . LEU B 1 186 ? -6.184 -23.547 -8.586 1 97.81 186 LEU B N 1
ATOM 4145 C CA . LEU B 1 186 ? -5.582 -23.078 -9.828 1 97.81 186 LEU B CA 1
ATOM 4146 C C . LEU B 1 186 ? -4.5 -22.031 -9.555 1 97.81 186 LEU B C 1
ATOM 4148 O O . LEU B 1 186 ? -4.684 -21.156 -8.719 1 97.81 186 LEU B O 1
ATOM 4152 N N . LEU B 1 187 ? -3.314 -22.188 -10.227 1 98.5 187 LEU B N 1
ATOM 4153 C CA . LEU B 1 187 ? -2.311 -21.125 -10.289 1 98.5 187 LEU B CA 1
ATOM 4154 C C . LEU B 1 187 ? -1.985 -20.766 -11.734 1 98.5 187 LEU B C 1
ATOM 4156 O O . LEU B 1 187 ? -1.911 -21.656 -12.594 1 98.5 187 LEU B O 1
ATOM 4160 N N . VAL B 1 188 ? -1.814 -19.547 -11.992 1 98.75 188 VAL B N 1
ATOM 4161 C CA . VAL B 1 188 ? -1.355 -19.031 -13.281 1 98.75 188 VAL B CA 1
ATOM 4162 C C . VAL B 1 188 ? -0.268 -17.984 -13.062 1 98.75 188 VAL B C 1
ATOM 4164 O O . VAL B 1 188 ? -0.455 -17.031 -12.289 1 98.75 188 VAL B O 1
ATOM 4167 N N . ASP B 1 189 ? 0.902 -18.156 -13.688 1 98.44 189 ASP B N 1
ATOM 4168 C CA . ASP B 1 189 ? 1.94 -17.125 -13.625 1 98.44 189 ASP B CA 1
ATOM 4169 C C . ASP B 1 189 ? 1.572 -15.922 -14.484 1 98.44 189 ASP B C 1
ATOM 4171 O O . ASP B 1 189 ? 1.756 -15.945 -15.703 1 98.44 189 ASP B O 1
ATOM 4175 N N . GLY B 1 190 ? 1.145 -14.914 -13.828 1 98.38 190 GLY B N 1
ATOM 4176 C CA . GLY B 1 190 ? 0.693 -13.719 -14.516 1 98.38 190 GLY B CA 1
ATOM 4177 C C . GLY B 1 190 ? 1.806 -13 -15.258 1 98.38 190 GLY B C 1
ATOM 4178 O O . GLY B 1 190 ? 1.56 -12.344 -16.266 1 98.38 190 GLY B O 1
ATOM 4179 N N . PHE B 1 191 ? 3.037 -13.094 -14.75 1 97.5 191 PHE B N 1
ATOM 4180 C CA . PHE B 1 191 ? 4.164 -12.453 -15.414 1 97.5 191 PHE B CA 1
ATOM 4181 C C . PHE B 1 191 ? 4.488 -13.141 -16.734 1 97.5 191 PHE B C 1
ATOM 4183 O O . PHE B 1 191 ? 4.785 -12.484 -17.734 1 97.5 191 PHE B O 1
ATOM 4190 N N . LYS B 1 192 ? 4.395 -14.43 -16.734 1 97.56 192 LYS B N 1
ATOM 4191 C CA . LYS B 1 192 ? 4.562 -15.172 -17.984 1 97.56 192 LYS B CA 1
ATOM 4192 C C . LYS B 1 192 ? 3.473 -14.805 -18.984 1 97.56 192 LYS B C 1
ATOM 4194 O O . LYS B 1 192 ? 3.76 -14.562 -20.156 1 97.56 192 LYS B O 1
ATOM 4199 N N . ALA B 1 193 ? 2.279 -14.742 -18.516 1 98.31 193 ALA B N 1
ATOM 4200 C CA . ALA B 1 193 ? 1.156 -14.383 -19.359 1 98.31 193 ALA B CA 1
ATOM 4201 C C . ALA B 1 193 ? 1.324 -12.969 -19.922 1 98.31 193 ALA B C 1
ATOM 4203 O O . ALA B 1 193 ? 1.007 -12.711 -21.078 1 98.31 193 ALA B O 1
ATOM 4204 N N . ALA B 1 194 ? 1.773 -12.07 -19.062 1 98 194 ALA B N 1
ATOM 4205 C CA . ALA B 1 194 ? 2.01 -10.695 -19.5 1 98 194 ALA B CA 1
ATOM 4206 C C . ALA B 1 194 ? 3.08 -10.641 -20.594 1 98 194 ALA B C 1
ATOM 4208 O O . ALA B 1 194 ? 2.959 -9.875 -21.547 1 98 194 ALA B O 1
ATOM 4209 N N . LYS B 1 195 ? 4.109 -11.438 -20.391 1 96.69 195 LYS B N 1
ATOM 4210 C CA . LYS B 1 195 ? 5.148 -11.523 -21.406 1 96.69 195 LYS B CA 1
ATOM 4211 C C . LYS B 1 195 ? 4.578 -12.016 -22.734 1 96.69 195 LYS B C 1
ATOM 4213 O O . LYS B 1 195 ? 4.902 -11.477 -23.797 1 96.69 195 LYS B O 1
ATOM 4218 N N . ASP B 1 196 ? 3.752 -13 -22.688 1 97.81 196 ASP B N 1
ATOM 4219 C CA . ASP B 1 196 ? 3.096 -13.5 -23.891 1 97.81 196 ASP B CA 1
ATOM 4220 C C . ASP B 1 196 ? 2.225 -12.422 -24.531 1 97.81 196 ASP B C 1
ATOM 4222 O O . ASP B 1 196 ? 2.203 -12.281 -25.766 1 97.81 196 ASP B O 1
ATOM 4226 N N . LEU B 1 197 ? 1.526 -11.703 -23.703 1 98.06 197 LEU B N 1
ATOM 4227 C CA . LEU B 1 197 ? 0.681 -10.633 -24.219 1 98.06 197 LEU B CA 1
ATOM 4228 C C . LEU B 1 197 ? 1.515 -9.594 -24.969 1 98.06 197 LEU B C 1
ATOM 4230 O O . LEU B 1 197 ? 1.128 -9.133 -26.047 1 98.06 197 LEU B O 1
ATOM 4234 N N . TYR B 1 198 ? 2.615 -9.258 -24.344 1 97.06 198 TYR B N 1
ATOM 4235 C CA . TYR B 1 198 ? 3.504 -8.273 -24.969 1 97.06 198 TYR B CA 1
ATOM 4236 C C . TYR B 1 198 ? 3.938 -8.727 -26.359 1 97.06 198 TYR B C 1
ATOM 4238 O O . TYR B 1 198 ? 3.99 -7.922 -27.281 1 97.06 198 TYR B O 1
ATOM 4246 N N . LYS B 1 199 ? 4.191 -9.945 -26.547 1 97.25 199 LYS B N 1
ATOM 4247 C CA . LYS B 1 199 ? 4.652 -10.516 -27.812 1 97.25 199 LYS B CA 1
ATOM 4248 C C . LYS B 1 199 ? 3.502 -10.648 -28.797 1 97.25 199 LYS B C 1
ATOM 4250 O O . LYS B 1 199 ? 3.65 -10.32 -29.984 1 97.25 199 LYS B O 1
ATOM 4255 N N . GLU B 1 200 ? 2.365 -11.086 -28.359 1 98 200 GLU B N 1
ATOM 4256 C CA . GLU B 1 200 ? 1.27 -11.492 -29.234 1 98 200 GLU B CA 1
ATOM 4257 C C . GLU B 1 200 ? 0.36 -10.312 -29.562 1 98 200 GLU B C 1
ATOM 4259 O O . GLU B 1 200 ? -0.26 -10.273 -30.625 1 98 200 GLU B O 1
ATOM 4264 N N . ASP B 1 201 ? 0.233 -9.414 -28.625 1 97.94 201 ASP B N 1
ATOM 4265 C CA . ASP B 1 201 ? -0.675 -8.281 -28.766 1 97.94 201 ASP B CA 1
ATOM 4266 C C . ASP B 1 201 ? -0.119 -7.043 -28.062 1 97.94 201 ASP B C 1
ATOM 4268 O O . ASP B 1 201 ? -0.666 -6.598 -27.062 1 97.94 201 ASP B O 1
ATOM 4272 N N . PRO B 1 202 ? 0.879 -6.438 -28.656 1 97.56 202 PRO B N 1
ATOM 4273 C CA . PRO B 1 202 ? 1.548 -5.297 -28.031 1 97.56 202 PRO B CA 1
ATOM 4274 C C . PRO B 1 202 ? 0.604 -4.121 -27.781 1 97.56 202 PRO B C 1
ATOM 4276 O O . PRO B 1 202 ? 0.778 -3.381 -26.812 1 97.56 202 PRO B O 1
ATOM 4279 N N . GLU B 1 203 ? -0.38 -3.971 -28.578 1 97.38 203 GLU B N 1
ATOM 4280 C CA . GLU B 1 203 ? -1.35 -2.9 -28.375 1 97.38 203 GLU B CA 1
ATOM 4281 C C . GLU B 1 203 ? -2.145 -3.129 -27.094 1 97.38 203 GLU B C 1
ATOM 4283 O O . GLU B 1 203 ? -2.354 -2.199 -26.312 1 97.38 203 GLU B O 1
ATOM 4288 N N . ALA B 1 204 ? -2.572 -4.375 -26.875 1 97.19 204 ALA B N 1
ATOM 4289 C CA . ALA B 1 204 ? -3.281 -4.711 -25.656 1 97.19 204 ALA B CA 1
ATOM 4290 C C . ALA B 1 204 ? -2.395 -4.484 -24.422 1 97.19 204 ALA B C 1
ATOM 4292 O O . ALA B 1 204 ? -2.857 -3.973 -23.406 1 97.19 204 ALA B O 1
ATOM 4293 N N . TYR B 1 205 ? -1.147 -4.875 -24.609 1 97.12 205 TYR B N 1
ATOM 4294 C CA . TYR B 1 205 ? -0.2 -4.672 -23.516 1 97.12 205 TYR B CA 1
ATOM 4295 C C . TYR B 1 205 ? -0.086 -3.193 -23.156 1 97.12 205 TYR B C 1
ATOM 4297 O O . TYR B 1 205 ? -0.136 -2.824 -21.984 1 97.12 205 TYR B O 1
ATOM 4305 N N . GLU B 1 206 ? -0.022 -2.406 -24.125 1 95.06 206 GLU B N 1
ATOM 4306 C CA . GLU B 1 206 ? 0.081 -0.965 -23.906 1 95.06 206 GLU B CA 1
ATOM 4307 C C . GLU B 1 206 ? -1.173 -0.416 -23.234 1 95.06 206 GLU B C 1
ATOM 4309 O O . GLU B 1 206 ? -1.081 0.383 -22.297 1 95.06 206 GLU B O 1
ATOM 4314 N N . ILE B 1 207 ? -2.238 -0.833 -23.625 1 95.38 207 ILE B N 1
ATOM 4315 C CA . ILE B 1 207 ? -3.506 -0.365 -23.078 1 95.38 207 ILE B CA 1
ATOM 4316 C C . ILE B 1 207 ? -3.613 -0.781 -21.609 1 95.38 207 ILE B C 1
ATOM 4318 O O . ILE B 1 207 ? -4.012 0.02 -20.75 1 95.38 207 ILE B O 1
ATOM 4322 N N . LEU B 1 208 ? -3.203 -1.981 -21.281 1 96.31 208 LEU B N 1
ATOM 4323 C CA . LEU B 1 208 ? -3.363 -2.514 -19.938 1 96.31 208 LEU B CA 1
ATOM 4324 C C . LEU B 1 208 ? -2.318 -1.928 -19 1 96.31 208 LEU B C 1
ATOM 4326 O O . LEU B 1 208 ? -2.461 -2.012 -17.766 1 96.31 208 LEU B O 1
ATOM 4330 N N . THR B 1 209 ? -1.232 -1.352 -19.547 1 92.69 209 THR B N 1
ATOM 4331 C CA . THR B 1 209 ? -0.203 -0.732 -18.719 1 92.69 209 THR B CA 1
ATOM 4332 C C . THR B 1 209 ? -0.477 0.758 -18.547 1 92.69 209 THR B C 1
ATOM 4334 O O . THR B 1 209 ? 0.157 1.415 -17.719 1 92.69 209 THR B O 1
ATOM 4337 N N . SER B 1 210 ? -1.487 1.251 -19.234 1 89.12 210 SER B N 1
ATOM 4338 C CA . SER B 1 210 ? -1.609 2.705 -19.234 1 89.12 210 SER B CA 1
ATOM 4339 C C . SER B 1 210 ? -3.016 3.141 -18.828 1 89.12 210 SER B C 1
ATOM 4341 O O . SER B 1 210 ? -3.23 4.297 -18.469 1 89.12 210 SER B O 1
ATOM 4343 N N . THR B 1 211 ? -3.963 2.277 -18.938 1 90 211 THR B N 1
ATOM 4344 C CA . THR B 1 211 ? -5.34 2.648 -18.625 1 90 211 THR B CA 1
ATOM 4345 C C . THR B 1 211 ? -5.676 2.324 -17.172 1 90 211 THR B C 1
ATOM 4347 O O . THR B 1 211 ? -5.676 1.158 -16.781 1 90 211 THR B O 1
ATOM 4350 N N . ARG B 1 212 ? -5.961 3.301 -16.438 1 89.31 212 ARG B N 1
ATOM 4351 C CA . ARG B 1 212 ? -6.391 3.09 -15.055 1 89.31 212 ARG B CA 1
ATOM 4352 C C . ARG B 1 212 ? -7.895 2.852 -14.977 1 89.31 212 ARG B C 1
ATOM 4354 O O . ARG B 1 212 ? -8.68 3.598 -15.57 1 89.31 212 ARG B O 1
ATOM 4361 N N . ILE B 1 213 ? -8.266 1.819 -14.289 1 90.06 213 ILE B N 1
ATOM 4362 C CA . ILE B 1 213 ? -9.68 1.521 -14.117 1 90.06 213 ILE B CA 1
ATOM 4363 C C . ILE B 1 213 ? -10.008 1.404 -12.633 1 90.06 213 ILE B C 1
ATOM 4365 O O . ILE B 1 213 ? -9.125 1.149 -11.812 1 90.06 213 ILE B O 1
ATOM 4369 N N . PRO B 1 214 ? -11.219 1.609 -12.297 1 89.56 214 PRO B N 1
ATOM 4370 C CA . PRO B 1 214 ? -11.617 1.501 -10.891 1 89.56 214 PRO B CA 1
ATOM 4371 C C . PRO B 1 214 ? -11.812 0.054 -10.438 1 89.56 214 PRO B C 1
ATOM 4373 O O . PRO B 1 214 ? -12.461 -0.73 -11.133 1 89.56 214 PRO B O 1
ATOM 4376 N N . PHE B 1 215 ? -11.211 -0.302 -9.383 1 92.31 215 PHE B N 1
ATOM 4377 C CA . PHE B 1 215 ? -11.539 -1.503 -8.625 1 92.31 215 PHE B CA 1
ATOM 4378 C C . PHE B 1 215 ? -12.289 -1.148 -7.348 1 92.31 215 PHE B C 1
ATOM 4380 O O . PHE B 1 215 ? -11.961 -0.16 -6.688 1 92.31 215 PHE B O 1
ATOM 4387 N N . GLU B 1 216 ? -13.297 -1.987 -7.02 1 90 216 GLU B N 1
ATOM 4388 C CA . GLU B 1 216 ? -14.148 -1.561 -5.914 1 90 216 GLU B CA 1
ATOM 4389 C C . GLU B 1 216 ? -14.555 -2.744 -5.039 1 90 216 GLU B C 1
ATOM 4391 O O . GLU B 1 216 ? -14.625 -3.879 -5.516 1 90 216 GLU B O 1
ATOM 4396 N N . TYR B 1 217 ? -14.719 -2.506 -3.811 1 88.75 217 TYR B N 1
ATOM 4397 C CA . TYR B 1 217 ? -15.336 -3.35 -2.793 1 88.75 217 TYR B CA 1
ATOM 4398 C C . TYR B 1 217 ? -16.281 -2.541 -1.918 1 88.75 217 TYR B C 1
ATOM 4400 O O . TYR B 1 217 ? -15.852 -1.696 -1.132 1 88.75 217 TYR B O 1
ATOM 4408 N N . ILE B 1 218 ? -17.547 -2.768 -2.092 1 83.56 218 ILE B N 1
ATOM 4409 C CA . ILE B 1 218 ? -18.562 -1.985 -1.392 1 83.56 218 ILE B CA 1
ATOM 4410 C C . ILE B 1 218 ? -19.312 -2.879 -0.408 1 83.56 218 ILE B C 1
ATOM 4412 O O . ILE B 1 218 ? -19.922 -3.879 -0.805 1 83.56 218 ILE B O 1
ATOM 4416 N N . SER B 1 219 ? -19.203 -2.688 0.794 1 78.69 219 SER B N 1
ATOM 4417 C CA . SER B 1 219 ? -19.922 -3.371 1.863 1 78.69 219 SER B CA 1
ATOM 4418 C C . SER B 1 219 ? -20.5 -2.375 2.861 1 78.69 219 SER B C 1
ATOM 4420 O O . SER B 1 219 ? -20.328 -1.164 2.711 1 78.69 219 SER B O 1
ATOM 4422 N N . LYS B 1 220 ? -21.266 -3.129 3.824 1 74.81 220 LYS B N 1
ATOM 4423 C CA . LYS B 1 220 ? -21.797 -2.283 4.891 1 74.81 220 LYS B CA 1
ATOM 4424 C C . LYS B 1 220 ? -20.672 -1.709 5.746 1 74.81 220 LYS B C 1
ATOM 4426 O O . LYS B 1 220 ? -19.875 -2.457 6.316 1 74.81 220 LYS B O 1
ATOM 4431 N N . GLY B 1 221 ? -20.203 -0.494 5.441 1 76.69 221 GLY B N 1
ATOM 4432 C CA . GLY B 1 221 ? -19.25 0.165 6.32 1 76.69 221 GLY B CA 1
ATOM 4433 C C . GLY B 1 221 ? -17.938 0.509 5.629 1 76.69 221 GLY B C 1
ATOM 4434 O O . GLY B 1 221 ? -17.156 1.324 6.133 1 76.69 221 GLY B O 1
ATOM 4435 N N . HIS B 1 222 ? -17.734 -0.303 4.527 1 82.12 222 HIS B N 1
ATOM 4436 C CA . HIS B 1 222 ? -16.484 -0.027 3.82 1 82.12 222 HIS B CA 1
ATOM 4437 C C . HIS B 1 222 ? -16.734 0.188 2.332 1 82.12 222 HIS B C 1
ATOM 4439 O O . HIS B 1 222 ? -17.266 -0.691 1.654 1 82.12 222 HIS B O 1
ATOM 4445 N N . VAL B 1 223 ? -16.391 1.266 1.894 1 86.06 223 VAL B N 1
ATOM 4446 C CA . VAL B 1 223 ? -16.406 1.56 0.464 1 86.06 223 VAL B CA 1
ATOM 4447 C C . VAL B 1 223 ? -14.977 1.78 -0.035 1 86.06 223 VAL B C 1
ATOM 4449 O O . VAL B 1 223 ? -14.406 2.855 0.156 1 86.06 223 VAL B O 1
ATOM 4452 N N . LEU B 1 224 ? -14.453 0.725 -0.604 1 89.25 224 LEU B N 1
ATOM 4453 C CA . LEU B 1 224 ? -13.086 0.787 -1.114 1 89.25 224 LEU B CA 1
ATOM 4454 C C . LEU B 1 224 ? -13.086 0.944 -2.631 1 89.25 224 LEU B C 1
ATOM 4456 O O . LEU B 1 224 ? -13.797 0.23 -3.336 1 89.25 224 LEU B O 1
ATOM 4460 N N . ARG B 1 225 ? -12.398 1.897 -3.037 1 88.19 225 ARG B N 1
ATOM 4461 C CA . ARG B 1 225 ? -12.242 2.146 -4.469 1 88.19 225 ARG B CA 1
ATOM 4462 C C . ARG B 1 225 ? -10.883 2.76 -4.777 1 88.19 225 ARG B C 1
ATOM 4464 O O . ARG B 1 225 ? -10.469 3.727 -4.133 1 88.19 225 ARG B O 1
ATOM 4471 N N . ASN B 1 226 ? -10.227 2.211 -5.664 1 89.06 226 ASN B N 1
ATOM 4472 C CA . ASN B 1 226 ? -8.977 2.754 -6.176 1 89.06 226 ASN B CA 1
ATOM 4473 C C . ASN B 1 226 ? -8.836 2.525 -7.68 1 89.06 226 ASN B C 1
ATOM 4475 O O . ASN B 1 226 ? -9.422 1.59 -8.227 1 89.06 226 ASN B O 1
ATOM 4479 N N . TYR B 1 227 ? -8.148 3.387 -8.344 1 88.94 227 TYR B N 1
ATOM 4480 C CA . TYR B 1 227 ? -7.891 3.275 -9.781 1 88.94 227 TYR B CA 1
ATOM 4481 C C . TYR B 1 227 ? -6.488 2.748 -10.039 1 88.94 227 TYR B C 1
ATOM 4483 O O . TYR B 1 227 ? -5.508 3.275 -9.508 1 88.94 227 TYR B O 1
ATOM 4491 N N . HIS B 1 228 ? -6.445 1.699 -10.789 1 91.31 228 HIS B N 1
ATOM 4492 C CA . HIS B 1 228 ? -5.164 1.072 -11.086 1 91.31 228 HIS B CA 1
ATOM 4493 C C . HIS B 1 228 ? -5.121 0.545 -12.516 1 91.31 228 HIS B C 1
ATOM 4495 O O . HIS B 1 228 ? -6.16 0.42 -13.164 1 91.31 228 HIS B O 1
ATOM 4501 N N . VAL B 1 229 ? -3.871 0.341 -12.984 1 92.5 229 VAL B N 1
ATOM 4502 C CA . VAL B 1 229 ? -3.678 -0.395 -14.227 1 92.5 229 VAL B CA 1
ATOM 4503 C C . VAL B 1 229 ? -3.654 -1.896 -13.945 1 92.5 229 VAL B C 1
ATOM 4505 O O . VAL B 1 229 ? -3.455 -2.314 -12.805 1 92.5 229 VAL B O 1
ATOM 4508 N N . ILE B 1 230 ? -3.898 -2.652 -14.984 1 96.56 230 ILE B N 1
ATOM 4509 C CA . ILE B 1 230 ? -3.863 -4.105 -14.859 1 96.56 230 ILE B CA 1
ATOM 4510 C C . ILE B 1 230 ? -2.418 -4.574 -14.711 1 96.56 230 ILE B C 1
ATOM 4512 O O . ILE B 1 230 ? -2.117 -5.41 -13.852 1 96.56 230 ILE B O 1
ATOM 4516 N N . LEU B 1 231 ? -1.593 -4.02 -15.57 1 95.88 231 LEU B N 1
ATOM 4517 C CA . LEU B 1 231 ? -0.165 -4.32 -15.578 1 95.88 231 LEU B CA 1
ATOM 4518 C C . LEU B 1 231 ? 0.654 -3.092 -15.203 1 95.88 231 LEU B C 1
ATOM 4520 O O . LEU B 1 231 ? 0.793 -2.162 -16 1 95.88 231 LEU B O 1
ATOM 4524 N N . ASP B 1 232 ? 1.214 -3.156 -14 1 90.88 232 ASP B N 1
ATOM 4525 C CA . ASP B 1 232 ? 1.98 -2.014 -13.508 1 90.88 232 ASP B CA 1
ATOM 4526 C C . ASP B 1 232 ? 3.461 -2.16 -13.852 1 90.88 232 ASP B C 1
ATOM 4528 O O . ASP B 1 232 ? 4.105 -3.129 -13.445 1 90.88 232 ASP B O 1
ATOM 4532 N N . VAL B 1 233 ? 3.969 -1.211 -14.578 1 85.62 233 VAL B N 1
ATOM 4533 C CA . VAL B 1 233 ? 5.352 -1.287 -15.031 1 85.62 233 VAL B CA 1
ATOM 4534 C C . VAL B 1 233 ? 6.148 -0.115 -14.461 1 85.62 233 VAL B C 1
ATOM 4536 O O . VAL B 1 233 ? 5.586 0.945 -14.172 1 85.62 233 VAL B O 1
ATOM 4539 N N . ASP B 1 234 ? 7.352 -0.391 -14.227 1 72 234 ASP B N 1
ATOM 4540 C CA . ASP B 1 234 ? 8.266 0.691 -13.859 1 72 234 ASP B CA 1
ATOM 4541 C C . ASP B 1 234 ? 8.406 1.694 -15 1 72 234 ASP B C 1
ATOM 4543 O O . ASP B 1 234 ? 8.742 1.317 -16.125 1 72 234 ASP B O 1
ATOM 4547 N N . PRO B 1 235 ? 8.141 2.926 -14.742 1 65.94 235 PRO B N 1
ATOM 4548 C CA . PRO B 1 235 ? 8.18 3.891 -15.844 1 65.94 235 PRO B CA 1
ATOM 4549 C C . PRO B 1 235 ? 9.578 4.066 -16.422 1 65.94 235 PRO B C 1
ATOM 4551 O O . PRO B 1 235 ? 9.727 4.512 -17.562 1 65.94 235 PRO B O 1
ATOM 4554 N N . GLY B 1 236 ? 10.602 3.756 -15.602 1 61.97 236 GLY B N 1
ATOM 4555 C CA . GLY B 1 236 ? 11.961 3.92 -16.094 1 61.97 236 GLY B CA 1
ATOM 4556 C C . GLY B 1 236 ? 12.484 2.705 -16.828 1 61.97 236 GLY B C 1
ATOM 4557 O O . GLY B 1 236 ? 13.023 2.83 -17.938 1 61.97 236 GLY B O 1
ATOM 4558 N N . THR B 1 237 ? 12.141 1.539 -16.328 1 65.19 237 THR B N 1
ATOM 4559 C CA . THR B 1 237 ? 12.727 0.324 -16.891 1 65.19 237 THR B CA 1
ATOM 4560 C C . THR B 1 237 ? 11.695 -0.464 -17.688 1 65.19 237 THR B C 1
ATOM 4562 O O . THR B 1 237 ? 12.047 -1.378 -18.438 1 65.19 237 THR B O 1
ATOM 4565 N N . ASN B 1 238 ? 10.438 -0.176 -17.484 1 76.69 238 ASN B N 1
ATOM 4566 C CA . ASN B 1 238 ? 9.312 -0.855 -18.109 1 76.69 238 ASN B CA 1
ATOM 4567 C C . ASN B 1 238 ? 9.18 -2.295 -17.625 1 76.69 238 ASN B C 1
ATOM 4569 O O . ASN B 1 238 ? 8.477 -3.102 -18.234 1 76.69 238 ASN B O 1
ATOM 4573 N N . GLU B 1 239 ? 9.938 -2.529 -16.594 1 81.88 239 GLU B N 1
ATOM 4574 C CA . GLU B 1 239 ? 9.781 -3.852 -16 1 81.88 239 GLU B CA 1
ATOM 4575 C C . GLU B 1 239 ? 8.438 -3.979 -15.281 1 81.88 239 GLU B C 1
ATOM 4577 O O . GLU B 1 239 ? 7.984 -3.039 -14.625 1 81.88 239 GLU B O 1
ATOM 4582 N N . LEU B 1 240 ? 7.844 -5.148 -15.477 1 89.38 240 LEU B N 1
ATOM 4583 C CA . LEU B 1 240 ? 6.57 -5.402 -14.812 1 89.38 240 LEU B CA 1
ATOM 4584 C C . LEU B 1 240 ? 6.758 -5.516 -13.305 1 89.38 240 LEU B C 1
ATOM 4586 O O . LEU B 1 240 ? 7.582 -6.301 -12.828 1 89.38 240 LEU B O 1
ATOM 4590 N N . LEU B 1 241 ? 6.051 -4.719 -12.555 1 86.5 241 LEU B N 1
ATOM 4591 C CA . LEU B 1 241 ? 6.172 -4.668 -11.109 1 86.5 241 LEU B CA 1
ATOM 4592 C C . LEU B 1 241 ? 5.129 -5.559 -10.438 1 86.5 241 LEU B C 1
ATOM 4594 O O . LEU B 1 241 ? 5.434 -6.273 -9.484 1 86.5 241 LEU B O 1
ATOM 4598 N N . HIS B 1 242 ? 3.971 -5.43 -10.883 1 91.88 242 HIS B N 1
ATOM 4599 C CA . HIS B 1 242 ? 2.9 -6.293 -10.398 1 91.88 242 HIS B CA 1
ATOM 4600 C C . HIS B 1 242 ? 1.673 -6.207 -11.297 1 91.88 242 HIS B C 1
ATOM 4602 O O . HIS B 1 242 ? 1.621 -5.383 -12.211 1 91.88 242 HIS B O 1
ATOM 4608 N N . LEU B 1 243 ? 0.786 -7.129 -11.125 1 95.75 243 LEU B N 1
ATOM 4609 C CA . LEU B 1 243 ? -0.463 -7.102 -11.875 1 95.75 243 LEU B CA 1
ATOM 4610 C C . LEU B 1 243 ? -1.665 -7.152 -10.938 1 95.75 243 LEU B C 1
ATOM 4612 O O . LEU B 1 243 ? -1.552 -7.625 -9.805 1 95.75 243 LEU B O 1
ATOM 4616 N N . ARG B 1 244 ? -2.721 -6.594 -11.32 1 96.81 244 ARG B N 1
ATOM 4617 C CA . ARG B 1 244 ? -4.043 -6.625 -10.703 1 96.81 244 ARG B CA 1
ATOM 4618 C C . ARG B 1 244 ? -5.086 -7.172 -11.68 1 96.81 244 ARG B C 1
ATOM 4620 O O . ARG B 1 244 ? -5.348 -6.562 -12.719 1 96.81 244 ARG B O 1
ATOM 4627 N N . TYR B 1 245 ? -5.566 -8.289 -11.305 1 97.56 245 TYR B N 1
ATOM 4628 C CA . TYR B 1 245 ? -6.527 -8.914 -12.211 1 97.56 245 TYR B CA 1
ATOM 4629 C C . TYR B 1 245 ? -7.641 -9.602 -11.43 1 97.56 245 TYR B C 1
ATOM 4631 O O . TYR B 1 245 ? -7.438 -10.688 -10.875 1 97.56 245 TYR B O 1
ATOM 4639 N N . ASN B 1 246 ? -8.773 -8.977 -11.398 1 95.69 246 ASN B N 1
ATOM 4640 C CA . ASN B 1 246 ? -10 -9.492 -10.805 1 95.69 246 ASN B CA 1
ATOM 4641 C C . ASN B 1 246 ? -11.234 -8.859 -11.445 1 95.69 246 ASN B C 1
ATOM 4643 O O . ASN B 1 246 ? -11.648 -7.762 -11.055 1 95.69 246 ASN B O 1
ATOM 4647 N N . ASN B 1 247 ? -11.828 -9.539 -12.297 1 89.56 247 ASN B N 1
ATOM 4648 C CA . ASN B 1 247 ? -12.906 -9 -13.117 1 89.56 247 ASN B CA 1
ATOM 4649 C C . ASN B 1 247 ? -14.164 -8.734 -12.289 1 89.56 247 ASN B C 1
ATOM 4651 O O . ASN B 1 247 ? -15.023 -7.945 -12.695 1 89.56 247 ASN B O 1
ATOM 4655 N N . THR B 1 248 ? -14.258 -9.375 -11.188 1 87.12 248 THR B N 1
ATOM 4656 C CA . THR B 1 248 ? -15.469 -9.25 -10.383 1 87.12 248 THR B CA 1
ATOM 4657 C C . THR B 1 248 ? -15.406 -7.996 -9.516 1 87.12 248 THR B C 1
ATOM 4659 O O . THR B 1 248 ? -16.391 -7.629 -8.875 1 87.12 248 THR B O 1
ATOM 4662 N N . ARG B 1 249 ? -14.273 -7.344 -9.523 1 91.31 249 ARG B N 1
ATOM 4663 C CA . ARG B 1 249 ? -14.102 -6.199 -8.641 1 91.31 249 ARG B CA 1
ATOM 4664 C C . ARG B 1 249 ? -13.945 -4.906 -9.438 1 91.31 249 ARG B C 1
ATOM 4666 O O . ARG B 1 249 ? -13.617 -3.859 -8.875 1 91.31 249 ARG B O 1
ATOM 4673 N N . VAL B 1 250 ? -14.133 -4.957 -10.727 1 90.44 250 VAL B N 1
ATOM 4674 C CA . VAL B 1 250 ? -13.992 -3.791 -11.594 1 90.44 250 VAL B CA 1
ATOM 4675 C C . VAL B 1 250 ? -15.266 -2.957 -11.555 1 90.44 250 VAL B C 1
ATOM 4677 O O . VAL B 1 250 ? -16.375 -3.494 -11.68 1 90.44 250 VAL B O 1
ATOM 4680 N N . GLY B 1 251 ? -15.102 -1.661 -11.305 1 84 251 GLY B N 1
ATOM 4681 C CA . GLY B 1 251 ? -16.234 -0.744 -11.344 1 84 251 GLY B CA 1
ATOM 4682 C C . GLY B 1 251 ? -16.531 -0.227 -12.734 1 84 251 GLY B C 1
ATOM 4683 O O . GLY B 1 251 ? -15.984 -0.723 -13.719 1 84 251 GLY B O 1
ATOM 4684 N N . SER B 1 252 ? -17.422 0.75 -12.781 1 81.12 252 SER B N 1
ATOM 4685 C CA . SER B 1 252 ? -17.812 1.368 -14.039 1 81.12 252 SER B CA 1
ATOM 4686 C C . SER B 1 252 ? -16.641 2.08 -14.703 1 81.12 252 SER B C 1
ATOM 4688 O O . SER B 1 252 ? -15.859 2.754 -14.023 1 81.12 252 SER B O 1
ATOM 4690 N N . LEU B 1 253 ? -16.578 1.878 -15.992 1 82.88 253 LEU B N 1
ATOM 4691 C CA . LEU B 1 253 ? -15.508 2.527 -16.75 1 82.88 253 LEU B CA 1
ATOM 4692 C C . LEU B 1 253 ? -16 3.824 -17.375 1 82.88 253 LEU B C 1
ATOM 4694 O O . LEU B 1 253 ? -15.445 4.281 -18.375 1 82.88 253 LEU B O 1
ATOM 4698 N N . ALA B 1 254 ? -16.969 4.398 -16.797 1 76.19 254 ALA B N 1
ATOM 4699 C CA . ALA B 1 254 ? -17.656 5.555 -17.375 1 76.19 254 ALA B CA 1
ATOM 4700 C C . ALA B 1 254 ? -16.719 6.762 -17.453 1 76.19 254 ALA B C 1
ATOM 4702 O O . ALA B 1 254 ? -17 7.723 -18.172 1 76.19 254 ALA B O 1
ATOM 4703 N N . HIS B 1 255 ? -15.656 6.688 -16.703 1 75.69 255 HIS B N 1
ATOM 4704 C CA . HIS B 1 255 ? -14.727 7.812 -16.719 1 75.69 255 HIS B CA 1
ATOM 4705 C C . HIS B 1 255 ? -13.883 7.812 -17.984 1 75.69 255 HIS B C 1
ATOM 4707 O O . HIS B 1 255 ? -13.242 8.812 -18.312 1 75.69 255 HIS B O 1
ATOM 4713 N N . LEU B 1 256 ? -13.898 6.73 -18.75 1 80.69 256 LEU B N 1
ATOM 4714 C CA . LEU B 1 256 ? -13.125 6.617 -19.969 1 80.69 256 LEU B CA 1
ATOM 4715 C C . LEU B 1 256 ? -13.953 7.031 -21.188 1 80.69 256 LEU B C 1
ATOM 4717 O O . LEU B 1 256 ? -15.148 6.719 -21.25 1 80.69 256 LEU B O 1
ATOM 4721 N N . PRO B 1 257 ? -13.242 7.754 -22.109 1 82.69 257 PRO B N 1
ATOM 4722 C CA . PRO B 1 257 ? -13.914 7.914 -23.391 1 82.69 257 PRO B CA 1
ATOM 4723 C C . PRO B 1 257 ? -14.289 6.578 -24.031 1 82.69 257 PRO B C 1
ATOM 4725 O O . PRO B 1 257 ? -13.578 5.586 -23.844 1 82.69 257 PRO B O 1
ATOM 4728 N N . TYR B 1 258 ? -15.312 6.637 -24.781 1 83 258 TYR B N 1
ATOM 4729 C CA . TYR B 1 258 ? -15.875 5.422 -25.359 1 83 258 TYR B CA 1
ATOM 4730 C C . TYR B 1 258 ? -14.812 4.645 -26.141 1 83 258 TYR B C 1
ATOM 4732 O O . TYR B 1 258 ? -14.68 3.43 -25.969 1 83 258 TYR B O 1
ATOM 4740 N N . LYS B 1 259 ? -14.07 5.324 -26.906 1 87.19 259 LYS B N 1
ATOM 4741 C CA . LYS B 1 259 ? -13.062 4.664 -27.734 1 87.19 259 LYS B CA 1
ATOM 4742 C C . LYS B 1 259 ? -12.016 3.969 -26.875 1 87.19 259 LYS B C 1
ATOM 4744 O O . LYS B 1 259 ? -11.578 2.859 -27.188 1 87.19 259 LYS B O 1
ATOM 4749 N N . ARG B 1 260 ? -11.68 4.582 -25.797 1 88.5 260 ARG B N 1
ATOM 4750 C CA . ARG B 1 260 ? -10.695 4.008 -24.891 1 88.5 260 ARG B CA 1
ATOM 4751 C C . ARG B 1 260 ? -11.273 2.822 -24.125 1 88.5 260 ARG B C 1
ATOM 4753 O O . ARG B 1 260 ? -10.578 1.838 -23.875 1 88.5 260 ARG B O 1
ATOM 4760 N N . MET B 1 261 ? -12.5 2.969 -23.828 1 87.44 261 MET B N 1
ATOM 4761 C CA . MET B 1 261 ? -13.203 1.882 -23.156 1 87.44 261 MET B CA 1
ATOM 4762 C C . MET B 1 261 ? -13.242 0.632 -24.031 1 87.44 261 MET B C 1
ATOM 4764 O O . MET B 1 261 ? -12.969 -0.471 -23.547 1 87.44 261 MET B O 1
ATOM 4768 N N . GLU B 1 262 ? -13.523 0.822 -25.234 1 88.5 262 GLU B N 1
ATOM 4769 C CA . GLU B 1 262 ? -13.578 -0.301 -26.172 1 88.5 262 GLU B CA 1
ATOM 4770 C C . GLU B 1 262 ? -12.211 -0.969 -26.312 1 88.5 262 GLU B C 1
ATOM 4772 O O . GLU B 1 262 ? -12.117 -2.197 -26.312 1 88.5 262 GLU B O 1
ATOM 4777 N N . LYS B 1 263 ? -11.258 -0.117 -26.422 1 92.5 263 LYS B N 1
ATOM 4778 C CA . LYS B 1 263 ? -9.898 -0.642 -26.516 1 92.5 263 LYS B CA 1
ATOM 4779 C C . LYS B 1 263 ? -9.516 -1.417 -25.266 1 92.5 263 LYS B C 1
ATOM 4781 O O . LYS B 1 263 ? -8.828 -2.439 -25.344 1 92.5 263 LYS B O 1
ATOM 4786 N N . P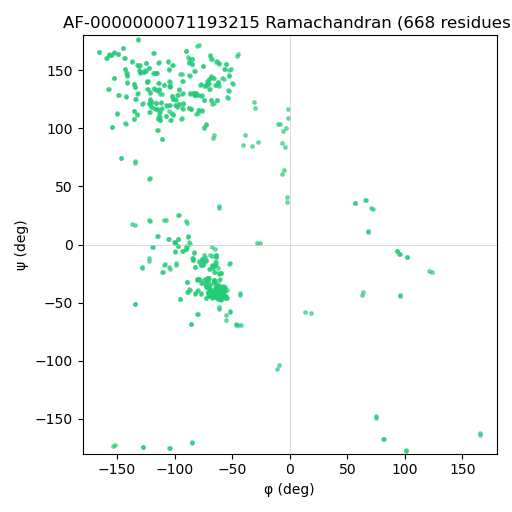HE B 1 264 ? -9.992 -0.943 -24.219 1 93.88 264 PHE B N 1
ATOM 4787 C CA . PHE B 1 264 ? -9.688 -1.617 -22.953 1 93.88 264 PHE B CA 1
ATOM 4788 C C . PHE B 1 264 ? -10.352 -2.988 -22.906 1 93.88 264 PHE B C 1
ATOM 4790 O O . PHE B 1 264 ? -9.719 -3.979 -22.531 1 93.88 264 PHE B O 1
ATOM 4797 N N . TYR B 1 265 ? -11.547 -3.051 -23.297 1 92.12 265 TYR B N 1
ATOM 4798 C CA . TYR B 1 265 ? -12.258 -4.32 -23.281 1 92.12 265 TYR B CA 1
ATOM 4799 C C . TYR B 1 265 ? -11.594 -5.336 -24.203 1 92.12 265 TYR B C 1
ATOM 4801 O O . TYR B 1 265 ? -11.484 -6.516 -23.859 1 92.12 265 TYR B O 1
ATOM 4809 N N . ARG B 1 266 ? -11.172 -4.871 -25.266 1 93.69 266 ARG B N 1
ATOM 4810 C CA . ARG B 1 266 ? -10.461 -5.762 -26.172 1 93.69 266 ARG B CA 1
ATOM 4811 C C . ARG B 1 266 ? -9.156 -6.254 -25.547 1 93.69 266 ARG B C 1
ATOM 4813 O O . ARG B 1 266 ? -8.828 -7.438 -25.641 1 93.69 266 ARG B O 1
ATOM 4820 N N . ALA B 1 267 ? -8.477 -5.332 -24.922 1 96.38 267 ALA B N 1
ATOM 4821 C CA . ALA B 1 267 ? -7.176 -5.641 -24.344 1 96.38 267 ALA B CA 1
ATOM 4822 C C . ALA B 1 267 ? -7.316 -6.637 -23.188 1 96.38 267 ALA B C 1
ATOM 4824 O O . ALA B 1 267 ? -6.547 -7.598 -23.094 1 96.38 267 ALA B O 1
ATOM 4825 N N . ILE B 1 268 ? -8.312 -6.395 -22.375 1 96.31 268 ILE B N 1
ATOM 4826 C CA . ILE B 1 268 ? -8.469 -7.254 -21.203 1 96.31 268 ILE B CA 1
ATOM 4827 C C . ILE B 1 268 ? -8.938 -8.641 -21.641 1 96.31 268 ILE B C 1
ATOM 4829 O O . ILE B 1 268 ? -8.586 -9.648 -21.031 1 96.31 268 ILE B O 1
ATOM 4833 N N . ARG B 1 269 ? -9.664 -8.766 -22.75 1 95.12 269 ARG B N 1
ATOM 4834 C CA . ARG B 1 269 ? -10.047 -10.055 -23.312 1 95.12 269 ARG B CA 1
ATOM 4835 C C . ARG B 1 269 ? -8.836 -10.812 -23.844 1 95.12 269 ARG B C 1
ATOM 4837 O O . ARG B 1 269 ? -8.727 -12.023 -23.656 1 95.12 269 ARG B O 1
ATOM 4844 N N . SER B 1 270 ? -8.031 -10.062 -24.469 1 96.69 270 SER B N 1
ATOM 4845 C CA . SER B 1 270 ? -6.809 -10.68 -24.969 1 96.69 270 SER B CA 1
ATOM 4846 C C . SER B 1 270 ? -5.977 -11.266 -23.828 1 96.69 270 SER B C 1
ATOM 4848 O O . SER B 1 270 ? -5.52 -12.406 -23.906 1 96.69 270 SER B O 1
ATOM 4850 N N . PHE B 1 271 ? -5.805 -10.531 -22.828 1 97.75 271 PHE B N 1
ATOM 4851 C CA . PHE B 1 271 ? -5.043 -10.992 -21.672 1 97.75 271 PHE B CA 1
ATOM 4852 C C . PHE B 1 271 ? -5.738 -12.172 -21 1 97.75 271 PHE B C 1
ATOM 4854 O O . PHE B 1 271 ? -5.098 -13.172 -20.672 1 97.75 271 PHE B O 1
ATOM 4861 N N . GLY B 1 272 ? -7.062 -12.047 -20.828 1 96.81 272 GLY B N 1
ATOM 4862 C CA . GLY B 1 272 ? -7.844 -13.133 -20.25 1 96.81 272 GLY B CA 1
ATOM 4863 C C . GLY B 1 272 ? -7.711 -14.43 -21.016 1 96.81 272 GLY B C 1
ATOM 4864 O O . GLY B 1 272 ? -7.625 -15.508 -20.422 1 96.81 272 GLY B O 1
ATOM 4865 N N . SER B 1 273 ? -7.699 -14.289 -22.266 1 96.56 273 SER B N 1
ATOM 4866 C CA . SER B 1 273 ? -7.559 -15.477 -23.109 1 96.56 273 SER B CA 1
ATOM 4867 C C . SER B 1 273 ? -6.223 -16.172 -22.859 1 96.56 273 SER B C 1
ATOM 4869 O O . SER B 1 273 ? -6.152 -17.406 -22.859 1 96.56 273 SER B O 1
ATOM 4871 N N . ILE B 1 274 ? -5.227 -15.414 -22.688 1 97.88 274 ILE B N 1
ATOM 4872 C CA . ILE B 1 274 ? -3.906 -15.977 -22.422 1 97.88 274 ILE B CA 1
ATOM 4873 C C . ILE B 1 274 ? -3.895 -16.656 -21.062 1 97.88 274 ILE B C 1
ATOM 4875 O O . ILE B 1 274 ? -3.383 -17.766 -20.906 1 97.88 274 ILE B O 1
ATOM 4879 N N . LEU B 1 275 ? -4.484 -15.992 -20.078 1 98 275 LEU B N 1
ATOM 4880 C CA . LEU B 1 275 ? -4.516 -16.516 -18.719 1 98 275 LEU B CA 1
ATOM 4881 C C . LEU B 1 275 ? -5.266 -17.844 -18.672 1 98 275 LEU B C 1
ATOM 4883 O O . LEU B 1 275 ? -4.965 -18.703 -17.828 1 98 275 LEU B O 1
ATOM 4887 N N . GLN B 1 276 ? -6.16 -18.047 -19.641 1 96.62 276 GLN B N 1
ATOM 4888 C CA . GLN B 1 276 ? -7.047 -19.203 -19.578 1 96.62 276 GLN B CA 1
ATOM 4889 C C . GLN B 1 276 ? -6.547 -20.328 -20.484 1 96.62 276 GLN B C 1
ATOM 4891 O O . GLN B 1 276 ? -7.18 -21.375 -20.578 1 96.62 276 GLN B O 1
ATOM 4896 N N . ARG B 1 277 ? -5.43 -20.094 -21.109 1 97.5 277 ARG B N 1
ATOM 4897 C CA . ARG B 1 277 ? -4.852 -21.188 -21.875 1 97.5 277 ARG B CA 1
ATOM 4898 C C . ARG B 1 277 ? -4.512 -22.375 -20.969 1 97.5 277 ARG B C 1
ATOM 4900 O O . ARG B 1 277 ? -3.936 -22.203 -19.891 1 97.5 277 ARG B O 1
ATOM 4907 N N . GLU B 1 278 ? -4.84 -23.531 -21.453 1 97.44 278 GLU B N 1
ATOM 4908 C CA . GLU B 1 278 ? -4.582 -24.734 -20.688 1 97.44 278 GLU B CA 1
ATOM 4909 C C . GLU B 1 278 ? -3.104 -24.859 -20.328 1 97.44 278 GLU B C 1
ATOM 4911 O O . GLU B 1 278 ? -2.76 -25.297 -19.219 1 97.44 278 GLU B O 1
ATOM 4916 N N . GLU B 1 279 ? -2.24 -24.469 -21.172 1 98.12 279 GLU B N 1
ATOM 4917 C CA . GLU B 1 279 ? -0.8 -24.578 -20.953 1 98.12 279 GLU B CA 1
ATOM 4918 C C . GLU B 1 279 ? -0.333 -23.656 -19.844 1 98.12 279 GLU B C 1
ATOM 4920 O O . GLU B 1 279 ? 0.765 -23.812 -19.312 1 98.12 279 GLU B O 1
ATOM 4925 N N . ASN B 1 280 ? -1.167 -22.641 -19.516 1 98.19 280 ASN B N 1
ATOM 4926 C CA . ASN B 1 280 ? -0.774 -21.688 -18.484 1 98.19 280 ASN B CA 1
ATOM 4927 C C . ASN B 1 280 ? -1.415 -22 -17.141 1 98.19 280 ASN B C 1
ATOM 4929 O O . ASN B 1 280 ? -1.093 -21.375 -16.125 1 98.19 280 ASN B O 1
ATOM 4933 N N . GLU B 1 281 ? -2.273 -22.953 -17.125 1 98.25 281 GLU B N 1
ATOM 4934 C CA . GLU B 1 281 ? -3.027 -23.266 -15.906 1 98.25 281 GLU B CA 1
ATOM 4935 C C . GLU B 1 281 ? -2.42 -24.453 -15.172 1 98.25 281 GLU B C 1
ATOM 4937 O O . GLU B 1 281 ? -2.342 -25.547 -15.719 1 98.25 281 GLU B O 1
ATOM 4942 N N . LEU B 1 282 ? -2.016 -24.25 -13.977 1 98.19 282 LEU B N 1
ATOM 4943 C CA . LEU B 1 282 ? -1.591 -25.344 -13.094 1 98.19 282 LEU B CA 1
ATOM 4944 C C . LEU B 1 282 ? -2.695 -25.703 -12.102 1 98.19 282 LEU B C 1
ATOM 4946 O O . LEU B 1 282 ? -3.016 -24.906 -11.211 1 98.19 282 LEU B O 1
ATOM 4950 N N . TRP B 1 283 ? -3.266 -26.875 -12.242 1 97.25 283 TRP B N 1
ATOM 4951 C CA . TRP B 1 283 ? -4.332 -27.344 -11.367 1 97.25 283 TRP B CA 1
ATOM 4952 C C . TRP B 1 283 ? -3.809 -28.375 -10.383 1 97.25 283 TRP B C 1
ATOM 4954 O O . TRP B 1 283 ? -3.039 -29.266 -10.75 1 97.25 283 TRP B O 1
ATOM 4964 N N . PHE B 1 284 ? -4.199 -28.25 -9.148 1 95.94 284 PHE B N 1
ATOM 4965 C CA . PHE B 1 284 ? -3.805 -29.203 -8.117 1 95.94 284 PHE B CA 1
ATOM 4966 C C . PHE B 1 284 ? -4.797 -29.188 -6.965 1 95.94 284 PHE B C 1
ATOM 4968 O O . PHE B 1 284 ? -5.613 -28.281 -6.848 1 95.94 284 PHE B O 1
ATOM 4975 N N . LYS B 1 285 ? -4.746 -30.188 -6.176 1 94.5 285 LYS B N 1
ATOM 4976 C CA . LYS B 1 285 ? -5.598 -30.25 -4.992 1 94.5 285 LYS B CA 1
ATOM 4977 C C . LYS B 1 285 ? -4.848 -29.797 -3.746 1 94.5 285 LYS B C 1
ATOM 4979 O O . LYS B 1 285 ? -3.799 -30.344 -3.406 1 94.5 285 LYS B O 1
ATOM 4984 N N . LEU B 1 286 ? -5.355 -28.75 -3.17 1 94.19 286 LEU B N 1
ATOM 4985 C CA . LEU B 1 286 ? -4.84 -28.328 -1.871 1 94.19 286 LEU B CA 1
ATOM 4986 C C . LEU B 1 286 ? -5.438 -29.172 -0.751 1 94.19 286 LEU B C 1
ATOM 4988 O O . LEU B 1 286 ? -6.648 -29.141 -0.512 1 94.19 286 LEU B O 1
ATOM 4992 N N . THR B 1 287 ? -4.617 -29.969 -0.097 1 93.69 287 THR B N 1
ATOM 4993 C CA . THR B 1 287 ? -5.086 -30.875 0.935 1 93.69 287 THR B CA 1
ATOM 4994 C C . THR B 1 287 ? -4.785 -30.328 2.326 1 93.69 287 THR B C 1
ATOM 4996 O O . THR B 1 287 ? -3.867 -29.531 2.496 1 93.69 287 THR B O 1
ATOM 4999 N N . PRO B 1 288 ? -5.637 -30.797 3.32 1 95.81 288 PRO B N 1
ATOM 5000 C CA . PRO B 1 288 ? -5.363 -30.375 4.691 1 95.81 288 PRO B CA 1
ATOM 5001 C C . PRO B 1 288 ? -3.918 -30.641 5.113 1 95.81 288 PRO B C 1
ATOM 5003 O O . PRO B 1 288 ? -3.381 -31.719 4.848 1 95.81 288 PRO B O 1
ATOM 5006 N N . GLY B 1 289 ? -3.303 -29.625 5.703 1 96.81 289 GLY B N 1
ATOM 5007 C CA . GLY B 1 289 ? -1.931 -29.766 6.168 1 96.81 289 GLY B CA 1
ATOM 5008 C C . GLY B 1 289 ? -0.921 -29.125 5.23 1 96.81 289 GLY B C 1
ATOM 5009 O O . GLY B 1 289 ? 0.255 -28.984 5.578 1 96.81 289 GLY B O 1
ATOM 5010 N N . ARG B 1 290 ? -1.401 -28.766 4.102 1 96.81 290 ARG B N 1
ATOM 5011 C CA . ARG B 1 290 ? -0.532 -28.094 3.148 1 96.81 290 ARG B CA 1
ATOM 5012 C C . ARG B 1 290 ? -0.951 -26.641 2.967 1 96.81 290 ARG B C 1
ATOM 5014 O O . ARG B 1 290 ? -2.051 -26.359 2.484 1 96.81 290 ARG B O 1
ATOM 5021 N N . VAL B 1 291 ? -0.054 -25.688 3.336 1 97.81 291 VAL B N 1
ATOM 5022 C CA . VAL B 1 291 ? -0.292 -24.266 3.143 1 97.81 291 VAL B CA 1
ATOM 5023 C C . VAL B 1 291 ? 0.387 -23.797 1.856 1 97.81 291 VAL B C 1
ATOM 5025 O O . VAL B 1 291 ? 1.553 -24.109 1.611 1 97.81 291 VAL B O 1
ATOM 5028 N N . ILE B 1 292 ? -0.353 -23.156 1.051 1 98.06 292 ILE B N 1
ATOM 5029 C CA . ILE B 1 292 ? 0.268 -22.484 -0.088 1 98.06 292 ILE B CA 1
ATOM 5030 C C . ILE B 1 292 ? 0.525 -21.016 0.252 1 98.06 292 ILE B C 1
ATOM 5032 O O . ILE B 1 292 ? -0.311 -20.359 0.88 1 98.06 292 ILE B O 1
ATOM 5036 N N . VAL B 1 293 ? 1.687 -20.547 -0.039 1 98.25 293 VAL B N 1
ATOM 5037 C CA . VAL B 1 293 ? 2.029 -19.125 0.027 1 98.25 293 VAL B CA 1
ATOM 5038 C C . VAL B 1 293 ? 2.365 -18.609 -1.37 1 98.25 293 VAL B C 1
ATOM 5040 O O . VAL B 1 293 ? 3.246 -19.141 -2.043 1 98.25 293 VAL B O 1
ATOM 5043 N N . MET B 1 294 ? 1.657 -17.625 -1.805 1 98.19 294 MET B N 1
ATOM 5044 C CA . MET B 1 294 ? 1.848 -17.156 -3.178 1 98.19 294 MET B CA 1
ATOM 5045 C C . MET B 1 294 ? 2.029 -15.648 -3.227 1 98.19 294 MET B C 1
ATOM 5047 O O . MET B 1 294 ? 1.483 -14.93 -2.391 1 98.19 294 MET B O 1
ATOM 5051 N N . ASP B 1 295 ? 2.793 -15.18 -4.156 1 97.75 295 ASP B N 1
ATOM 5052 C CA . ASP B 1 295 ? 2.928 -13.766 -4.48 1 97.75 295 ASP B CA 1
ATOM 5053 C C . ASP B 1 295 ? 1.696 -13.25 -5.223 1 97.75 295 ASP B C 1
ATOM 5055 O O . ASP B 1 295 ? 1.573 -13.438 -6.434 1 97.75 295 ASP B O 1
ATOM 5059 N N . ASN B 1 296 ? 0.848 -12.586 -4.488 1 97.44 296 ASN B N 1
ATOM 5060 C CA . ASN B 1 296 ? -0.428 -12.094 -4.996 1 97.44 296 ASN B CA 1
ATOM 5061 C C . ASN B 1 296 ? -0.23 -11.047 -6.094 1 97.44 296 ASN B C 1
ATOM 5063 O O . ASN B 1 296 ? -1.172 -10.711 -6.812 1 97.44 296 ASN B O 1
ATOM 5067 N N . ARG B 1 297 ? 0.932 -10.617 -6.262 1 96.56 297 ARG B N 1
ATOM 5068 C CA . ARG B 1 297 ? 1.235 -9.57 -7.227 1 96.56 297 ARG B CA 1
ATOM 5069 C C . ARG B 1 297 ? 1.735 -10.156 -8.539 1 96.56 297 ARG B C 1
ATOM 5071 O O . ARG B 1 297 ? 2.02 -9.43 -9.492 1 96.56 297 ARG B O 1
ATOM 5078 N N . ARG B 1 298 ? 1.828 -11.445 -8.562 1 97.06 298 ARG B N 1
ATOM 5079 C CA . ARG B 1 298 ? 2.359 -12.125 -9.742 1 97.06 298 ARG B CA 1
ATOM 5080 C C . ARG B 1 298 ? 1.486 -13.32 -10.125 1 97.06 298 ARG B C 1
ATOM 5082 O O . ARG B 1 298 ? 1.062 -13.438 -11.273 1 97.06 298 ARG B O 1
ATOM 5089 N N . VAL B 1 299 ? 1.235 -14.141 -9.148 1 98.38 299 VAL B N 1
ATOM 5090 C CA . VAL B 1 299 ? 0.591 -15.422 -9.414 1 98.38 299 VAL B CA 1
ATOM 5091 C C . VAL B 1 299 ? -0.913 -15.305 -9.172 1 98.38 299 VAL B C 1
ATOM 5093 O O . VAL B 1 299 ? -1.348 -14.914 -8.086 1 98.38 299 VAL B O 1
ATOM 5096 N N . LEU B 1 300 ? -1.681 -15.578 -10.195 1 98.56 300 LEU B N 1
ATOM 5097 C CA . LEU B 1 300 ? -3.133 -15.617 -10.062 1 98.56 300 LEU B CA 1
ATOM 5098 C C . LEU B 1 300 ? -3.594 -16.969 -9.523 1 98.56 300 LEU B C 1
ATOM 5100 O O . LEU B 1 300 ? -2.943 -17.984 -9.766 1 98.56 300 LEU B O 1
ATOM 5104 N N . HIS B 1 301 ? -4.68 -16.922 -8.805 1 98 301 HIS B N 1
ATOM 5105 C CA . HIS B 1 301 ? -5.223 -18.156 -8.25 1 98 301 HIS B CA 1
ATOM 5106 C C . HIS B 1 301 ? -6.715 -18.281 -8.539 1 98 301 HIS B C 1
ATOM 5108 O O . HIS B 1 301 ? -7.379 -17.297 -8.844 1 98 301 HIS B O 1
ATOM 5114 N N . GLY B 1 302 ? -7.176 -19.469 -8.586 1 95.69 302 GLY B N 1
ATOM 5115 C CA . GLY B 1 302 ? -8.578 -19.812 -8.773 1 95.69 302 GLY B CA 1
ATOM 5116 C C . GLY B 1 302 ? -8.961 -21.141 -8.148 1 95.69 302 GLY B C 1
ATOM 5117 O O . GLY B 1 302 ? -8.211 -21.688 -7.332 1 95.69 302 GLY B O 1
ATOM 5118 N N . ARG B 1 303 ? -10.18 -21.5 -8.461 1 93.06 303 ARG B N 1
ATOM 5119 C CA . ARG B 1 303 ? -10.695 -22.734 -7.883 1 93.06 303 ARG B CA 1
ATOM 5120 C C . ARG B 1 303 ? -11.758 -23.359 -8.773 1 93.06 303 ARG B C 1
ATOM 5122 O O . ARG B 1 303 ? -12.578 -22.641 -9.367 1 93.06 303 ARG B O 1
ATOM 5129 N N . SER B 1 304 ? -11.742 -24.641 -8.812 1 92.62 304 SER B N 1
ATOM 5130 C CA . SER B 1 304 ? -12.828 -25.328 -9.492 1 92.62 304 SER B CA 1
ATOM 5131 C C . SER B 1 304 ? -14.062 -25.438 -8.602 1 92.62 304 SER B C 1
ATOM 5133 O O . SER B 1 304 ? -14.023 -25.031 -7.438 1 92.62 304 SER B O 1
ATOM 5135 N N . GLU B 1 305 ? -15.086 -25.859 -9.188 1 88.75 305 GLU B N 1
ATOM 5136 C CA . GLU B 1 305 ? -16.312 -26.062 -8.422 1 88.75 305 GLU B CA 1
ATOM 5137 C C . GLU B 1 305 ? -16.094 -27.016 -7.258 1 88.75 305 GLU B C 1
ATOM 5139 O O . GLU B 1 305 ? -15.273 -27.938 -7.348 1 88.75 305 GLU B O 1
ATOM 5144 N N . ILE B 1 306 ? -16.719 -26.734 -6.191 1 86 306 ILE B N 1
ATOM 5145 C CA . ILE B 1 306 ? -16.547 -27.547 -4.996 1 86 306 ILE B CA 1
ATOM 5146 C C . ILE B 1 306 ? -17.906 -28.062 -4.52 1 86 306 ILE B C 1
ATOM 5148 O O . ILE B 1 306 ? -18.922 -27.391 -4.656 1 86 306 ILE B O 1
ATOM 5152 N N . THR B 1 307 ? -17.875 -29.281 -4.117 1 82.75 307 THR B N 1
ATOM 5153 C CA . THR B 1 307 ? -19.031 -29.828 -3.418 1 82.75 307 THR B CA 1
ATOM 5154 C C . THR B 1 307 ? -18.688 -30.141 -1.963 1 82.75 307 THR B C 1
ATOM 5156 O O . THR B 1 307 ? -17.516 -30.219 -1.598 1 82.75 307 THR B O 1
ATOM 5159 N N . GLY B 1 308 ? -19.656 -30.188 -1.107 1 84.12 308 GLY B N 1
ATOM 5160 C CA . GLY B 1 308 ? -19.438 -30.547 0.283 1 84.12 308 GLY B CA 1
ATOM 5161 C C . GLY B 1 308 ? -18.938 -29.406 1.134 1 84.12 308 GLY B C 1
ATOM 5162 O O . GLY B 1 308 ? -19.016 -28.234 0.731 1 84.12 308 GLY B O 1
ATOM 5163 N N . SER B 1 309 ? -18.484 -29.766 2.326 1 86.06 309 SER B N 1
ATOM 5164 C CA . SER B 1 309 ? -18.031 -28.766 3.287 1 86.06 309 SER B CA 1
ATOM 5165 C C . SER B 1 309 ? -16.531 -28.547 3.172 1 86.06 309 SER B C 1
ATOM 5167 O O . SER B 1 309 ? -15.75 -29.5 3.082 1 86.06 309 SER B O 1
ATOM 5169 N N . ARG B 1 310 ? -16.203 -27.328 3.074 1 88.94 310 ARG B N 1
ATOM 5170 C CA . ARG B 1 310 ? -14.797 -26.953 3.006 1 88.94 310 ARG B CA 1
ATOM 5171 C C . ARG B 1 310 ? -14.5 -25.766 3.92 1 88.94 310 ARG B C 1
ATOM 5173 O O . ARG B 1 310 ? -15.328 -24.859 4.055 1 88.94 310 ARG B O 1
ATOM 5180 N N . LYS B 1 311 ? -13.406 -25.891 4.551 1 91.75 311 LYS B N 1
ATOM 5181 C CA . LYS B 1 311 ? -12.914 -24.781 5.367 1 91.75 311 LYS B CA 1
ATOM 5182 C C . LYS B 1 311 ? -11.523 -24.344 4.922 1 91.75 311 LYS B C 1
ATOM 5184 O O . LYS B 1 311 ? -10.602 -25.156 4.859 1 91.75 311 LYS B O 1
ATOM 5189 N N . LEU B 1 312 ? -11.438 -23.109 4.566 1 93.12 312 LEU B N 1
ATOM 5190 C CA . LEU B 1 312 ? -10.18 -22.5 4.152 1 93.12 312 LEU B CA 1
ATOM 5191 C C . LEU B 1 312 ? -9.828 -21.312 5.035 1 93.12 312 LEU B C 1
ATOM 5193 O O . LEU B 1 312 ? -10.688 -20.469 5.324 1 93.12 312 LEU B O 1
ATOM 5197 N N . VAL B 1 313 ? -8.648 -21.281 5.512 1 94.5 313 VAL B N 1
ATOM 5198 C CA . VAL B 1 313 ? -8.141 -20.172 6.309 1 94.5 313 VAL B CA 1
ATOM 5199 C C . VAL B 1 313 ? -7.035 -19.453 5.547 1 94.5 313 VAL B C 1
ATOM 5201 O O . VAL B 1 313 ? -6.164 -20.078 4.949 1 94.5 313 VAL B O 1
ATOM 5204 N N . GLY B 1 314 ? -7.105 -18.141 5.516 1 95.81 314 GLY B N 1
ATOM 5205 C CA . GLY B 1 314 ? -6.113 -17.375 4.77 1 95.81 314 GLY B CA 1
ATOM 5206 C C . GLY B 1 314 ? -5.535 -16.219 5.555 1 95.81 314 GLY B C 1
ATOM 5207 O O . GLY B 1 314 ? -6.148 -15.742 6.512 1 95.81 314 GLY B O 1
ATOM 5208 N N . GLY B 1 315 ? -4.34 -15.82 5.215 1 95.56 315 GLY B N 1
ATOM 5209 C CA . GLY B 1 315 ? -3.641 -14.664 5.762 1 95.56 315 GLY B CA 1
ATOM 5210 C C . GLY B 1 315 ? -2.777 -13.953 4.738 1 95.56 315 GLY B C 1
ATOM 5211 O O . GLY B 1 315 ? -2.562 -14.461 3.635 1 95.56 315 GLY B O 1
ATOM 5212 N N . TYR B 1 316 ? -2.338 -12.781 5.172 1 96.38 316 TYR B N 1
ATOM 5213 C CA . TYR B 1 316 ? -1.623 -11.938 4.219 1 96.38 316 TYR B CA 1
ATOM 5214 C C . TYR B 1 316 ? -0.306 -11.445 4.805 1 96.38 316 TYR B C 1
ATOM 5216 O O . TYR B 1 316 ? -0.171 -11.32 6.023 1 96.38 316 TYR B O 1
ATOM 5224 N N . VAL B 1 317 ? 0.638 -11.25 3.914 1 96.44 317 VAL B N 1
ATOM 5225 C CA . VAL B 1 317 ? 1.915 -10.641 4.27 1 96.44 317 VAL B CA 1
ATOM 5226 C C . VAL B 1 317 ? 2.158 -9.406 3.402 1 96.44 317 VAL B C 1
ATOM 5228 O O . VAL B 1 317 ? 1.961 -9.445 2.186 1 96.44 317 VAL B O 1
ATOM 5231 N N . CYS B 1 318 ? 2.553 -8.383 4.047 1 93.81 318 CYS B N 1
ATOM 5232 C CA . CYS B 1 318 ? 2.873 -7.137 3.363 1 93.81 318 CYS B CA 1
ATOM 5233 C C . CYS B 1 318 ? 4.035 -7.324 2.395 1 93.81 318 CYS B C 1
ATOM 5235 O O . CYS B 1 318 ? 5.004 -8.016 2.711 1 93.81 318 CYS B O 1
ATOM 5237 N N . ILE B 1 319 ? 3.941 -6.719 1.263 1 94.38 319 ILE B N 1
ATOM 5238 C CA . ILE B 1 319 ? 4.949 -6.859 0.218 1 94.38 319 ILE B CA 1
ATOM 5239 C C . ILE B 1 319 ? 6.293 -6.332 0.719 1 94.38 319 ILE B C 1
ATOM 5241 O O . ILE B 1 319 ? 7.344 -6.902 0.415 1 94.38 319 ILE B O 1
ATOM 5245 N N . ASP B 1 320 ? 6.305 -5.277 1.47 1 92.56 320 ASP B N 1
ATOM 5246 C CA . ASP B 1 320 ? 7.551 -4.668 1.925 1 92.56 320 ASP B CA 1
ATOM 5247 C C . ASP B 1 320 ? 8.258 -5.562 2.938 1 92.56 320 ASP B C 1
ATOM 5249 O O . ASP B 1 320 ? 9.492 -5.613 2.975 1 92.56 320 ASP B O 1
ATOM 5253 N N . ASN B 1 321 ? 7.445 -6.234 3.717 1 91.19 321 ASN B N 1
ATOM 5254 C CA . ASN B 1 321 ? 8.039 -7.164 4.672 1 91.19 321 ASN B CA 1
ATOM 5255 C C . ASN B 1 321 ? 8.656 -8.375 3.969 1 91.19 321 ASN B C 1
ATOM 5257 O O . ASN B 1 321 ? 9.758 -8.805 4.312 1 91.19 321 ASN B O 1
ATOM 5261 N N . TYR B 1 322 ? 7.953 -8.898 3.051 1 93.5 322 TYR B N 1
ATOM 5262 C CA . TYR B 1 322 ? 8.422 -10.031 2.264 1 93.5 322 TYR B CA 1
ATOM 5263 C C . TYR B 1 322 ? 9.688 -9.672 1.488 1 93.5 322 TYR B C 1
ATOM 5265 O O . TYR B 1 322 ? 10.75 -10.258 1.712 1 93.5 322 TYR B O 1
ATOM 5273 N N . MET B 1 323 ? 9.602 -8.625 0.743 1 90.44 323 MET B N 1
ATOM 5274 C CA . MET B 1 323 ? 10.727 -8.242 -0.101 1 90.44 323 MET B CA 1
ATOM 5275 C C . MET B 1 323 ? 11.891 -7.746 0.745 1 90.44 323 MET B C 1
ATOM 5277 O O . MET B 1 323 ? 13.055 -7.977 0.405 1 90.44 323 MET B O 1
ATOM 5281 N N . GLY B 1 324 ? 11.547 -7.016 1.794 1 88.44 324 GLY B N 1
ATOM 5282 C CA . GLY B 1 324 ? 12.594 -6.543 2.691 1 88.44 324 GLY B CA 1
ATOM 5283 C C . GLY B 1 324 ? 13.375 -7.672 3.336 1 88.44 324 GLY B C 1
ATOM 5284 O O . GLY B 1 324 ? 14.602 -7.594 3.451 1 88.44 324 GLY B O 1
ATOM 5285 N N . SER B 1 325 ? 12.648 -8.688 3.734 1 87.25 325 SER B N 1
ATOM 5286 C CA . SER B 1 325 ? 13.297 -9.859 4.316 1 87.25 325 SER B CA 1
ATOM 5287 C C . SER B 1 325 ? 14.148 -10.594 3.281 1 87.25 325 SER B C 1
ATOM 5289 O O . SER B 1 325 ? 15.266 -11.016 3.578 1 87.25 325 SER B O 1
ATOM 5291 N N . TRP B 1 326 ? 13.594 -10.75 2.154 1 89.75 326 TRP B N 1
ATOM 5292 C CA . TRP B 1 326 ? 14.305 -11.43 1.078 1 89.75 326 TRP B CA 1
ATOM 5293 C C . TRP B 1 326 ? 15.594 -10.695 0.728 1 89.75 326 TRP B C 1
ATOM 5295 O O . TRP B 1 326 ? 16.656 -11.312 0.616 1 89.75 326 TRP B O 1
ATOM 5305 N N . ARG B 1 327 ? 15.555 -9.383 0.662 1 86.31 327 ARG B N 1
ATOM 5306 C CA . ARG B 1 327 ? 16.719 -8.57 0.334 1 86.31 327 ARG B CA 1
ATOM 5307 C C . ARG B 1 327 ? 17.75 -8.609 1.458 1 86.31 327 ARG B C 1
ATOM 5309 O O . ARG B 1 327 ? 18.953 -8.656 1.202 1 86.31 327 ARG B O 1
ATOM 5316 N N . ALA B 1 328 ? 17.25 -8.5 2.643 1 84.44 328 ALA B N 1
ATOM 5317 C CA . ALA B 1 328 ? 18.141 -8.531 3.797 1 84.44 328 ALA B CA 1
ATOM 5318 C C . ALA B 1 328 ? 18.938 -9.828 3.838 1 84.44 328 ALA B C 1
ATOM 5320 O O . ALA B 1 328 ? 20.125 -9.82 4.188 1 84.44 328 ALA B O 1
ATOM 5321 N N . MET B 1 329 ? 18.328 -10.859 3.471 1 81.94 329 MET B N 1
ATOM 5322 C CA . MET B 1 329 ? 19 -12.164 3.51 1 81.94 329 MET B CA 1
ATOM 5323 C C . MET B 1 329 ? 20.016 -12.289 2.393 1 81.94 329 MET B C 1
ATOM 5325 O O . MET B 1 329 ? 21.016 -12.992 2.537 1 81.94 329 MET B O 1
ATOM 5329 N N . LYS B 1 330 ? 19.766 -11.633 1.341 1 77.88 330 LYS B N 1
ATOM 5330 C CA . LYS B 1 330 ? 20.703 -11.648 0.229 1 77.88 330 LYS B CA 1
ATOM 5331 C C . LYS B 1 330 ? 21.953 -10.828 0.558 1 77.88 330 LYS B C 1
ATOM 5333 O O . LYS B 1 330 ? 23.047 -11.133 0.067 1 77.88 330 LYS B O 1
ATOM 5338 N N . LEU B 1 331 ? 21.75 -9.773 1.242 1 71.06 331 LEU B N 1
ATOM 5339 C CA . LEU B 1 331 ? 22.891 -8.953 1.658 1 71.06 331 LEU B CA 1
ATOM 5340 C C . LEU B 1 331 ? 23.781 -9.711 2.643 1 71.06 331 LEU B C 1
ATOM 5342 O O . LEU B 1 331 ? 25 -9.586 2.611 1 71.06 331 LEU B O 1
ATOM 5346 N N . LEU B 1 332 ? 23.141 -10.398 3.539 1 61.03 332 LEU B N 1
ATOM 5347 C CA . LEU B 1 332 ? 23.891 -11.164 4.527 1 61.03 332 LEU B CA 1
ATOM 5348 C C . LEU B 1 332 ? 24.672 -12.289 3.861 1 61.03 332 LEU B C 1
ATOM 5350 O O . LEU B 1 332 ? 25.766 -12.664 4.328 1 61.03 332 LEU B O 1
ATOM 5354 N N . THR B 1 333 ? 24.188 -12.789 2.84 1 54.72 333 THR B N 1
ATOM 5355 C CA . THR B 1 333 ? 24.859 -13.898 2.18 1 54.72 333 THR B CA 1
ATOM 5356 C C . THR B 1 333 ? 26.016 -13.391 1.315 1 54.72 333 THR B C 1
ATOM 5358 O O . THR B 1 333 ? 26.984 -14.109 1.076 1 54.72 333 THR B O 1
ATOM 5361 N N . THR B 1 334 ? 25.906 -12.188 0.793 1 48.66 334 THR B N 1
ATOM 5362 C CA . THR B 1 334 ? 27 -11.656 -0.012 1 48.66 334 THR B CA 1
ATOM 5363 C C . THR B 1 334 ? 28.172 -11.266 0.871 1 48.66 334 THR B C 1
ATOM 5365 O O . THR B 1 334 ? 29.328 -11.289 0.426 1 48.66 334 THR B O 1
ATOM 5368 N N . ASP B 1 335 ? 27.984 -10.781 2.074 1 40.91 335 ASP B N 1
ATOM 5369 C CA . ASP B 1 335 ? 29.094 -10.43 2.949 1 40.91 335 ASP B CA 1
ATOM 5370 C C . ASP B 1 335 ? 29.781 -11.68 3.486 1 40.91 335 ASP B C 1
ATOM 5372 O O . ASP B 1 335 ? 30.844 -11.594 4.102 1 40.91 335 ASP B O 1
ATOM 5376 N N . GLN B 1 336 ? 29.188 -12.82 3.35 1 34.22 336 GLN B N 1
ATOM 5377 C CA . GLN B 1 336 ? 30 -13.961 3.746 1 34.22 336 GLN B CA 1
ATOM 5378 C C . GLN B 1 336 ? 30.812 -14.484 2.57 1 34.22 336 GLN B C 1
ATOM 5380 O O . GLN B 1 336 ? 30.328 -14.539 1.44 1 34.22 336 GLN B O 1
#

pLDDT: mean 83.96, std 18.03, range [29.19, 98.75]

Secondary structure (DSSP, 8-state):
-TTS-TT--EEEEEEETTEEEEEETTS-EEEEEHHHHHHT--SSHHHHS---SS--STTGGG-----HHHHHHSPPPPEEHHHHHH-TTHHHHHHHHHHHHSEEEEES--SSTHHHHHHHHHHHSS---BTTBSEEEEESTTS-GGGTTTTS--EEEE-S-TTSSS--SEEEEEEEEEESSB-EEEEEEHHHHHHHHHHH-HHHHHHHHH--EEEEEE-SS-EEEEEE-SEEE-TTT--EEEE---GGGB---TTS-HHHHHHHHHHHHHHHHHHT-GGG-EEEE--TT-EEEEETTTEEEEE--B-SEEEEEEEEE-HHHHHHHHHHHHHHHH--/-TTS-TT--EEEEEEETTEEEEEETTS-EEEEEHHHHHHT--SSHHHHS---SS--STTGGG-----HHHHHHSPPPPEEHHHHHH-TTHHHHHHHHHHHHSEEEEES--SSTHHHHHHHHHHHSS---BTTBSEEEEESTTS-THHHHTTS--EEEE-S-TTSSS--SEEEEEEEEEESSB-EEEEEEHHHHHHHHHHH-HHHHHHHHH--EEEEEE-SS-EEEEEE-SEEE-TTT--EEEE---GGGB---TTS-HHHHHHHHHHHHHHHHHHT-GGG-EEEE--TT-EEEEETTTEEEEE--B-SEEEEEEEEE-HHHHHHHHHHHHHHHH--